Protein AF-0000000087214310 (afdb_homodimer)

Foldseek 3Di:
DPPVVVVVVVVVCVVVVVVVVVVVVVVVVVVCVVVCVVPPPPPCVCPVCLPADAPVQVCQQQVNVDPVAAPDPFWGWGDGPVGDAIKIKGWQDPVDPLSVLLLVQQVVDLVQDDDPQAWHFSHWYFAADPVRHTITMTITHDAPVAFQLCQLDPDPPDDRDHAALLLLLQQLLSVLVVLCCQPPVDVQHKAQQEQARNQWTQHPVRHTHGHRSSQMDRPDPDDDDPPPCVNRDYDPLQFAPCVVVPHDDDSLRVLQNSLQRLLCSFQSDGQPDCVCDDPDGSLVSQVVCPDPNNVVRGHPPHDADPDPVVRVCCNVLPVNVSNVLSNQSNDNDSVSHDGSVVVSVVSVVSSVVCVVVPD/DPPVVVVVVVVVCVVVVVVVVVVVVVVVVVVCVVVCVVPPPPPCVCPVCLPADAPVQVCQQQVNVDPVAAPDPFWGWGDGPVGDAIKIKGWQDVVDPLSVLLLVQQVVDLVQDDDPQAWHFSHWYFAADPVRHTITMTITHDAPVAFQLCQLDPDPPDDRDHAALLLLLQQLLSVLVVLCCQPPVDVQHKAQQEQARNQWTQHPVRHTHGHRSSQMDRPDPDDDDPPPCVNRDYDPLQFAPCVVVPHDDDSLRVLQNSLQRLLCSFQSDGQPDCVCDDPDGSLVSQVVCPDPNNVVRGHPPHDADPDPVVRVCCNVLPVNVSNVLSNQSNDNDSVSHDGSVVVSVVSVVSSVVCVVVPD

Radius of gyration: 32.27 Å; Cα contacts (8 Å, |Δi|>4): 1153; chains: 2; bounding box: 52×154×95 Å

Organism: Triticum turgidum subsp. durum (NCBI:txid4567)

Sequence (718 aa):
MASAVERKNALLLVKIIPPIAIALLSFICFVVTLLKRRQAQAAPCYKETLKKISYGDILKATNWFSSVHTISSTVYIGRFEFDTDLVAIKVFHLSEQGSRNSFFSECEVLKHTRHRNLVQAITLCSTVDFEGDEFKAIVYEFMANGSLDMWIHPRVGSSRRLLSLGQRISIVADVASALDYMHNQLTPPLIHCDLKPSNVLLDYDMTSRIGDFGSAKFLSSSSGRPEGFIGIGGTIGYISPEYGMGCKVSTGGDVYGFGVLLLEMLTARRPTDALCGNALSLHKYVDLAFPERIAEVLDPHMPSEEDEAAASLRMQNYIIPLVSIGLMCTMDSPQDRPGMHDVCARIVAMEEAFVETFLMASAVERKNALLLVKIIPPIAIALLSFICFVVTLLKRRQAQAAPCYKETLKKISYGDILKATNWFSSVHTISSTVYIGRFEFDTDLVAIKVFHLSEQGSRNSFFSECEVLKHTRHRNLVQAITLCSTVDFEGDEFKAIVYEFMANGSLDMWIHPRVGSSRRLLSLGQRISIVADVASALDYMHNQLTPPLIHCDLKPSNVLLDYDMTSRIGDFGSAKFLSSSSGRPEGFIGIGGTIGYISPEYGMGCKVSTGGDVYGFGVLLLEMLTARRPTDALCGNALSLHKYVDLAFPERIAEVLDPHMPSEEDEAAASLRMQNYIIPLVSIGLMCTMDSPQDRPGMHDVCARIVAMEEAFVETFL

InterPro domains:
  IPR000719 Protein kinase domain [PF00069] (73-304)
  IPR000719 Protein kinase domain [PS50011] (44-355)
  IPR000719 Protein kinase domain [SM00220] (65-349)
  IPR008271 Serine/threonine-protein kinase, active site [PS00108] (190-202)
  IPR011009 Protein kinase-like domain superfamily [SSF56112] (49-346)
  IPR051564 Leucine-rich repeat receptor-like kinase [PTHR48055] (19-348)

Solvent-accessible surface area (backbone atoms only — not comparable to full-atom values): 37916 Å² total; per-residue (Å²): 130,71,71,68,60,57,57,55,55,54,53,50,49,60,65,51,43,55,60,49,53,50,49,50,50,50,45,48,50,46,47,47,51,50,46,53,65,65,60,59,60,77,62,78,68,62,66,73,71,53,61,86,55,50,57,66,53,52,33,60,20,29,60,65,70,35,79,85,41,44,83,49,82,41,29,29,43,27,41,46,93,92,45,87,59,61,29,30,35,38,50,47,59,66,67,42,86,51,29,57,57,20,52,51,32,30,51,52,49,58,72,74,54,86,53,91,25,38,62,58,69,61,35,63,32,82,50,47,42,98,87,65,46,82,38,41,35,42,32,26,66,51,46,76,59,38,30,44,35,54,49,56,57,51,58,89,86,51,85,75,58,72,59,42,65,69,55,49,43,48,32,51,31,29,50,31,47,38,49,23,41,30,54,69,68,38,87,56,28,43,36,49,55,57,56,40,42,73,32,28,30,17,31,87,84,58,51,31,20,47,46,79,38,43,44,31,45,66,49,68,86,75,81,73,73,46,71,52,52,79,69,58,56,64,46,72,24,35,33,27,36,55,47,18,30,16,17,56,88,51,65,52,42,43,36,19,8,48,12,46,39,49,46,23,67,50,27,53,45,61,29,35,34,37,77,39,37,93,57,26,24,44,58,54,44,49,54,73,28,53,75,87,47,38,79,79,54,40,32,86,69,44,71,74,60,87,49,63,69,60,36,50,48,45,40,65,71,44,50,50,52,50,50,49,51,18,52,39,22,46,41,77,50,60,87,67,29,68,56,48,60,60,50,26,53,54,40,44,51,48,41,54,51,46,45,72,72,76,101,129,72,71,69,62,59,58,58,56,54,54,50,50,61,65,51,42,54,59,50,52,51,50,49,50,50,45,49,49,47,48,46,51,50,46,51,64,65,61,59,62,76,63,77,70,61,65,72,70,51,62,85,54,50,57,67,54,51,32,61,20,26,60,64,70,34,78,86,40,45,82,49,80,40,28,30,42,27,42,44,92,92,46,88,57,62,27,28,37,38,49,46,58,64,71,41,89,51,29,58,58,20,53,53,30,29,50,53,49,57,72,73,55,87,51,91,24,38,62,58,70,61,33,64,31,81,50,48,43,98,86,66,44,83,36,42,35,40,31,26,68,51,44,75,60,37,31,44,35,54,47,57,56,52,57,89,87,50,83,75,58,72,59,43,65,68,55,50,43,47,31,51,31,30,50,30,47,38,49,22,42,30,56,70,69,38,86,55,26,44,34,51,55,57,53,41,41,74,33,28,30,18,29,86,84,57,51,31,20,46,48,79,39,42,45,30,44,68,50,68,86,76,83,74,74,45,71,54,51,78,68,58,58,64,45,71,24,35,34,29,34,54,45,18,29,16,18,57,89,49,65,52,40,44,36,18,9,48,11,46,40,49,46,25,66,50,28,53,46,59,29,36,33,37,76,40,37,92,57,27,26,43,56,54,43,50,53,72,28,53,74,87,45,38,78,78,55,38,32,86,72,45,71,73,61,86,49,64,69,60,36,49,48,45,40,66,70,42,48,51,52,50,50,49,52,18,51,38,22,45,41,79,50,58,87,66,30,68,56,49,61,61,52,26,52,52,39,45,53,49,40,55,51,45,43,71,72,77,100

pLDDT: mean 83.81, std 18.57, range [29.61, 98.94]

Nearest PDB structures (foldseek):
  8s79-assembly1_A  TM=8.049E-01  e=1.627E-20  Lotus japonicus
  6j5w-assembly1_B  TM=8.247E-01  e=1.098E-15  Arabidopsis thaliana
  3g2f-assembly1_A  TM=7.306E-01  e=3.476E-15  Homo sapiens
  3g2f-assembly2_B  TM=7.167E-01  e=4.636E-15  Homo sapiens
  6unp-assembly2_B  TM=7.255E-01  e=4.646E-14  Homo sapiens

Secondary structure (DSSP, 8-state):
--HHHHHHHHHHHHHHHHHHHHHHHHHHHHHHHHHHHH----------------HHHHHHHTTTT-GGGBSSSSEEEEE-TT--SEEEEEEE-TTSTTHHHHHHHHHHHHHH---TTB--EEEEEEEE-TTS-EEEEEEEE--TT-BHHHHHSPPTTS--PPPPHHHHHHHHHHHHHHHHIIIIISSS-EE-S---GGGEEE-TT--EEE---TT-EE-----S-----TT----TTTS-HHHHTTPPP-HHHHHHHHHHHHHHHHH---TT-GGG-TT--HHHHHHHHTTTTGGGTS-TTS---SSHHHHHHHIIIIIHHHHHHHHHHT-SSGGGSPPHHHHHHHHHHHHHHHHHHH-/--HHHHHHHHHHHHHHHHHHHHHHHHHHHHHHHHHHHH----------------HHHHHHHTTTT-GGGBSSSSEEEEE-TT--SEEEEEEE-TTSTTHHHHHHHHHHHHHH---TTB--EEEEEEEE-TTS-EEEEEEEE--TT-BHHHHHSPPTTS--PPPPHHHHHHHHHHHHHHHHIIIIISSS-EE-S---GGGEEE-TT--EEE---TT-EE-----S-----TT----TTTS-HHHHTTPPP-HHHHHHHHHHHHHHHHH---TT-GGG-TT--HHHHHHHHTTTTGGGTS-TTS---SSHHHHHHHIIIIIHHHHHHHHHHT-SSGGGSPPHHHHHHHHHHHHHHHHHHH-

Structure (mmCIF, N/CA/C/O backbone):
data_AF-0000000087214310-model_v1
#
loop_
_entity.id
_entity.type
_entity.pdbx_description
1 polymer 'non-specific serine/threonine protein kinase'
#
loop_
_atom_site.group_PDB
_atom_site.id
_atom_site.type_symbol
_atom_site.label_atom_id
_atom_site.label_alt_id
_atom_site.label_comp_id
_atom_site.label_asym_id
_atom_site.label_entity_id
_atom_site.label_seq_id
_atom_site.pdbx_PDB_ins_code
_atom_site.Cartn_x
_atom_site.Cartn_y
_atom_site.Cartn_z
_atom_site.occupancy
_atom_site.B_iso_or_equiv
_atom_site.auth_seq_id
_atom_site.auth_comp_id
_atom_site.auth_asym_id
_atom_site.auth_atom_id
_atom_site.pdbx_PDB_model_num
ATOM 1 N N . MET A 1 1 ? 6.27 -87.562 -21.469 1 32.06 1 MET A N 1
ATOM 2 C CA . MET A 1 1 ? 5.531 -86.625 -20.578 1 32.06 1 MET A CA 1
ATOM 3 C C . MET A 1 1 ? 6.223 -85.312 -20.484 1 32.06 1 MET A C 1
ATOM 5 O O . MET A 1 1 ? 5.695 -84.375 -19.875 1 32.06 1 MET A O 1
ATOM 9 N N . ALA A 1 2 ? 7.488 -85.25 -20.906 1 46.66 2 ALA A N 1
ATOM 10 C CA . ALA A 1 2 ? 8.406 -84.125 -20.75 1 46.66 2 ALA A CA 1
ATOM 11 C C . ALA A 1 2 ? 8.086 -83 -21.75 1 46.66 2 ALA A C 1
ATOM 13 O O . ALA A 1 2 ? 8.273 -81.812 -21.469 1 46.66 2 ALA A O 1
ATOM 14 N N . SER A 1 3 ? 7.539 -83.438 -22.922 1 50 3 SER A N 1
ATOM 15 C CA . SER A 1 3 ? 7.508 -82.5 -24.047 1 50 3 SER A CA 1
ATOM 16 C C . SER A 1 3 ? 6.422 -81.438 -23.859 1 50 3 SER A C 1
ATOM 18 O O . SER A 1 3 ? 6.516 -80.312 -24.406 1 50 3 SER A O 1
ATOM 20 N N . ALA A 1 4 ? 5.371 -81.812 -23.188 1 51.84 4 ALA A N 1
ATOM 21 C CA . ALA A 1 4 ? 4.195 -80.938 -23.141 1 51.84 4 ALA A CA 1
ATOM 22 C C . ALA A 1 4 ? 4.422 -79.75 -22.203 1 51.84 4 ALA A C 1
ATOM 24 O O . ALA A 1 4 ? 3.742 -78.75 -22.312 1 51.84 4 ALA A O 1
ATOM 25 N N . VAL A 1 5 ? 5.363 -79.938 -21.219 1 50 5 VAL A N 1
ATOM 26 C CA . VAL A 1 5 ? 5.555 -78.875 -20.188 1 50 5 VAL A CA 1
ATOM 27 C C . VAL A 1 5 ? 6.305 -77.688 -20.766 1 50 5 VAL A C 1
ATOM 29 O O . VAL A 1 5 ? 6.07 -76.562 -20.359 1 50 5 VAL A O 1
ATOM 32 N N . GLU A 1 6 ? 7.133 -77.938 -21.812 1 49.06 6 GLU A N 1
ATOM 33 C CA . GLU A 1 6 ? 7.992 -76.875 -22.297 1 49.06 6 GLU A CA 1
ATOM 34 C C . GLU A 1 6 ? 7.188 -75.812 -23.078 1 49.06 6 GLU A C 1
ATOM 36 O O . GLU A 1 6 ? 7.492 -74.625 -23.031 1 49.06 6 GLU A O 1
ATOM 41 N N . ARG A 1 7 ? 6.082 -76.312 -23.75 1 52.34 7 ARG A N 1
ATOM 42 C CA . ARG A 1 7 ? 5.355 -75.375 -24.625 1 52.34 7 ARG A CA 1
ATOM 43 C C . ARG A 1 7 ? 4.539 -74.375 -23.797 1 52.34 7 ARG A C 1
ATOM 45 O O . ARG A 1 7 ? 4.223 -73.25 -24.266 1 52.34 7 ARG A O 1
ATOM 52 N N . LYS A 1 8 ? 4.043 -74.812 -22.609 1 54.75 8 LYS A N 1
ATOM 53 C CA . LYS A 1 8 ? 3.189 -73.938 -21.812 1 54.75 8 LYS A CA 1
ATOM 54 C C . LYS A 1 8 ? 3.994 -72.812 -21.219 1 54.75 8 LYS A C 1
ATOM 56 O O . LYS A 1 8 ? 3.486 -71.688 -21.094 1 54.75 8 LYS A O 1
ATOM 61 N N . ASN A 1 9 ? 5.301 -73.125 -20.938 1 54.09 9 ASN A N 1
ATOM 62 C CA . ASN A 1 9 ? 6.105 -72.062 -20.375 1 54.09 9 ASN A CA 1
ATOM 63 C C . ASN A 1 9 ? 6.457 -71 -21.422 1 54.09 9 ASN A C 1
ATOM 65 O O . ASN A 1 9 ? 6.562 -69.812 -21.109 1 54.09 9 ASN A O 1
ATOM 69 N N . ALA A 1 10 ? 6.52 -71.5 -22.766 1 56.72 10 ALA A N 1
ATOM 70 C CA . ALA A 1 10 ? 6.879 -70.562 -23.812 1 56.72 10 ALA A CA 1
ATOM 71 C C . ALA A 1 10 ? 5.738 -69.625 -24.094 1 56.72 10 ALA A C 1
ATOM 73 O O . ALA A 1 10 ? 5.969 -68.438 -24.375 1 56.72 10 ALA A O 1
ATOM 74 N N . LEU A 1 11 ? 4.465 -70.125 -23.938 1 54.88 11 LEU A N 1
ATOM 75 C CA . LEU A 1 11 ? 3.312 -69.312 -24.219 1 54.88 11 LEU A CA 1
ATOM 76 C C . LEU A 1 11 ? 3.125 -68.25 -23.125 1 54.88 11 LEU A C 1
ATOM 78 O O . LEU A 1 11 ? 2.703 -67.125 -23.391 1 54.88 11 LEU A O 1
ATOM 82 N N . LEU A 1 12 ? 3.539 -68.688 -21.891 1 55.06 12 LEU A N 1
ATOM 83 C CA . LEU A 1 12 ? 3.387 -67.75 -20.797 1 55.06 12 LEU A CA 1
ATOM 84 C C . LEU A 1 12 ? 4.383 -66.562 -20.938 1 55.06 12 LEU A C 1
ATOM 86 O O . LEU A 1 12 ? 4.055 -65.438 -20.641 1 55.06 12 LEU A O 1
ATOM 90 N N . LEU A 1 13 ? 5.555 -66.938 -21.562 1 52.78 13 LEU A N 1
ATOM 91 C CA . LEU A 1 13 ? 6.551 -65.875 -21.734 1 52.78 13 LEU A CA 1
ATOM 92 C C . LEU A 1 13 ? 6.086 -64.875 -22.766 1 52.78 13 LEU A C 1
ATOM 94 O O . LEU A 1 13 ? 6.312 -63.688 -22.609 1 52.78 13 LEU A O 1
ATOM 98 N N . VAL A 1 14 ? 5.297 -65.312 -23.781 1 56.38 14 VAL A N 1
ATOM 99 C CA . VAL A 1 14 ? 4.875 -64.438 -24.844 1 56.38 14 VAL A CA 1
ATOM 100 C C . VAL A 1 14 ? 3.799 -63.469 -24.312 1 56.38 14 VAL A C 1
ATOM 102 O O . VAL A 1 14 ? 3.719 -62.312 -24.734 1 56.38 14 VAL A O 1
ATOM 105 N N . LYS A 1 15 ? 2.938 -63.906 -23.359 1 58.78 15 LYS A N 1
ATOM 106 C CA . LYS A 1 15 ? 1.852 -63.062 -22.875 1 58.78 15 LYS A CA 1
ATOM 107 C C . LYS A 1 15 ? 2.359 -62.062 -21.828 1 58.78 15 LYS A C 1
ATOM 109 O O . LYS A 1 15 ? 1.751 -61.031 -21.625 1 58.78 15 LYS A O 1
ATOM 114 N N . ILE A 1 16 ? 3.434 -62.562 -21.109 1 56.12 16 ILE A N 1
ATOM 115 C CA . ILE A 1 16 ? 3.855 -61.688 -20.031 1 56.12 16 ILE A CA 1
ATOM 116 C C . ILE A 1 16 ? 4.848 -60.656 -20.562 1 56.12 16 ILE A C 1
ATOM 118 O O . ILE A 1 16 ? 5.043 -59.594 -19.969 1 56.12 16 ILE A O 1
ATOM 122 N N . ILE A 1 17 ? 5.438 -60.969 -21.812 1 56.44 17 ILE A N 1
ATOM 123 C CA . ILE A 1 17 ? 6.492 -60.062 -22.297 1 56.44 17 ILE A CA 1
ATOM 124 C C . ILE A 1 17 ? 5.879 -58.75 -22.766 1 56.44 17 ILE A C 1
ATOM 126 O O . ILE A 1 17 ? 6.402 -57.688 -22.469 1 56.44 17 ILE A O 1
ATOM 130 N N . PRO A 1 18 ? 4.641 -58.844 -23.391 1 60.31 18 PRO A N 1
ATOM 131 C CA . PRO A 1 18 ? 4.199 -57.531 -23.906 1 60.31 18 PRO A CA 1
ATOM 132 C C . PRO A 1 18 ? 3.805 -56.562 -22.797 1 60.31 18 PRO A C 1
ATOM 134 O O . PRO A 1 18 ? 4.18 -55.406 -22.844 1 60.31 18 PRO A O 1
ATOM 137 N N . PRO A 1 19 ? 3.146 -57.062 -21.734 1 61 19 PRO A N 1
ATOM 138 C CA . PRO A 1 19 ? 2.791 -56.062 -20.734 1 61 19 PRO A CA 1
ATOM 139 C C . PRO A 1 19 ? 4.004 -55.562 -19.953 1 61 19 PRO A C 1
ATOM 141 O O . PRO A 1 19 ? 4.047 -54.375 -19.594 1 61 19 PRO A O 1
ATOM 144 N N . ILE A 1 20 ? 5.043 -56.375 -19.828 1 59.75 20 ILE A N 1
ATOM 145 C CA . ILE A 1 20 ? 6.238 -55.938 -19.125 1 59.75 20 ILE A CA 1
ATOM 146 C C . ILE A 1 20 ? 7.023 -54.969 -20.016 1 59.75 20 ILE A C 1
ATOM 148 O O . ILE A 1 20 ? 7.527 -53.938 -19.547 1 59.75 20 ILE A O 1
ATOM 152 N N . ALA A 1 21 ? 7.07 -55.281 -21.359 1 60.5 21 ALA A N 1
ATOM 153 C CA . ALA A 1 21 ? 7.754 -54.375 -22.281 1 60.5 21 ALA A CA 1
ATOM 154 C C . ALA A 1 21 ? 7.035 -53.031 -22.375 1 60.5 21 ALA A C 1
ATOM 156 O O . ALA A 1 21 ? 7.672 -51.969 -22.391 1 60.5 21 ALA A O 1
ATOM 157 N N . ILE A 1 22 ? 5.691 -53.031 -22.281 1 58.81 22 ILE A N 1
ATOM 158 C CA . ILE A 1 22 ? 4.922 -51.781 -22.312 1 58.81 22 ILE A CA 1
ATOM 159 C C . ILE A 1 22 ? 5.105 -51.031 -21 1 58.81 22 ILE A C 1
ATOM 161 O O . ILE A 1 22 ? 5.277 -49.812 -21 1 58.81 22 ILE A O 1
ATOM 165 N N . ALA A 1 23 ? 5.227 -51.719 -19.891 1 61.09 23 ALA A N 1
ATOM 166 C CA . ALA A 1 23 ? 5.453 -51.062 -18.594 1 61.09 23 ALA A CA 1
ATOM 167 C C . ALA A 1 23 ? 6.859 -50.469 -18.516 1 61.09 23 ALA A C 1
ATOM 169 O O . ALA A 1 23 ? 7.047 -49.344 -18.031 1 61.09 23 ALA A O 1
ATOM 170 N N . LEU A 1 24 ? 7.809 -51.219 -19.109 1 62 24 LEU A N 1
ATOM 171 C CA . LEU A 1 24 ? 9.172 -50.719 -19.125 1 62 24 LEU A CA 1
ATOM 172 C C . LEU A 1 24 ? 9.305 -49.531 -20.062 1 62 24 LEU A C 1
ATOM 174 O O . LEU A 1 24 ? 9.969 -48.562 -19.75 1 62 24 LEU A O 1
ATOM 178 N N . LEU A 1 25 ? 8.586 -49.562 -21.219 1 60.31 25 LEU A N 1
ATOM 179 C CA . LEU A 1 25 ? 8.609 -48.438 -22.141 1 60.31 25 LEU A CA 1
ATOM 180 C C . LEU A 1 25 ? 7.891 -47.219 -21.547 1 60.31 25 LEU A C 1
ATOM 182 O O . LEU A 1 25 ? 8.359 -46.094 -21.688 1 60.31 25 LEU A O 1
ATOM 186 N N . SER A 1 26 ? 6.828 -47.469 -20.828 1 58.72 26 SER A N 1
ATOM 187 C CA . SER A 1 26 ? 6.125 -46.375 -20.172 1 58.72 26 SER A CA 1
ATOM 188 C C . SER A 1 26 ? 6.945 -45.812 -19.016 1 58.72 26 SER A C 1
ATOM 190 O O . SER A 1 26 ? 6.965 -44.594 -18.797 1 58.72 26 SER A O 1
ATOM 192 N N . PHE A 1 27 ? 7.676 -46.656 -18.375 1 62.53 27 PHE A N 1
ATOM 193 C CA . PHE A 1 27 ? 8.57 -46.219 -17.312 1 62.53 27 PHE A CA 1
ATOM 194 C C . PHE A 1 27 ? 9.742 -45.438 -17.891 1 62.53 27 PHE A C 1
ATOM 196 O O . PHE A 1 27 ? 10.117 -44.375 -17.359 1 62.53 27 PHE A O 1
ATOM 203 N N . ILE A 1 28 ? 10.297 -45.938 -18.984 1 59.34 28 ILE A N 1
ATOM 204 C CA . ILE A 1 28 ? 11.375 -45.188 -19.641 1 59.34 28 ILE A CA 1
ATOM 205 C C . ILE A 1 28 ? 10.844 -43.875 -20.172 1 59.34 28 ILE A C 1
ATOM 207 O O . ILE A 1 28 ? 11.477 -42.812 -20 1 59.34 28 ILE A O 1
ATOM 211 N N . CYS A 1 29 ? 9.609 -43.844 -20.719 1 54.59 29 CYS A N 1
ATOM 212 C CA . CYS A 1 29 ? 9.023 -42.594 -21.172 1 54.59 29 CYS A CA 1
ATOM 213 C C . CYS A 1 29 ? 8.742 -41.656 -20 1 54.59 29 CYS A C 1
ATOM 215 O O . CYS A 1 29 ? 8.977 -40.469 -20.094 1 54.59 29 CYS A O 1
ATOM 217 N N . PHE A 1 30 ? 8.305 -42.188 -18.906 1 52.94 30 PHE A N 1
ATOM 218 C CA . PHE A 1 30 ? 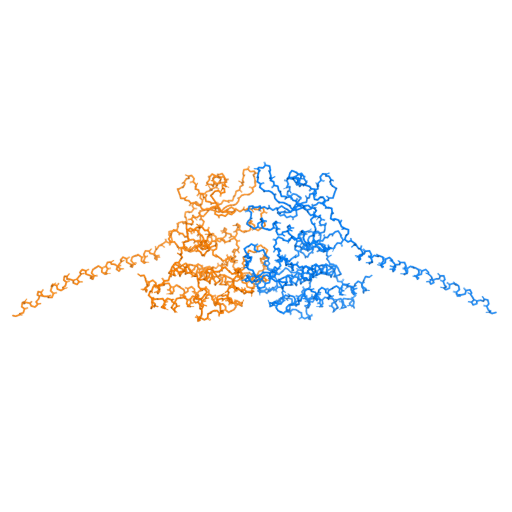8.07 -41.438 -17.703 1 52.94 30 PHE A CA 1
ATOM 219 C C . PHE A 1 30 ? 9.391 -40.906 -17.125 1 52.94 30 PHE A C 1
ATOM 221 O O . PHE A 1 30 ? 9.5 -39.75 -16.75 1 52.94 30 PHE A O 1
ATOM 228 N N . VAL A 1 31 ? 10.383 -41.781 -17.016 1 54.81 31 VAL A N 1
ATOM 229 C CA . VAL A 1 31 ? 11.688 -41.344 -16.531 1 54.81 31 VAL A CA 1
ATOM 230 C C . VAL A 1 31 ? 12.289 -40.375 -17.531 1 54.81 31 VAL A C 1
ATOM 232 O O . VAL A 1 31 ? 12.852 -39.344 -17.141 1 54.81 31 VAL A O 1
ATOM 235 N N . VAL A 1 32 ? 12.172 -40.625 -18.812 1 51.22 32 VAL A N 1
ATOM 236 C CA . VAL A 1 32 ? 12.664 -39.688 -19.812 1 51.22 32 VAL A CA 1
ATOM 237 C C . VAL A 1 32 ? 11.891 -38.375 -19.688 1 51.22 32 VAL A C 1
ATOM 239 O O . VAL A 1 32 ? 12.477 -37.281 -19.75 1 51.22 32 VAL A O 1
ATOM 242 N N . THR A 1 33 ? 10.547 -38.438 -19.484 1 47.81 33 THR A N 1
ATOM 243 C CA . THR A 1 33 ? 9.789 -37.188 -19.266 1 47.81 33 THR A CA 1
ATOM 244 C C . THR A 1 33 ? 10.188 -36.531 -17.938 1 47.81 33 THR A C 1
ATOM 246 O O . THR A 1 33 ? 10.25 -35.312 -17.844 1 47.81 33 THR A O 1
ATOM 249 N N . LEU A 1 34 ? 10.375 -37.312 -16.906 1 46.22 34 LEU A N 1
ATOM 250 C CA . LEU A 1 34 ? 10.875 -36.75 -15.648 1 46.22 34 LEU A CA 1
ATOM 251 C C . LEU A 1 34 ? 12.297 -36.25 -15.812 1 46.22 34 LEU A C 1
ATOM 253 O O . LEU A 1 34 ? 12.641 -35.188 -15.273 1 46.22 34 LEU A O 1
ATOM 257 N N . LEU A 1 35 ? 13.211 -37 -16.375 1 45.44 35 LEU A N 1
ATOM 258 C CA . LEU A 1 35 ? 14.562 -36.531 -16.641 1 45.44 35 LEU A CA 1
ATOM 259 C C . LEU A 1 35 ? 14.547 -35.375 -17.641 1 45.44 35 LEU A C 1
ATOM 261 O O . LEU A 1 35 ? 15.352 -34.438 -17.531 1 45.44 35 LEU A O 1
ATOM 265 N N . LYS A 1 36 ? 13.742 -35.406 -18.641 1 41.78 36 LYS A N 1
ATOM 266 C CA . LYS A 1 36 ? 13.602 -34.219 -19.516 1 41.78 36 LYS A CA 1
ATOM 267 C C . LYS A 1 36 ? 13.039 -33.031 -18.75 1 41.78 36 LYS A C 1
ATOM 269 O O . LYS A 1 36 ? 13.383 -31.891 -19.047 1 41.78 36 LYS A O 1
ATOM 274 N N . ARG A 1 37 ? 12.18 -33.219 -17.797 1 40.34 37 ARG A N 1
ATOM 275 C CA . ARG A 1 37 ? 11.781 -32.125 -16.906 1 40.34 37 ARG A CA 1
ATOM 276 C C . ARG A 1 37 ? 12.938 -31.656 -16.031 1 40.34 37 ARG A C 1
ATOM 278 O O . ARG A 1 37 ? 13.039 -30.484 -15.688 1 40.34 37 ARG A O 1
ATOM 285 N N . ARG A 1 38 ? 13.789 -32.562 -15.484 1 39.22 38 ARG A N 1
ATOM 286 C CA . ARG A 1 38 ? 14.953 -32.156 -14.695 1 39.22 38 ARG A CA 1
ATOM 287 C C . ARG A 1 38 ? 16.016 -31.5 -15.586 1 39.22 38 ARG A C 1
ATOM 289 O O . ARG A 1 38 ? 16.734 -30.609 -15.141 1 39.22 38 ARG A O 1
ATOM 296 N N . GLN A 1 39 ? 16.484 -32.125 -16.656 1 35.78 39 GLN A N 1
ATOM 297 C CA . GLN A 1 39 ? 17.531 -31.594 -17.5 1 35.78 39 GLN A CA 1
ATOM 298 C C . GLN A 1 39 ? 17.047 -30.406 -18.312 1 35.78 39 GLN A C 1
ATOM 300 O O . GLN A 1 39 ? 17.5 -30.172 -19.438 1 35.78 39 GLN A O 1
ATOM 305 N N . ALA A 1 40 ? 15.852 -29.984 -18.203 1 32.94 40 ALA A N 1
ATOM 306 C CA . ALA A 1 40 ? 15.727 -28.703 -18.906 1 32.94 40 ALA A CA 1
ATOM 307 C C . ALA A 1 40 ? 16.859 -27.75 -18.516 1 32.94 40 ALA A C 1
ATOM 309 O O . ALA A 1 40 ? 16.906 -27.281 -17.375 1 32.94 40 ALA A O 1
ATOM 310 N N . GLN A 1 41 ? 18.031 -28.109 -18.875 1 29.61 41 GLN A N 1
ATOM 311 C CA . GLN A 1 41 ? 19.203 -27.234 -18.891 1 29.61 41 GLN A CA 1
ATOM 312 C C . GLN A 1 41 ? 18.797 -25.781 -19.141 1 29.61 41 GLN A C 1
ATOM 314 O O . GLN A 1 41 ? 17.906 -25.5 -19.953 1 29.61 41 GLN A O 1
ATOM 319 N N . ALA A 1 42 ? 19.266 -24.969 -18.234 1 35.22 42 ALA A N 1
ATOM 320 C CA . ALA A 1 42 ? 19.312 -23.531 -18.469 1 35.22 42 ALA A CA 1
ATOM 321 C C . ALA A 1 42 ? 19.812 -23.219 -19.875 1 35.22 42 ALA A C 1
ATOM 323 O O . ALA A 1 42 ? 21 -23.375 -20.172 1 35.22 42 ALA A O 1
ATOM 324 N N . ALA A 1 43 ? 19.172 -23.719 -20.875 1 31.94 43 ALA A N 1
ATOM 325 C CA . ALA A 1 43 ? 19.766 -23.125 -22.078 1 31.94 43 ALA A CA 1
ATOM 326 C C . ALA A 1 43 ? 20.203 -21.688 -21.812 1 31.94 43 ALA A C 1
ATOM 328 O O . ALA A 1 43 ? 19.5 -20.938 -21.141 1 31.94 43 ALA A O 1
ATOM 329 N N . PRO A 1 44 ? 21.516 -21.484 -21.719 1 34.19 44 PRO A N 1
ATOM 330 C CA . PRO A 1 44 ? 21.953 -20.094 -21.656 1 34.19 44 PRO A CA 1
ATOM 331 C C . PRO A 1 44 ? 21.172 -19.188 -22.609 1 34.19 44 PRO A C 1
ATOM 333 O O . PRO A 1 44 ? 21.469 -19.125 -23.797 1 34.19 44 PRO A O 1
ATOM 336 N N . CYS A 1 45 ? 19.922 -19.406 -22.656 1 32.34 45 CYS A N 1
ATOM 337 C CA . CYS A 1 45 ? 19.219 -18.516 -23.562 1 32.34 45 CYS A CA 1
ATOM 338 C C . CYS A 1 45 ? 19.578 -17.062 -23.297 1 32.34 45 CYS A C 1
ATOM 340 O O . CYS A 1 45 ? 18.734 -16.281 -22.859 1 32.34 45 CYS A O 1
ATOM 342 N N . TYR A 1 46 ? 20.625 -16.922 -22.516 1 34.22 46 TYR A N 1
ATOM 343 C CA . TYR A 1 46 ? 21 -15.5 -22.562 1 34.22 46 TYR A CA 1
ATOM 344 C C . TYR A 1 46 ? 21.125 -15.023 -24 1 34.22 46 TYR A C 1
ATOM 346 O O . TYR A 1 46 ? 22.078 -15.383 -24.703 1 34.22 46 TYR A O 1
ATOM 354 N N . LYS A 1 47 ? 20.203 -15.109 -24.797 1 36.28 47 LYS A N 1
ATOM 355 C CA . LYS A 1 47 ? 20.438 -14.289 -25.984 1 36.28 47 LYS A CA 1
ATOM 356 C C . LYS A 1 47 ? 21.203 -13.016 -25.625 1 36.28 47 LYS A C 1
ATOM 358 O O . LYS A 1 47 ? 20.688 -12.164 -24.906 1 36.28 47 LYS A O 1
ATOM 363 N N . GLU A 1 48 ? 22.359 -13.023 -25.359 1 41.38 48 GLU A N 1
ATOM 364 C CA . GLU A 1 48 ? 23.359 -11.984 -25.109 1 41.38 48 GLU A CA 1
ATOM 365 C C . GLU A 1 48 ? 22.984 -10.68 -25.797 1 41.38 48 GLU A C 1
ATOM 367 O O . GLU A 1 48 ? 23.359 -9.594 -25.359 1 41.38 48 GLU A O 1
ATOM 372 N N . THR A 1 49 ? 22.641 -10.805 -27.094 1 42.62 49 THR A N 1
ATOM 373 C CA . THR A 1 49 ? 22.625 -9.531 -27.797 1 42.62 49 THR A CA 1
ATOM 374 C C . THR A 1 49 ? 21.344 -8.758 -27.484 1 42.62 49 THR A C 1
ATOM 376 O O . THR A 1 49 ? 20.266 -9.125 -27.969 1 42.62 49 THR A O 1
ATOM 379 N N . LEU A 1 50 ? 21.203 -8.406 -26.281 1 53.72 50 LEU A N 1
ATOM 380 C CA . LEU A 1 50 ? 20.125 -7.449 -26.078 1 53.72 50 LEU A CA 1
ATOM 381 C C . LEU A 1 50 ? 19.953 -6.562 -27.312 1 53.72 50 LEU A C 1
ATOM 383 O O . LEU A 1 50 ? 20.828 -5.773 -27.641 1 53.72 50 LEU A O 1
ATOM 387 N N . LYS A 1 51 ? 19.281 -7.121 -28.344 1 63.22 51 LYS A N 1
ATOM 388 C CA . LYS A 1 51 ? 18.969 -6.297 -29.5 1 63.22 51 LYS A CA 1
ATOM 389 C C . LYS A 1 51 ? 18.5 -4.902 -29.078 1 63.22 51 LYS A C 1
ATOM 391 O O . LYS A 1 51 ? 17.703 -4.766 -28.156 1 63.22 51 LYS A O 1
ATOM 396 N N . LYS A 1 52 ? 19.219 -3.984 -29.453 1 78.56 52 LYS A N 1
ATOM 397 C CA . LYS A 1 52 ? 18.844 -2.596 -29.219 1 78.56 52 LYS A CA 1
ATOM 398 C C . LYS A 1 52 ? 17.484 -2.281 -29.844 1 78.56 52 LYS A C 1
ATOM 400 O O . LYS A 1 52 ? 17.297 -2.479 -31.047 1 78.56 52 LYS A O 1
ATOM 405 N N . ILE A 1 53 ? 16.516 -2.213 -29.047 1 88.19 53 ILE A N 1
ATOM 406 C CA . ILE A 1 53 ? 15.172 -1.889 -29.516 1 88.19 53 ILE A CA 1
ATOM 407 C C . ILE A 1 53 ? 14.898 -0.401 -29.297 1 88.19 53 ILE A C 1
ATOM 409 O O . ILE A 1 53 ? 15.234 0.157 -28.25 1 88.19 53 ILE A O 1
ATOM 413 N N . SER A 1 54 ? 14.398 0.243 -30.359 1 89.25 54 SER A N 1
ATOM 414 C CA . SER A 1 54 ? 14.086 1.666 -30.297 1 89.25 54 SER A CA 1
ATOM 415 C C . SER A 1 54 ? 12.641 1.895 -29.859 1 89.25 54 SER A C 1
ATOM 417 O O . SER A 1 54 ? 11.852 0.954 -29.812 1 89.25 54 SER A O 1
ATOM 419 N N . TYR A 1 55 ? 12.406 3.129 -29.5 1 93.12 55 TYR A N 1
ATOM 420 C CA . TYR A 1 55 ? 11.023 3.527 -29.234 1 93.12 55 TYR A CA 1
ATOM 421 C C . TYR A 1 55 ? 10.125 3.215 -30.422 1 93.12 55 TYR A C 1
ATOM 423 O O . TYR A 1 55 ? 9.008 2.729 -30.25 1 93.12 55 TYR A O 1
ATOM 431 N N . GLY A 1 56 ? 10.602 3.529 -31.578 1 92.06 56 GLY A N 1
ATOM 432 C CA . GLY A 1 56 ? 9.852 3.232 -32.781 1 92.06 56 GLY A CA 1
ATOM 433 C C . GLY A 1 56 ? 9.523 1.761 -32.938 1 92.06 56 GLY A C 1
ATOM 434 O O . GLY A 1 56 ? 8.422 1.408 -33.375 1 92.06 56 GLY A O 1
ATOM 435 N N . ASP A 1 57 ? 10.445 0.902 -32.719 1 92.44 57 ASP A N 1
ATOM 436 C CA . ASP A 1 57 ? 10.211 -0.539 -32.75 1 92.44 57 ASP A CA 1
ATOM 437 C C . ASP A 1 57 ? 9.086 -0.939 -31.797 1 92.44 57 ASP A C 1
ATOM 439 O O . ASP A 1 57 ? 8.242 -1.771 -32.156 1 92.44 57 ASP A O 1
ATOM 443 N N . ILE A 1 58 ? 9.07 -0.376 -30.578 1 93.75 58 ILE A N 1
ATOM 444 C CA . ILE A 1 58 ? 8.062 -0.687 -29.578 1 93.75 58 ILE A CA 1
ATOM 445 C C . ILE A 1 58 ? 6.691 -0.206 -30.047 1 93.75 58 ILE A C 1
ATOM 447 O O . ILE A 1 58 ? 5.691 -0.91 -29.906 1 93.75 58 ILE A O 1
ATOM 451 N N . LEU A 1 59 ? 6.68 0.985 -30.656 1 92.5 59 LEU A N 1
ATOM 452 C CA . LEU A 1 59 ? 5.434 1.529 -31.188 1 92.5 59 LEU A CA 1
ATOM 453 C C . LEU A 1 59 ? 4.828 0.59 -32.219 1 92.5 59 LEU A C 1
ATOM 455 O O . LEU A 1 59 ? 3.629 0.308 -32.188 1 92.5 59 LEU A O 1
ATOM 459 N N . LYS A 1 60 ? 5.633 0.156 -33.062 1 91.69 60 LYS A N 1
ATOM 460 C CA . LYS A 1 60 ? 5.172 -0.743 -34.125 1 91.69 60 LYS A CA 1
ATOM 461 C C . LYS A 1 60 ? 4.734 -2.086 -33.531 1 91.69 60 LYS A C 1
ATOM 463 O O . LYS A 1 60 ? 3.695 -2.625 -33.938 1 91.69 60 LYS A O 1
ATOM 468 N N . ALA A 1 61 ? 5.555 -2.559 -32.656 1 92.44 61 ALA A N 1
ATOM 469 C CA . ALA A 1 61 ? 5.277 -3.869 -32.094 1 92.44 61 ALA A CA 1
ATOM 470 C C . ALA A 1 61 ? 3.941 -3.873 -31.344 1 92.44 61 ALA A C 1
ATOM 472 O O . ALA A 1 61 ? 3.248 -4.891 -31.312 1 92.44 61 ALA A O 1
ATOM 473 N N . THR A 1 62 ? 3.557 -2.75 -30.734 1 92 62 THR A N 1
ATOM 474 C CA . THR A 1 62 ? 2.355 -2.658 -29.906 1 92 62 THR A CA 1
ATOM 475 C C . THR A 1 62 ? 1.209 -2.025 -30.688 1 92 62 THR A C 1
ATOM 477 O O . THR A 1 62 ? 0.174 -1.681 -30.125 1 92 62 THR A O 1
ATOM 480 N N . ASN A 1 63 ? 1.405 -1.791 -31.984 1 89.06 63 ASN A N 1
ATOM 481 C CA . ASN A 1 63 ? 0.431 -1.051 -32.781 1 89.06 63 ASN A CA 1
ATOM 482 C C . ASN A 1 63 ? 0.078 0.285 -32.125 1 89.06 63 ASN A C 1
ATOM 484 O O . ASN A 1 63 ? -1.099 0.589 -31.922 1 89.06 63 ASN A O 1
ATOM 488 N N . TRP A 1 64 ? 1.165 0.988 -31.766 1 85.44 64 TRP A N 1
ATOM 489 C CA . TRP A 1 64 ? 1.069 2.332 -31.203 1 85.44 64 TRP A CA 1
ATOM 490 C C . TRP A 1 64 ? 0.286 2.322 -29.906 1 85.44 64 TRP A C 1
ATOM 492 O O . TRP A 1 64 ? -0.641 3.115 -29.719 1 85.44 64 TRP A O 1
ATOM 502 N N . PHE A 1 65 ? 0.627 1.357 -29.078 1 84.94 65 PHE A N 1
ATOM 503 C CA . PHE A 1 65 ? 0.048 1.203 -27.75 1 84.94 65 PHE A CA 1
ATOM 504 C C . PHE A 1 65 ? -1.469 1.08 -27.828 1 84.94 65 PHE A C 1
ATOM 506 O O . PHE A 1 65 ? -2.191 1.718 -27.062 1 84.94 65 PHE A O 1
ATOM 513 N N . SER A 1 66 ? -1.871 0.253 -28.703 1 78.88 66 SER A N 1
ATOM 514 C CA . SER A 1 66 ? -3.297 -0.002 -28.875 1 78.88 66 SER A CA 1
ATOM 515 C C . SER A 1 66 ? -3.902 -0.642 -27.625 1 78.88 66 SER A C 1
ATOM 517 O O . SER A 1 66 ? -3.279 -1.503 -27 1 78.88 66 SER A O 1
ATOM 519 N N . SER A 1 67 ? -5.086 -0.277 -27.234 1 74.94 67 SER A N 1
ATOM 520 C CA . SER A 1 67 ? -5.777 -0.792 -26.047 1 74.94 67 SER A CA 1
ATOM 521 C C . SER A 1 67 ? -6.281 -2.211 -26.281 1 74.94 67 SER A C 1
ATOM 523 O O . SER A 1 67 ? -6.57 -2.938 -25.328 1 74.94 67 SER A O 1
ATOM 525 N N . VAL A 1 68 ? -6.32 -2.584 -27.484 1 69.75 68 VAL A N 1
ATOM 526 C CA . VAL A 1 68 ? -6.832 -3.904 -27.844 1 69.75 68 VAL A CA 1
ATOM 527 C C . VAL A 1 68 ? -5.82 -4.977 -27.438 1 69.75 68 VAL A C 1
ATOM 529 O O . VAL A 1 68 ? -6.203 -6.082 -27.047 1 69.75 68 VAL A O 1
ATOM 532 N N . HIS A 1 69 ? -4.609 -4.613 -27.469 1 79 69 HIS A N 1
ATOM 533 C CA . HIS A 1 69 ? -3.555 -5.582 -27.188 1 79 69 HIS A CA 1
ATOM 534 C C . HIS A 1 69 ? -2.834 -5.262 -25.891 1 79 69 HIS A C 1
ATOM 536 O O . HIS A 1 69 ? -1.611 -5.102 -25.875 1 79 69 HIS A O 1
ATOM 542 N N . THR A 1 70 ? -3.623 -5.168 -24.859 1 82.88 70 THR A N 1
ATOM 543 C CA . THR A 1 70 ? -3.02 -4.82 -23.578 1 82.88 70 THR A CA 1
ATOM 544 C C . THR A 1 70 ? -3.377 -5.852 -22.516 1 82.88 70 THR A C 1
ATOM 546 O O . THR A 1 70 ? -4.484 -6.398 -22.516 1 82.88 70 THR A O 1
ATOM 549 N N . ILE A 1 71 ? -2.41 -6.176 -21.734 1 80.81 71 ILE A N 1
ATOM 550 C CA . ILE A 1 71 ? -2.623 -7.02 -20.562 1 80.81 71 ILE A CA 1
ATOM 551 C C . ILE A 1 71 ? -3.049 -6.16 -19.375 1 80.81 71 ILE A C 1
ATOM 553 O O . ILE A 1 71 ? -3.926 -6.547 -18.594 1 80.81 71 ILE A O 1
ATOM 557 N N . SER A 1 72 ? -2.449 -5.027 -19.234 1 77.81 72 SER A N 1
ATOM 558 C CA . SER A 1 72 ? -2.736 -4.039 -18.203 1 77.81 72 SER A CA 1
ATOM 559 C C . SER A 1 72 ? -2.438 -2.625 -18.688 1 77.81 72 SER A C 1
ATOM 561 O O . SER A 1 72 ? -2.107 -2.424 -19.859 1 77.81 72 SER A O 1
ATOM 563 N N . SER A 1 73 ? -2.561 -1.679 -17.734 1 72.31 73 SER A N 1
ATOM 564 C CA . SER A 1 73 ? -2.352 -0.282 -18.109 1 72.31 73 SER A CA 1
ATOM 565 C C . SER A 1 73 ? -0.897 -0.022 -18.484 1 72.31 73 SER A C 1
ATOM 567 O O . SER A 1 73 ? -0.589 0.975 -19.141 1 72.31 73 SER A O 1
ATOM 569 N N . THR A 1 74 ? -0.063 -0.954 -18.141 1 84.44 74 THR A N 1
ATOM 570 C CA . THR A 1 74 ? 1.347 -0.672 -18.391 1 84.44 74 THR A CA 1
ATOM 571 C C . THR A 1 74 ? 1.989 -1.789 -19.203 1 84.44 74 THR A C 1
ATOM 573 O O . THR A 1 74 ? 3.154 -1.689 -19.594 1 84.44 74 THR A O 1
ATOM 576 N N . VAL A 1 75 ? 1.262 -2.846 -19.469 1 91.25 75 VAL A N 1
ATOM 577 C CA . VAL A 1 75 ? 1.855 -3.98 -20.172 1 91.25 75 VAL A CA 1
ATOM 578 C C . VAL A 1 75 ? 1.104 -4.234 -21.484 1 91.25 75 VAL A C 1
ATOM 580 O O . VAL A 1 75 ? -0.112 -4.438 -21.469 1 91.25 75 VAL A O 1
ATOM 583 N N . TYR A 1 76 ? 1.816 -4.301 -22.594 1 91.94 76 TYR A N 1
ATOM 584 C CA . TYR A 1 76 ? 1.274 -4.488 -23.922 1 91.94 76 TYR A CA 1
ATOM 585 C C . TYR A 1 76 ? 1.745 -5.812 -24.531 1 91.94 76 TYR A C 1
ATOM 587 O O . TYR A 1 76 ? 2.871 -6.246 -24.266 1 91.94 76 TYR A O 1
ATOM 595 N N . ILE A 1 77 ? 0.822 -6.41 -25.266 1 92.94 77 ILE A N 1
ATOM 596 C CA . ILE A 1 77 ? 1.214 -7.551 -26.094 1 92.94 77 ILE A CA 1
ATOM 597 C C . ILE A 1 77 ? 1.711 -7.059 -27.438 1 92.94 77 ILE A C 1
ATOM 599 O O . ILE A 1 77 ? 1.092 -6.191 -28.062 1 92.94 77 ILE A O 1
ATOM 603 N N . GLY A 1 78 ? 2.848 -7.547 -27.797 1 93 78 GLY A N 1
ATOM 604 C CA . GLY A 1 78 ? 3.4 -7.098 -29.062 1 93 78 GLY A CA 1
ATOM 605 C C . GLY A 1 78 ? 4.133 -8.195 -29.812 1 93 78 GLY A C 1
ATOM 606 O O . GLY A 1 78 ? 4.297 -9.305 -29.312 1 93 78 GLY A O 1
ATOM 607 N N . ARG A 1 79 ? 4.406 -7.844 -31.047 1 92.69 79 ARG A N 1
ATOM 608 C CA . ARG A 1 79 ? 5.238 -8.664 -31.906 1 92.69 79 ARG A CA 1
ATOM 609 C C . ARG A 1 79 ? 6.203 -7.805 -32.719 1 92.69 79 ARG A C 1
ATOM 611 O O . ARG A 1 79 ? 5.781 -6.895 -33.438 1 92.69 79 ARG A O 1
ATOM 618 N N . PHE A 1 80 ? 7.441 -8.117 -32.5 1 91.31 80 PHE A N 1
ATOM 619 C CA . PHE A 1 80 ? 8.422 -7.367 -33.25 1 91.31 80 PHE A CA 1
ATOM 620 C C . PHE A 1 80 ? 8.477 -7.863 -34.719 1 91.31 80 PHE A C 1
ATOM 622 O O . PHE A 1 80 ? 8.297 -9.055 -34.969 1 91.31 80 PHE A O 1
ATOM 629 N N . GLU A 1 81 ? 8.852 -7.012 -35.594 1 86.94 81 GLU A N 1
ATOM 630 C CA . GLU A 1 81 ? 8.891 -7.328 -37.031 1 86.94 81 GLU A CA 1
ATOM 631 C C . GLU A 1 81 ? 9.93 -8.406 -37.344 1 86.94 81 GLU A C 1
ATOM 633 O O . GLU A 1 81 ? 9.742 -9.219 -38.25 1 86.94 81 GLU A O 1
ATOM 638 N N . PHE A 1 82 ? 10.93 -8.406 -36.562 1 83.88 82 PHE A N 1
ATOM 639 C CA . PHE A 1 82 ? 12.047 -9.297 -36.844 1 83.88 82 PHE A CA 1
ATOM 640 C C . PHE A 1 82 ? 11.906 -10.602 -36.062 1 83.88 82 PHE A C 1
ATOM 642 O O . PHE A 1 82 ? 12.82 -11.43 -36.062 1 83.88 82 PHE A O 1
ATOM 649 N N . ASP A 1 83 ? 10.836 -10.742 -35.375 1 80.25 83 ASP A N 1
ATOM 650 C CA . ASP A 1 83 ? 10.609 -11.938 -34.562 1 80.25 83 ASP A CA 1
ATOM 651 C C . ASP A 1 83 ? 9.172 -12.43 -34.688 1 80.25 83 ASP A C 1
ATOM 653 O O . ASP A 1 83 ? 8.258 -11.633 -34.906 1 80.25 83 ASP A O 1
ATOM 657 N N . THR A 1 84 ? 8.938 -13.711 -34.594 1 83.56 84 THR A N 1
ATOM 658 C CA . THR A 1 84 ? 7.605 -14.281 -34.781 1 83.56 84 THR A CA 1
ATOM 659 C C . THR A 1 84 ? 6.922 -14.469 -33.406 1 83.56 84 THR A C 1
ATOM 661 O O . THR A 1 84 ? 5.699 -14.594 -33.344 1 83.56 84 THR A O 1
ATOM 664 N N . ASP A 1 85 ? 7.668 -14.492 -32.469 1 90.06 85 ASP A N 1
ATOM 665 C CA . ASP A 1 85 ? 7.098 -14.797 -31.141 1 90.06 85 ASP A CA 1
ATOM 666 C C . ASP A 1 85 ? 6.398 -13.57 -30.562 1 90.06 85 ASP A C 1
ATOM 668 O O . ASP A 1 85 ? 6.836 -12.438 -30.766 1 90.06 85 ASP A O 1
ATOM 672 N N . LEU A 1 86 ? 5.324 -13.82 -29.859 1 93.06 86 LEU A N 1
ATOM 673 C CA . LEU A 1 86 ? 4.68 -12.773 -29.078 1 93.06 86 LEU A CA 1
ATOM 674 C C . LEU A 1 86 ? 5.531 -12.391 -27.875 1 93.06 86 LEU A C 1
ATOM 676 O O . LEU A 1 86 ? 6.234 -13.234 -27.312 1 93.06 86 LEU A O 1
ATOM 680 N N . VAL A 1 87 ? 5.43 -11.086 -27.562 1 94.88 87 VAL A N 1
ATOM 681 C CA . VAL A 1 87 ? 6.156 -10.594 -26.406 1 94.88 87 VAL A CA 1
ATOM 682 C C . VAL A 1 87 ? 5.223 -9.758 -25.531 1 94.88 87 VAL A C 1
ATOM 684 O O . VAL A 1 87 ? 4.152 -9.336 -25.969 1 94.88 87 VAL A O 1
ATOM 687 N N . ALA A 1 88 ? 5.527 -9.664 -24.266 1 95.75 88 ALA A N 1
ATOM 688 C CA . ALA A 1 88 ? 4.898 -8.734 -23.328 1 95.75 88 ALA A CA 1
ATOM 689 C C . ALA A 1 88 ? 5.809 -7.535 -23.062 1 95.75 88 ALA A C 1
ATOM 691 O O . ALA A 1 88 ? 6.961 -7.707 -22.656 1 95.75 88 ALA A O 1
ATOM 692 N N . ILE A 1 89 ? 5.293 -6.332 -23.266 1 95.44 89 ILE A N 1
ATOM 693 C CA . ILE A 1 89 ? 6.094 -5.117 -23.141 1 95.44 89 ILE A CA 1
ATOM 694 C C . ILE A 1 89 ? 5.559 -4.27 -21.984 1 95.44 89 ILE A C 1
ATOM 696 O O . ILE A 1 89 ? 4.453 -3.729 -22.062 1 95.44 89 ILE A O 1
ATOM 700 N N . LYS A 1 90 ? 6.305 -4.152 -20.922 1 94.69 90 LYS A N 1
ATOM 701 C CA . LYS A 1 90 ? 5.953 -3.297 -19.781 1 94.69 90 LYS A CA 1
ATOM 702 C C . LYS A 1 90 ? 6.535 -1.897 -19.953 1 94.69 90 LYS A C 1
ATOM 704 O O . LYS A 1 90 ? 7.758 -1.731 -20.016 1 94.69 90 LYS A O 1
ATOM 709 N N . VAL A 1 91 ? 5.645 -0.938 -20.016 1 92.62 91 VAL A N 1
ATOM 710 C CA . VAL A 1 91 ? 6.059 0.453 -20.188 1 92.62 91 VAL A CA 1
ATOM 711 C C . VAL A 1 91 ? 5.992 1.17 -18.844 1 92.62 91 VAL A C 1
ATOM 713 O O . VAL A 1 91 ? 5.023 1.01 -18.094 1 92.62 91 VAL A O 1
ATOM 716 N N . PHE A 1 92 ? 7.066 1.924 -18.516 1 89.94 92 PHE A N 1
ATOM 717 C CA . PHE A 1 92 ? 7.129 2.676 -17.266 1 89.94 92 PHE A CA 1
ATOM 718 C C . PHE A 1 92 ? 6.801 4.145 -17.5 1 89.94 92 PHE A C 1
ATOM 720 O O . PHE A 1 92 ? 7.547 4.852 -18.188 1 89.94 92 PHE A O 1
ATOM 727 N N . HIS A 1 93 ? 5.684 4.512 -16.969 1 82.06 93 HIS A N 1
ATOM 728 C CA . HIS A 1 93 ? 5.301 5.914 -17.078 1 82.06 93 HIS A CA 1
ATOM 729 C C . HIS A 1 93 ? 6.062 6.773 -16.078 1 82.06 93 HIS A C 1
ATOM 731 O O . HIS A 1 93 ? 5.645 6.906 -14.93 1 82.06 93 HIS A O 1
ATOM 737 N N . LEU A 1 94 ? 7.008 7.488 -16.5 1 79.94 94 LEU A N 1
ATOM 738 C CA . LEU A 1 94 ? 8.008 8.125 -15.648 1 79.94 94 LEU A CA 1
ATOM 739 C C . LEU A 1 94 ? 7.418 9.344 -14.938 1 79.94 94 LEU A C 1
ATOM 741 O O . LEU A 1 94 ? 8.008 9.859 -13.984 1 79.94 94 LEU A O 1
ATOM 745 N N . SER A 1 95 ? 6.246 9.734 -15.383 1 66.94 95 SER A N 1
ATOM 746 C CA . SER A 1 95 ? 5.57 10.828 -14.688 1 66.94 95 SER A CA 1
ATOM 747 C C . SER A 1 95 ? 4.973 10.352 -13.367 1 66.94 95 SER A C 1
ATOM 749 O O . SER A 1 95 ? 4.672 11.156 -12.484 1 66.94 95 SER A O 1
ATOM 751 N N . GLU A 1 96 ? 4.801 9.086 -13.234 1 68.88 96 GLU A N 1
ATOM 752 C CA . GLU A 1 96 ? 4.266 8.508 -12 1 68.88 96 GLU A CA 1
ATOM 753 C C . GLU A 1 96 ? 5.348 8.375 -10.938 1 68.88 96 GLU A C 1
ATOM 755 O O . GLU A 1 96 ? 6.469 7.957 -11.234 1 68.88 96 GLU A O 1
ATOM 760 N N . GLN A 1 97 ? 4.926 8.734 -9.758 1 66.81 97 GLN A N 1
ATOM 761 C CA . GLN A 1 97 ? 5.879 8.664 -8.656 1 66.81 97 GLN A CA 1
ATOM 762 C C . GLN A 1 97 ? 6.379 7.234 -8.453 1 66.81 97 GLN A C 1
ATOM 764 O O . GLN A 1 97 ? 5.586 6.293 -8.422 1 66.81 97 GLN A O 1
ATOM 769 N N . GLY A 1 98 ? 7.703 7.086 -8.398 1 76.25 98 GLY A N 1
ATOM 770 C CA . GLY A 1 98 ? 8.312 5.797 -8.102 1 76.25 98 GLY A CA 1
ATOM 771 C C . GLY A 1 98 ? 8.547 4.949 -9.336 1 76.25 98 GLY A C 1
ATOM 772 O O . GLY A 1 98 ? 9.234 3.928 -9.273 1 76.25 98 GLY A O 1
ATOM 773 N N . SER A 1 99 ? 7.977 5.398 -10.469 1 83.31 99 SER A N 1
ATOM 774 C CA . SER A 1 99 ? 8.047 4.59 -11.68 1 83.31 99 SER A CA 1
ATOM 775 C C . SER A 1 99 ? 9.484 4.406 -12.148 1 83.31 99 SER A C 1
ATOM 777 O O . SER A 1 99 ? 9.883 3.309 -12.539 1 83.31 99 SER A O 1
ATOM 779 N N . ARG A 1 100 ? 10.273 5.465 -12.07 1 86.25 100 ARG A N 1
ATOM 780 C CA . ARG A 1 100 ? 11.672 5.387 -12.461 1 86.25 100 ARG A CA 1
ATOM 781 C C . ARG A 1 100 ? 12.438 4.398 -11.586 1 86.25 100 ARG A C 1
ATOM 783 O O . ARG A 1 100 ? 13.18 3.557 -12.094 1 86.25 100 ARG A O 1
ATOM 790 N N . ASN A 1 101 ? 12.195 4.484 -10.312 1 87.06 101 ASN A N 1
ATOM 791 C CA . ASN A 1 101 ? 12.836 3.564 -9.383 1 87.06 101 ASN A CA 1
ATOM 792 C C . ASN A 1 101 ? 12.414 2.121 -9.633 1 87.06 101 ASN A C 1
ATOM 794 O O . ASN A 1 101 ? 13.227 1.202 -9.539 1 87.06 101 ASN A O 1
ATOM 798 N N . SER A 1 102 ? 11.156 1.97 -9.93 1 90.94 102 SER A N 1
ATOM 799 C CA . SER A 1 102 ? 10.648 0.635 -10.227 1 90.94 102 SER A CA 1
ATOM 800 C C . SER A 1 102 ? 11.359 0.034 -11.438 1 90.94 102 SER A C 1
ATOM 802 O O . SER A 1 102 ? 11.711 -1.147 -11.438 1 90.94 102 SER A O 1
ATOM 804 N N . PHE A 1 103 ? 11.531 0.85 -12.492 1 93.75 103 PHE A N 1
ATOM 805 C CA . PHE A 1 103 ? 12.227 0.395 -13.688 1 93.75 103 PHE A CA 1
ATOM 806 C C . PHE A 1 103 ? 13.641 -0.074 -13.344 1 93.75 103 PHE A C 1
ATOM 808 O O . PHE A 1 103 ? 14.047 -1.168 -13.734 1 93.75 103 PHE A O 1
ATOM 815 N N . PHE A 1 104 ? 14.336 0.681 -12.586 1 92.88 104 PHE A N 1
ATOM 816 C CA . PHE A 1 104 ? 15.727 0.366 -12.273 1 92.88 104 PHE A CA 1
ATOM 817 C C . PHE A 1 104 ? 15.82 -0.847 -11.352 1 92.88 104 PHE A C 1
ATOM 819 O O . PHE A 1 104 ? 16.734 -1.667 -11.484 1 92.88 104 PHE A O 1
ATOM 826 N N . SER A 1 105 ? 14.906 -0.938 -10.414 1 91.69 105 SER A N 1
ATOM 827 C CA . SER A 1 105 ? 14.867 -2.119 -9.562 1 91.69 105 SER A CA 1
ATOM 828 C C . SER A 1 105 ? 14.664 -3.389 -10.383 1 91.69 105 SER A C 1
ATOM 830 O O . SER A 1 105 ? 15.359 -4.383 -10.18 1 91.69 105 SER A O 1
ATOM 832 N N . GLU A 1 106 ? 13.688 -3.305 -11.25 1 94.12 106 GLU A N 1
ATOM 833 C CA . GLU A 1 106 ? 13.414 -4.461 -12.094 1 94.12 106 GLU A CA 1
ATOM 834 C C . GLU A 1 106 ? 14.625 -4.828 -12.945 1 94.12 106 GLU A C 1
ATOM 836 O O . GLU A 1 106 ? 14.977 -6.004 -13.055 1 94.12 106 GLU A O 1
ATOM 841 N N . CYS A 1 107 ? 15.305 -3.84 -13.492 1 94.38 107 CYS A N 1
ATOM 842 C CA . CYS A 1 107 ? 16.5 -4.082 -14.281 1 94.38 107 CYS A CA 1
ATOM 843 C C . CYS A 1 107 ? 17.578 -4.758 -13.445 1 94.38 107 CYS A C 1
ATOM 845 O O . CYS A 1 107 ? 18.219 -5.711 -13.906 1 94.38 107 CYS A O 1
ATOM 847 N N . GLU A 1 108 ? 17.75 -4.273 -12.266 1 93.5 108 GLU A N 1
ATOM 848 C CA . GLU A 1 108 ? 18.766 -4.816 -11.383 1 93.5 108 GLU A CA 1
ATOM 849 C C . GLU A 1 108 ? 18.5 -6.281 -11.055 1 93.5 108 GLU A C 1
ATOM 851 O O . GLU A 1 108 ? 19.422 -7.105 -11.078 1 93.5 108 GLU A O 1
ATOM 856 N N . VAL A 1 109 ? 17.281 -6.582 -10.789 1 94.81 109 VAL A N 1
ATOM 857 C CA . VAL A 1 109 ? 16.891 -7.949 -10.453 1 94.81 109 VAL A CA 1
ATOM 858 C C . VAL A 1 109 ? 17.125 -8.859 -11.648 1 94.81 109 VAL A C 1
ATOM 860 O O . VAL A 1 109 ? 17.734 -9.93 -11.523 1 94.81 109 VAL A O 1
ATOM 863 N N . LEU A 1 110 ? 16.672 -8.398 -12.789 1 94.56 110 LEU A N 1
ATOM 864 C CA . LEU A 1 110 ? 16.766 -9.203 -13.992 1 94.56 110 LEU A CA 1
ATOM 865 C C . LEU A 1 110 ? 18.219 -9.438 -14.383 1 94.56 110 LEU A C 1
ATOM 867 O O . LEU A 1 110 ? 18.562 -10.492 -14.938 1 94.56 110 LEU A O 1
ATOM 871 N N . LYS A 1 111 ? 19.062 -8.523 -14.016 1 92.81 111 LYS A N 1
ATOM 872 C CA . LYS A 1 111 ? 20.5 -8.625 -14.297 1 92.81 111 LYS A CA 1
ATOM 873 C C . LYS A 1 111 ? 21.156 -9.672 -13.406 1 92.81 111 LYS A C 1
ATOM 875 O O . LYS A 1 111 ? 22.109 -10.336 -13.828 1 92.81 111 LYS A O 1
ATOM 880 N N . HIS A 1 112 ? 20.594 -9.906 -12.242 1 93.88 112 HIS A N 1
ATOM 881 C CA . HIS A 1 112 ? 21.344 -10.664 -11.25 1 93.88 112 HIS A CA 1
ATOM 882 C C . HIS A 1 112 ? 20.656 -11.984 -10.93 1 93.88 112 HIS A C 1
ATOM 884 O O . HIS A 1 112 ? 21.047 -12.688 -9.992 1 93.88 112 HIS A O 1
ATOM 890 N N . THR A 1 113 ? 19.672 -12.258 -11.633 1 95.62 113 THR A N 1
ATOM 891 C CA . THR A 1 113 ? 18.953 -13.484 -11.305 1 95.62 113 THR A CA 1
ATOM 892 C C . THR A 1 113 ? 18.719 -14.328 -12.547 1 95.62 113 THR A C 1
ATOM 894 O O . THR A 1 113 ? 18.516 -13.797 -13.641 1 95.62 113 THR A O 1
ATOM 897 N N . ARG A 1 114 ? 18.859 -15.633 -12.352 1 94.44 114 ARG A N 1
ATOM 898 C CA . ARG A 1 114 ? 18.516 -16.656 -13.328 1 94.44 114 ARG A CA 1
ATOM 899 C C . ARG A 1 114 ? 17.906 -17.875 -12.656 1 94.44 114 ARG A C 1
ATOM 901 O O . ARG A 1 114 ? 18.594 -18.594 -11.93 1 94.44 114 ARG A O 1
ATOM 908 N N . HIS A 1 115 ? 16.688 -18.094 -12.867 1 96.88 115 HIS A N 1
ATOM 909 C CA . HIS A 1 115 ? 15.953 -19.203 -12.297 1 96.88 115 HIS A CA 1
ATOM 910 C C . HIS A 1 115 ? 14.734 -19.562 -13.141 1 96.88 115 HIS A C 1
ATOM 912 O O . HIS A 1 115 ? 14.047 -18.672 -13.648 1 96.88 115 HIS A O 1
ATOM 918 N N . ARG A 1 116 ? 14.445 -20.766 -13.266 1 96.56 116 ARG A N 1
ATOM 919 C CA . ARG A 1 116 ? 13.391 -21.25 -14.148 1 96.56 116 ARG A CA 1
ATOM 920 C C . ARG A 1 116 ? 12.031 -20.703 -13.734 1 96.56 116 ARG A C 1
ATOM 922 O O . ARG A 1 116 ? 11.133 -20.547 -14.57 1 96.56 116 ARG A O 1
ATOM 929 N N . ASN A 1 117 ? 11.859 -20.406 -12.469 1 98.56 117 ASN A N 1
ATOM 930 C CA . ASN A 1 117 ? 10.562 -19.969 -11.969 1 98.56 117 ASN A CA 1
ATOM 931 C C . ASN A 1 117 ? 10.539 -18.453 -11.758 1 98.56 117 ASN A C 1
ATOM 933 O O . ASN A 1 117 ? 9.695 -17.938 -11.016 1 98.56 117 ASN A O 1
ATOM 937 N N . LEU A 1 118 ? 11.445 -17.703 -12.328 1 98.19 118 LEU A N 1
ATOM 938 C CA . LEU A 1 118 ? 11.43 -16.25 -12.438 1 98.19 118 LEU A CA 1
ATOM 939 C C . LEU A 1 118 ? 11.297 -15.805 -13.891 1 98.19 118 LEU A C 1
ATOM 941 O O . LEU A 1 118 ? 11.891 -16.422 -14.781 1 98.19 118 LEU A O 1
ATOM 945 N N . VAL A 1 119 ? 10.516 -14.773 -14.086 1 97.19 119 VAL A N 1
ATOM 946 C CA . VAL A 1 119 ? 10.422 -14.258 -15.445 1 97.19 119 VAL A CA 1
ATOM 947 C C . VAL A 1 119 ? 11.789 -13.758 -15.906 1 97.19 119 VAL A C 1
ATOM 949 O O . VAL A 1 119 ? 12.602 -13.32 -15.086 1 97.19 119 VAL A O 1
ATOM 952 N N . GLN A 1 120 ? 11.938 -13.836 -17.141 1 93.31 120 GLN A N 1
ATOM 953 C CA . GLN A 1 120 ? 13.172 -13.359 -17.75 1 93.31 120 GLN A CA 1
ATOM 954 C C . GLN A 1 120 ? 12.891 -12.297 -18.812 1 93.31 120 GLN A C 1
ATOM 956 O O . GLN A 1 120 ? 11.922 -12.406 -19.562 1 93.31 120 GLN A O 1
ATOM 961 N N . ALA A 1 121 ? 13.734 -11.312 -18.812 1 94.56 121 ALA A N 1
ATOM 962 C CA . ALA A 1 121 ? 13.594 -10.273 -19.828 1 94.56 121 ALA A CA 1
ATOM 963 C C . ALA A 1 121 ? 14.266 -10.688 -21.125 1 94.56 121 ALA A C 1
ATOM 965 O O . ALA A 1 121 ? 15.328 -11.312 -21.125 1 94.56 121 ALA A O 1
ATOM 966 N N . ILE A 1 122 ? 13.594 -10.383 -22.203 1 93.44 122 ILE A N 1
ATOM 967 C CA . ILE A 1 122 ? 14.211 -10.539 -23.516 1 93.44 122 ILE A CA 1
ATOM 968 C C . ILE A 1 122 ? 15.172 -9.383 -23.781 1 93.44 122 ILE A C 1
ATOM 970 O O . ILE A 1 122 ? 16.312 -9.602 -24.188 1 93.44 122 ILE A O 1
ATOM 974 N N . THR A 1 123 ? 14.703 -8.18 -23.531 1 92 123 THR A N 1
ATOM 975 C CA . THR A 1 123 ? 15.523 -6.984 -23.688 1 92 123 THR A CA 1
ATOM 976 C C . THR A 1 123 ? 14.922 -5.816 -22.922 1 92 123 THR A C 1
ATOM 978 O O . THR A 1 123 ? 13.852 -5.949 -22.312 1 92 123 THR A O 1
ATOM 981 N N . LEU A 1 124 ? 15.734 -4.758 -22.797 1 93.5 124 LEU A N 1
ATOM 982 C CA . LEU A 1 124 ? 15.297 -3.52 -22.156 1 93.5 124 LEU A CA 1
ATOM 983 C C . LEU A 1 124 ? 15.406 -2.342 -23.109 1 93.5 124 LEU A C 1
ATOM 985 O O . LEU A 1 124 ? 16.219 -2.361 -24.031 1 93.5 124 LEU A O 1
ATOM 989 N N . CYS A 1 125 ? 14.578 -1.41 -22.922 1 92.25 125 CYS A N 1
ATOM 990 C CA . CYS A 1 125 ? 14.594 -0.186 -23.719 1 92.25 125 CYS A CA 1
ATOM 991 C C . CYS A 1 125 ? 14.711 1.042 -22.812 1 92.25 125 CYS A C 1
ATOM 993 O O . CYS A 1 125 ? 13.836 1.287 -21.984 1 92.25 125 CYS A O 1
ATOM 995 N N . SER A 1 126 ? 15.742 1.741 -22.766 1 93.06 126 SER A N 1
ATOM 996 C CA . SER A 1 126 ? 15.969 3.031 -22.125 1 93.06 126 SER A CA 1
ATOM 997 C C . SER A 1 126 ? 16.391 4.086 -23.141 1 93.06 126 SER A C 1
ATOM 999 O O . SER A 1 126 ? 17.562 4.18 -23.5 1 93.06 126 SER A O 1
ATOM 1001 N N . THR A 1 127 ? 15.453 4.844 -23.625 1 92.25 127 THR A N 1
ATOM 1002 C CA . THR A 1 127 ? 15.672 5.785 -24.734 1 92.25 127 THR A CA 1
ATOM 1003 C C . THR A 1 127 ? 14.789 7.02 -24.562 1 92.25 127 THR A C 1
ATOM 1005 O O . THR A 1 127 ? 14.43 7.383 -23.438 1 92.25 127 THR A O 1
ATOM 1008 N N . VAL A 1 128 ? 14.617 7.727 -25.625 1 91.12 128 VAL A N 1
ATOM 1009 C CA . VAL A 1 128 ? 13.711 8.875 -25.641 1 91.12 128 VAL A CA 1
ATOM 1010 C C . VAL A 1 128 ? 12.633 8.656 -26.703 1 91.12 128 VAL A C 1
ATOM 1012 O O . VAL A 1 128 ? 12.852 7.953 -27.688 1 91.12 128 VAL A O 1
ATOM 1015 N N . ASP A 1 129 ? 11.516 9.219 -26.438 1 90 129 ASP A N 1
ATOM 1016 C CA . ASP A 1 129 ? 10.445 9.125 -27.438 1 90 129 ASP A CA 1
ATOM 1017 C C . ASP A 1 129 ? 10.609 10.18 -28.516 1 90 129 ASP A C 1
ATOM 1019 O O . ASP A 1 129 ? 11.656 10.828 -28.609 1 90 129 ASP A O 1
ATOM 1023 N N . PHE A 1 130 ? 9.68 10.25 -29.391 1 85.88 130 PHE A N 1
ATOM 1024 C CA . PHE A 1 130 ? 9.789 11.133 -30.547 1 85.88 130 PHE A CA 1
ATOM 1025 C C . PHE A 1 130 ? 9.742 12.594 -30.125 1 85.88 130 PHE A C 1
ATOM 1027 O O . PHE A 1 130 ? 10.164 13.477 -30.875 1 85.88 130 PHE A O 1
ATOM 1034 N N . GLU A 1 131 ? 9.234 12.883 -28.922 1 84.5 131 GLU A N 1
ATOM 1035 C CA . GLU A 1 131 ? 9.156 14.242 -28.391 1 84.5 131 GLU A CA 1
ATOM 1036 C C . GLU A 1 131 ? 10.383 14.586 -27.562 1 84.5 131 GLU A C 1
ATOM 1038 O O . GLU A 1 131 ? 10.508 15.703 -27.062 1 84.5 131 GLU A O 1
ATOM 1043 N N . GLY A 1 132 ? 11.25 13.648 -27.344 1 86.88 132 GLY A N 1
ATOM 1044 C CA . GLY A 1 132 ? 12.492 13.875 -26.625 1 86.88 132 GLY A CA 1
ATOM 1045 C C . GLY A 1 132 ? 12.391 13.516 -25.141 1 86.88 132 GLY A C 1
ATOM 1046 O O . GLY A 1 132 ? 13.352 13.695 -24.391 1 86.88 132 GLY A O 1
ATOM 1047 N N . ASP A 1 133 ? 11.266 13.023 -24.766 1 85.94 133 ASP A N 1
ATOM 1048 C CA . ASP A 1 133 ? 11.094 12.625 -23.375 1 85.94 133 ASP A CA 1
ATOM 1049 C C . ASP A 1 133 ? 11.664 11.234 -23.125 1 85.94 133 ASP A C 1
ATOM 1051 O O . ASP A 1 133 ? 11.625 10.375 -24.016 1 85.94 133 ASP A O 1
ATOM 1055 N N . GLU A 1 134 ? 12.141 11.07 -21.906 1 91 134 GLU A N 1
ATOM 1056 C CA . GLU A 1 134 ? 12.695 9.773 -21.547 1 91 134 GLU A CA 1
ATOM 1057 C C . GLU A 1 134 ? 11.641 8.672 -21.641 1 91 134 GLU A C 1
ATOM 1059 O O . GLU A 1 134 ? 10.492 8.883 -21.25 1 91 134 GLU A O 1
ATOM 1064 N N . PHE A 1 135 ? 12 7.543 -22.234 1 90.81 135 PHE A N 1
ATOM 1065 C CA . PHE A 1 135 ? 11.133 6.383 -22.391 1 90.81 135 PHE A CA 1
ATOM 1066 C C . PHE A 1 135 ? 11.812 5.121 -21.891 1 90.81 135 PHE A C 1
ATOM 1068 O O . PHE A 1 135 ? 12.953 4.828 -22.266 1 90.81 135 PHE A O 1
ATOM 1075 N N . LYS A 1 136 ? 11.102 4.367 -21 1 94.88 136 LYS A N 1
ATOM 1076 C CA . LYS A 1 136 ? 11.648 3.148 -20.406 1 94.88 136 LYS A CA 1
ATOM 1077 C C . LYS A 1 136 ? 10.664 1.99 -20.531 1 94.88 136 LYS A C 1
ATOM 1079 O O . LYS A 1 136 ? 9.477 2.146 -20.234 1 94.88 136 LYS A O 1
ATOM 1084 N N . ALA A 1 137 ? 11.148 0.881 -21.016 1 95.44 137 ALA A N 1
ATOM 1085 C CA . ALA A 1 137 ? 10.328 -0.316 -21.156 1 95.44 137 ALA A CA 1
ATOM 1086 C C . ALA A 1 137 ? 11.164 -1.581 -20.984 1 95.44 137 ALA A C 1
ATOM 1088 O O . ALA A 1 137 ? 12.383 -1.559 -21.188 1 95.44 137 ALA A O 1
ATOM 1089 N N . ILE A 1 138 ? 10.547 -2.607 -20.547 1 96.31 138 ILE A N 1
ATOM 1090 C CA . ILE A 1 138 ? 11.156 -3.932 -20.484 1 96.31 138 ILE A CA 1
ATOM 1091 C C . ILE A 1 138 ? 10.328 -4.914 -21.312 1 96.31 138 ILE A C 1
ATOM 1093 O O . ILE A 1 138 ? 9.102 -4.926 -21.234 1 96.31 138 ILE A O 1
ATOM 1097 N N . VAL A 1 139 ? 10.969 -5.68 -22.156 1 95.19 139 VAL A N 1
ATOM 1098 C CA . VAL A 1 139 ? 10.32 -6.668 -23 1 95.19 139 VAL A CA 1
ATOM 1099 C C . VAL A 1 139 ? 10.492 -8.062 -22.406 1 95.19 139 VAL A C 1
ATOM 1101 O O . VAL A 1 139 ? 11.609 -8.516 -22.188 1 95.19 139 VAL A O 1
ATOM 1104 N N . TYR A 1 140 ? 9.367 -8.734 -22.188 1 96 140 TYR A N 1
ATOM 1105 C CA . TYR A 1 140 ? 9.352 -10.07 -21.594 1 96 140 TYR A CA 1
ATOM 1106 C C . TYR A 1 140 ? 8.797 -11.094 -22.578 1 96 140 TYR A C 1
ATOM 1108 O O . TYR A 1 140 ? 8.117 -10.734 -23.547 1 96 140 TYR A O 1
ATOM 1116 N N . GLU A 1 141 ? 9.203 -12.336 -22.266 1 93.75 141 GLU A N 1
ATOM 1117 C CA . GLU A 1 141 ? 8.469 -13.414 -22.922 1 93.75 141 GLU A CA 1
ATOM 1118 C C . GLU A 1 141 ? 6.984 -13.359 -22.578 1 93.75 141 GLU A C 1
ATOM 1120 O O . GLU A 1 141 ? 6.617 -13.078 -21.438 1 93.75 141 GLU A O 1
ATOM 1125 N N . PHE A 1 142 ? 6.215 -13.617 -23.594 1 94.25 142 PHE A N 1
ATOM 1126 C CA . PHE A 1 142 ? 4.773 -13.641 -23.391 1 94.25 142 PHE A CA 1
ATOM 1127 C C . PHE A 1 142 ? 4.359 -14.898 -22.641 1 94.25 142 PHE A C 1
ATOM 1129 O O . PHE A 1 142 ? 4.73 -16.016 -23.016 1 94.25 142 PHE A O 1
ATOM 1136 N N . MET A 1 143 ? 3.664 -14.773 -21.531 1 95.44 143 MET A N 1
ATOM 1137 C CA . MET A 1 143 ? 3.123 -15.883 -20.75 1 95.44 143 MET A CA 1
ATOM 1138 C C . MET A 1 143 ? 1.704 -16.219 -21.188 1 95.44 143 MET A C 1
ATOM 1140 O O . MET A 1 143 ? 0.747 -15.562 -20.781 1 95.44 143 MET A O 1
ATOM 1144 N N . ALA A 1 144 ? 1.521 -17.25 -21.844 1 93.44 144 ALA A N 1
ATOM 1145 C CA . ALA A 1 144 ? 0.33 -17.547 -22.625 1 93.44 144 ALA A CA 1
ATOM 1146 C C . ALA A 1 144 ? -0.877 -17.812 -21.734 1 93.44 144 ALA A C 1
ATOM 1148 O O . ALA A 1 144 ? -2.016 -17.531 -22.109 1 93.44 144 ALA A O 1
ATOM 1149 N N . ASN A 1 145 ? -0.652 -18.312 -20.562 1 94.81 145 ASN A N 1
ATOM 1150 C CA . ASN A 1 145 ? -1.781 -18.656 -19.703 1 94.81 145 ASN A CA 1
ATOM 1151 C C . ASN A 1 145 ? -2.074 -17.562 -18.688 1 94.81 145 ASN A C 1
ATOM 1153 O O . ASN A 1 145 ? -2.861 -17.75 -17.766 1 94.81 145 ASN A O 1
ATOM 1157 N N . GLY A 1 146 ? -1.414 -16.422 -18.797 1 93.5 146 GLY A N 1
ATOM 1158 C CA . GLY A 1 146 ? -1.728 -15.25 -18 1 93.5 146 GLY A CA 1
ATOM 1159 C C . GLY A 1 146 ? -1.284 -15.375 -16.547 1 93.5 146 GLY A C 1
ATOM 1160 O O . GLY A 1 146 ? -0.327 -16.094 -16.25 1 93.5 146 GLY A O 1
ATOM 1161 N N . SER A 1 147 ? -1.897 -14.602 -15.727 1 94.94 147 SER A N 1
ATOM 1162 C CA . SER A 1 147 ? -1.536 -14.586 -14.312 1 94.94 147 SER A CA 1
ATOM 1163 C C . SER A 1 147 ? -2.33 -15.617 -13.523 1 94.94 147 SER A C 1
ATOM 1165 O O . SER A 1 147 ? -3.424 -16.016 -13.938 1 94.94 147 SER A O 1
ATOM 1167 N N . LEU A 1 148 ? -1.772 -16 -12.422 1 97.06 148 LEU A N 1
ATOM 1168 C CA . LEU A 1 148 ? -2.469 -16.906 -11.508 1 97.06 148 LEU A CA 1
ATOM 1169 C C . LEU A 1 148 ? -3.781 -16.297 -11.031 1 97.06 148 LEU A C 1
ATOM 1171 O O . LEU A 1 148 ? -4.766 -17 -10.82 1 97.06 148 LEU A O 1
ATOM 1175 N N . ASP A 1 149 ? -3.861 -15.016 -10.93 1 94.94 149 ASP A N 1
ATOM 1176 C CA . ASP A 1 149 ? -5.062 -14.305 -10.508 1 94.94 149 ASP A CA 1
ATOM 1177 C C . ASP A 1 149 ? -6.234 -14.594 -11.445 1 94.94 149 ASP A C 1
ATOM 1179 O O . ASP A 1 149 ? -7.359 -14.805 -10.992 1 94.94 149 ASP A O 1
ATOM 1183 N N . MET A 1 150 ? -5.996 -14.688 -12.695 1 91.31 150 MET A N 1
ATOM 1184 C CA . MET A 1 150 ? -7.031 -14.945 -13.695 1 91.31 150 MET A CA 1
ATOM 1185 C C . MET A 1 150 ? -7.609 -16.344 -13.539 1 91.31 150 MET A C 1
ATOM 1187 O O . MET A 1 150 ? -8.773 -16.578 -13.875 1 91.31 150 MET A O 1
ATOM 1191 N N . TRP A 1 151 ? -6.805 -17.219 -13.047 1 93.38 151 TRP A N 1
ATOM 1192 C CA . TRP A 1 151 ? -7.23 -18.609 -12.883 1 93.38 151 TRP A CA 1
ATOM 1193 C C . TRP A 1 151 ? -8.008 -18.781 -11.586 1 93.38 151 TRP A C 1
ATOM 1195 O O . TRP A 1 151 ? -8.984 -19.547 -11.539 1 93.38 151 TRP A O 1
ATOM 1205 N N . ILE A 1 152 ? -7.602 -18.094 -10.547 1 93.75 152 ILE A N 1
ATOM 1206 C CA . ILE A 1 152 ? -8.266 -18.219 -9.25 1 93.75 152 ILE A CA 1
ATOM 1207 C C . ILE A 1 152 ? -9.57 -17.438 -9.258 1 93.75 152 ILE A C 1
ATOM 1209 O O . ILE A 1 152 ? -10.57 -17.891 -8.688 1 93.75 152 ILE A O 1
ATOM 1213 N N . HIS A 1 153 ? -9.531 -16.266 -9.898 1 90.69 153 HIS A N 1
ATOM 1214 C CA . HIS A 1 153 ? -10.672 -15.359 -9.922 1 90.69 153 HIS A CA 1
ATOM 1215 C C . HIS A 1 153 ? -11.094 -15.039 -11.359 1 90.69 153 HIS A C 1
ATOM 1217 O O . HIS A 1 153 ? -10.938 -13.906 -11.82 1 90.69 153 HIS A O 1
ATOM 1223 N N . PRO A 1 154 ? -11.688 -15.992 -11.938 1 85 154 PRO A N 1
ATOM 1224 C CA . PRO A 1 154 ? -12.086 -15.727 -13.32 1 85 154 PRO A CA 1
ATOM 1225 C C . PRO A 1 154 ? -13.141 -14.633 -13.43 1 85 154 PRO A C 1
ATOM 1227 O O . PRO A 1 154 ? -13.961 -14.461 -12.523 1 85 154 PRO A O 1
ATOM 1230 N N . ARG A 1 155 ? -12.984 -13.898 -14.5 1 75 155 ARG A N 1
ATOM 1231 C CA . ARG A 1 155 ? -13.977 -12.867 -14.766 1 75 155 ARG A CA 1
ATOM 1232 C C . ARG A 1 155 ? -15.336 -13.484 -15.102 1 75 155 ARG A C 1
ATOM 1234 O O . ARG A 1 155 ? -15.398 -14.594 -15.641 1 75 155 ARG A O 1
ATOM 1241 N N . VAL A 1 156 ? -16.297 -12.711 -14.711 1 66.88 156 VAL A N 1
ATOM 1242 C CA . VAL A 1 156 ? -17.656 -13.156 -15.008 1 66.88 156 VAL A CA 1
ATOM 1243 C C . VAL A 1 156 ? -17.828 -13.359 -16.516 1 66.88 156 VAL A C 1
ATOM 1245 O O . VAL A 1 156 ? -17.453 -12.492 -17.297 1 66.88 156 VAL A O 1
ATOM 1248 N N . GLY A 1 157 ? -18.25 -14.438 -16.938 1 65.06 157 GLY A N 1
ATOM 1249 C CA . GLY A 1 157 ? -18.547 -14.703 -18.328 1 65.06 157 GLY A CA 1
ATOM 1250 C C . GLY A 1 157 ? -17.422 -15.445 -19.047 1 65.06 157 GLY A C 1
ATOM 1251 O O . GLY A 1 157 ? -17.594 -15.906 -20.172 1 65.06 157 GLY A O 1
ATOM 1252 N N . SER A 1 158 ? -16.344 -15.375 -18.469 1 64.38 158 SER A N 1
ATOM 1253 C CA . SER A 1 158 ? -15.242 -16.078 -19.109 1 64.38 158 SER A CA 1
ATOM 1254 C C . SER A 1 158 ? -15.273 -17.562 -18.781 1 64.38 158 SER A C 1
ATOM 1256 O O . SER A 1 158 ? -15.891 -17.984 -17.797 1 64.38 158 SER A O 1
ATOM 1258 N N . SER A 1 159 ? -15 -18.359 -19.844 1 61.75 159 SER A N 1
ATOM 1259 C CA . SER A 1 159 ? -14.883 -19.797 -19.562 1 61.75 159 SER A CA 1
ATOM 1260 C C . SER A 1 159 ? -13.922 -20.062 -18.422 1 61.75 159 SER A C 1
ATOM 1262 O O . SER A 1 159 ? -12.773 -19.609 -18.438 1 61.75 159 SER A O 1
ATOM 1264 N N . ARG A 1 160 ? -14.531 -20.469 -17.281 1 63.53 160 ARG A N 1
ATOM 1265 C CA . ARG A 1 160 ? -13.75 -20.73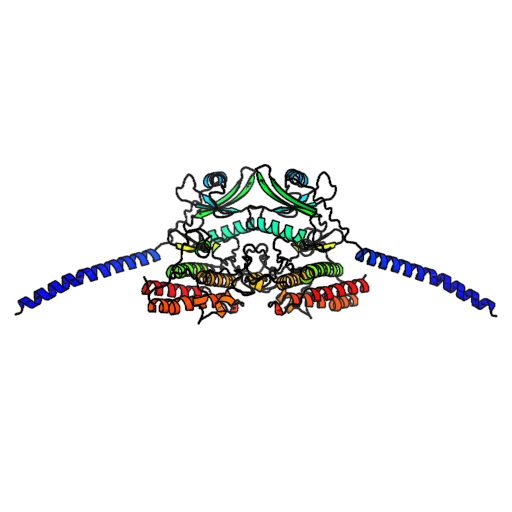4 -16.078 1 63.53 160 ARG A CA 1
ATOM 1266 C C . ARG A 1 160 ? -12.734 -21.844 -16.312 1 63.53 160 ARG A C 1
ATOM 1268 O O . ARG A 1 160 ? -13.086 -22.938 -16.75 1 63.53 160 ARG A O 1
ATOM 1275 N N . ARG A 1 161 ? -11.438 -21.391 -16.406 1 73.56 161 ARG A N 1
ATOM 1276 C CA . ARG A 1 161 ? -10.383 -22.406 -16.312 1 73.56 161 ARG A CA 1
ATOM 1277 C C . ARG A 1 161 ? -10.125 -22.797 -14.867 1 73.56 161 ARG A C 1
ATOM 1279 O O . ARG A 1 161 ? -9.984 -21.938 -14 1 73.56 161 ARG A O 1
ATOM 1286 N N . LEU A 1 162 ? -10.398 -24.109 -14.586 1 86.12 162 LEU A N 1
ATOM 1287 C CA . LEU A 1 162 ? -10.266 -24.578 -13.211 1 86.12 162 LEU A CA 1
ATOM 1288 C C . LEU A 1 162 ? -8.898 -25.203 -12.977 1 86.12 162 LEU A C 1
ATOM 1290 O O . LEU A 1 162 ? -8.344 -25.844 -13.875 1 86.12 162 LEU A O 1
ATOM 1294 N N . LEU A 1 163 ? -8.328 -24.922 -11.891 1 94.5 163 LEU A N 1
ATOM 1295 C CA . LEU A 1 163 ? -7.082 -25.547 -11.484 1 94.5 163 LEU A CA 1
ATOM 1296 C C . LEU A 1 163 ? -7.359 -26.812 -10.68 1 94.5 163 LEU A C 1
ATOM 1298 O O . LEU A 1 163 ? -8.094 -26.781 -9.688 1 94.5 163 LEU A O 1
ATOM 1302 N N . SER A 1 164 ? -6.824 -27.922 -11.125 1 94.19 164 SER A N 1
ATOM 1303 C CA . SER A 1 164 ? -6.867 -29.141 -10.328 1 94.19 164 SER A CA 1
ATOM 1304 C C . SER A 1 164 ? -5.977 -29.016 -9.094 1 94.19 164 SER A C 1
ATOM 1306 O O . SER A 1 164 ? -5.145 -28.109 -9.008 1 94.19 164 SER A O 1
ATOM 1308 N N . LEU A 1 165 ? -6.188 -29.922 -8.164 1 96.12 165 LEU A N 1
ATOM 1309 C CA . LEU A 1 165 ? -5.328 -29.922 -6.988 1 96.12 165 LEU A CA 1
ATOM 1310 C C . LEU A 1 165 ? -3.871 -30.141 -7.383 1 96.12 165 LEU A C 1
ATOM 1312 O O . LEU A 1 165 ? -2.973 -29.5 -6.84 1 96.12 165 LEU A O 1
ATOM 1316 N N . GLY A 1 166 ? -3.645 -31.062 -8.336 1 96.12 166 GLY A N 1
ATOM 1317 C CA . GLY A 1 166 ? -2.293 -31.297 -8.812 1 96.12 166 GLY A CA 1
ATOM 1318 C C . GLY A 1 166 ? -1.643 -30.062 -9.398 1 96.12 166 GLY A C 1
ATOM 1319 O O . GLY A 1 166 ? -0.477 -29.766 -9.117 1 96.12 166 GLY A O 1
ATOM 1320 N N . GLN A 1 167 ? -2.357 -29.344 -10.203 1 96.44 167 GLN A N 1
ATOM 1321 C CA . GLN A 1 167 ? -1.854 -28.094 -10.781 1 96.44 167 GLN A CA 1
ATOM 1322 C C . GLN A 1 167 ? -1.564 -27.062 -9.703 1 96.44 167 GLN A C 1
ATOM 1324 O O . GLN A 1 167 ? -0.563 -26.344 -9.773 1 96.44 167 GLN A O 1
ATOM 1329 N N . ARG A 1 168 ? -2.451 -26.984 -8.727 1 97.94 168 ARG A N 1
ATOM 1330 C CA . ARG A 1 168 ? -2.252 -26.062 -7.617 1 97.94 168 ARG A CA 1
ATOM 1331 C C . ARG A 1 168 ? -0.966 -26.375 -6.859 1 97.94 168 ARG A C 1
ATOM 1333 O O . ARG A 1 168 ? -0.181 -25.469 -6.551 1 97.94 168 ARG A O 1
ATOM 1340 N N . ILE A 1 169 ? -0.771 -27.641 -6.59 1 98.38 169 ILE A N 1
ATOM 1341 C CA . ILE A 1 169 ? 0.43 -28.078 -5.883 1 98.38 169 ILE A CA 1
ATOM 1342 C C . ILE A 1 169 ? 1.667 -27.734 -6.707 1 98.38 169 ILE A C 1
ATOM 1344 O O . ILE A 1 169 ? 2.645 -27.203 -6.18 1 98.38 169 ILE A O 1
ATOM 1348 N N . SER A 1 170 ? 1.632 -27.969 -7.957 1 98.44 170 SER A N 1
ATOM 1349 C CA . SER A 1 170 ? 2.766 -27.703 -8.836 1 98.44 170 SER A CA 1
ATOM 1350 C C . SER A 1 170 ? 3.086 -26.219 -8.906 1 98.44 170 SER A C 1
ATOM 1352 O O . SER A 1 170 ? 4.25 -25.828 -8.828 1 98.44 170 SER A O 1
ATOM 1354 N N . ILE A 1 171 ? 2.102 -25.438 -9.031 1 98.62 171 ILE A N 1
ATOM 1355 C CA . ILE A 1 171 ? 2.273 -23.984 -9.141 1 98.62 171 ILE A CA 1
ATOM 1356 C C . ILE A 1 171 ? 2.914 -23.453 -7.859 1 98.62 171 ILE A C 1
ATOM 1358 O O . ILE A 1 171 ? 3.875 -22.688 -7.914 1 98.62 171 ILE A O 1
ATOM 1362 N N . VAL A 1 172 ? 2.398 -23.859 -6.742 1 98.69 172 VAL A N 1
ATOM 1363 C CA . VAL A 1 172 ? 2.92 -23.328 -5.484 1 98.69 172 VAL A CA 1
ATOM 1364 C C . VAL A 1 172 ? 4.328 -23.859 -5.246 1 98.69 172 VAL A C 1
ATOM 1366 O O . VAL A 1 172 ? 5.18 -23.156 -4.688 1 98.69 172 VAL A O 1
ATOM 1369 N N . ALA A 1 173 ? 4.594 -25.078 -5.672 1 98.88 173 ALA A N 1
ATOM 1370 C CA . ALA A 1 173 ? 5.957 -25.594 -5.594 1 98.88 173 ALA A CA 1
ATOM 1371 C C . ALA A 1 173 ? 6.926 -24.734 -6.391 1 98.88 173 ALA A C 1
ATOM 1373 O O . ALA A 1 173 ? 8.023 -24.422 -5.926 1 98.88 173 ALA A O 1
ATOM 1374 N N . ASP A 1 174 ? 6.531 -24.344 -7.59 1 98.81 174 ASP A N 1
ATOM 1375 C CA . ASP A 1 174 ? 7.34 -23.469 -8.422 1 98.81 174 ASP A CA 1
ATOM 1376 C C . ASP A 1 174 ? 7.621 -22.141 -7.703 1 98.81 174 ASP A C 1
ATOM 1378 O O . ASP A 1 174 ? 8.766 -21.688 -7.672 1 98.81 174 ASP A O 1
ATOM 1382 N N . VAL A 1 175 ? 6.582 -21.547 -7.121 1 98.94 175 VAL A N 1
ATOM 1383 C CA . VAL A 1 175 ? 6.719 -20.266 -6.438 1 98.94 175 VAL A CA 1
ATOM 1384 C C . VAL A 1 175 ? 7.648 -20.422 -5.234 1 98.94 175 VAL A C 1
ATOM 1386 O O . VAL A 1 175 ? 8.531 -19.594 -5.008 1 98.94 175 VAL A O 1
ATOM 1389 N N . ALA A 1 176 ? 7.418 -21.5 -4.488 1 98.94 176 ALA A N 1
ATOM 1390 C CA . ALA A 1 176 ? 8.266 -21.766 -3.33 1 98.94 176 ALA A CA 1
ATOM 1391 C C . ALA A 1 176 ? 9.727 -21.922 -3.742 1 98.94 176 ALA A C 1
ATOM 1393 O O . ALA A 1 176 ? 10.625 -21.422 -3.064 1 98.94 176 ALA A O 1
ATOM 1394 N N . SER A 1 177 ? 9.945 -22.594 -4.805 1 98.88 177 SER A N 1
ATOM 1395 C CA . SER A 1 177 ? 11.297 -22.812 -5.309 1 98.88 177 SER A CA 1
ATOM 1396 C C . SER A 1 177 ? 11.961 -21.5 -5.676 1 98.88 177 SER A C 1
ATOM 1398 O O . SER A 1 177 ? 13.133 -21.266 -5.352 1 98.88 177 SER A O 1
ATOM 1400 N N . ALA A 1 178 ? 11.273 -20.656 -6.32 1 98.81 178 ALA A N 1
ATOM 1401 C CA . ALA A 1 178 ? 11.797 -19.344 -6.691 1 98.81 178 ALA A CA 1
ATOM 1402 C C . ALA A 1 178 ? 12.148 -18.531 -5.449 1 98.81 178 ALA A C 1
ATOM 1404 O O . ALA A 1 178 ? 13.211 -17.906 -5.395 1 98.81 178 ALA A O 1
ATOM 1405 N N . LEU A 1 179 ? 11.266 -18.562 -4.473 1 98.88 179 LEU A N 1
ATOM 1406 C CA . LEU A 1 179 ? 11.508 -17.797 -3.258 1 98.88 179 LEU A CA 1
ATOM 1407 C C . LEU A 1 179 ? 12.695 -18.344 -2.486 1 98.88 179 LEU A C 1
ATOM 1409 O O . LEU A 1 179 ? 13.484 -17.578 -1.92 1 98.88 179 LEU A O 1
ATOM 1413 N N . ASP 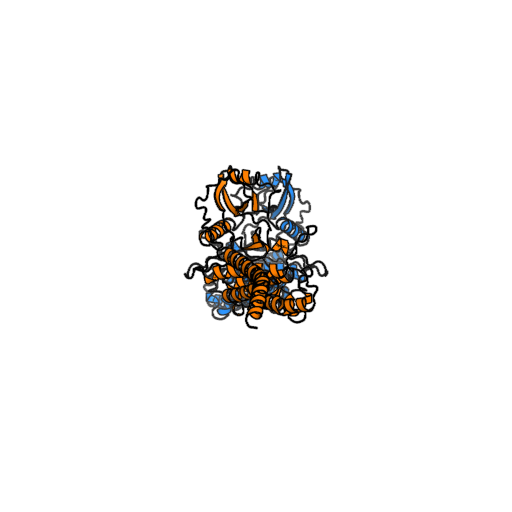A 1 180 ? 12.797 -19.641 -2.445 1 98.81 180 ASP A N 1
ATOM 1414 C CA . ASP A 1 180 ? 13.953 -20.234 -1.787 1 98.81 180 ASP A CA 1
ATOM 1415 C C . ASP A 1 180 ? 15.258 -19.812 -2.465 1 98.81 180 ASP A C 1
ATOM 1417 O O . ASP A 1 180 ? 16.219 -19.469 -1.791 1 98.81 180 ASP A O 1
ATOM 1421 N N . TYR A 1 181 ? 15.281 -19.812 -3.779 1 98.62 181 TYR A N 1
ATOM 1422 C CA . TYR A 1 181 ? 16.422 -19.328 -4.539 1 98.62 181 TYR A CA 1
ATOM 1423 C C . TYR A 1 181 ? 16.75 -17.891 -4.168 1 98.62 181 TYR A C 1
ATOM 1425 O O . TYR A 1 181 ? 17.891 -17.578 -3.811 1 98.62 181 TYR A O 1
ATOM 1433 N N . MET A 1 182 ? 15.805 -17 -4.156 1 98.5 182 MET A N 1
ATOM 1434 C CA . MET A 1 182 ? 15.992 -15.578 -3.91 1 98.5 182 MET A CA 1
ATOM 1435 C C . MET A 1 182 ? 16.484 -15.336 -2.486 1 98.5 182 MET A C 1
ATOM 1437 O O . MET A 1 182 ? 17.328 -14.477 -2.258 1 98.5 182 MET A O 1
ATOM 1441 N N . HIS A 1 183 ? 15.961 -16.094 -1.558 1 98.25 183 HIS A N 1
ATOM 1442 C CA . HIS A 1 183 ? 16.219 -15.852 -0.142 1 98.25 183 HIS A CA 1
ATOM 1443 C C . HIS A 1 183 ? 17.516 -16.5 0.305 1 98.25 183 HIS A C 1
ATOM 1445 O O . HIS A 1 183 ? 18.203 -15.992 1.197 1 98.25 183 HIS A O 1
ATOM 1451 N N . ASN A 1 184 ? 17.812 -17.656 -0.329 1 97.88 184 ASN A N 1
ATOM 1452 C CA . ASN A 1 184 ? 18.844 -18.469 0.301 1 97.88 184 ASN A CA 1
ATOM 1453 C C . ASN A 1 184 ? 19.984 -18.766 -0.657 1 97.88 184 ASN A C 1
ATOM 1455 O O . ASN A 1 184 ? 21.047 -19.234 -0.238 1 97.88 184 ASN A O 1
ATOM 1459 N N . GLN A 1 185 ? 19.844 -18.5 -1.87 1 97.25 185 GLN A N 1
ATOM 1460 C CA . GLN A 1 185 ? 20.906 -18.844 -2.809 1 97.25 185 GLN A CA 1
ATOM 1461 C C . GLN A 1 185 ? 21.547 -17.578 -3.375 1 97.25 185 GLN A C 1
ATOM 1463 O O . GLN A 1 185 ? 22.656 -17.641 -3.938 1 97.25 185 GLN A O 1
ATOM 1468 N N . LEU A 1 186 ? 20.875 -16.516 -3.303 1 96.06 186 LEU A N 1
ATOM 1469 C CA . LEU A 1 186 ? 21.453 -15.242 -3.721 1 96.06 186 LEU A CA 1
ATOM 1470 C C . LEU A 1 186 ? 22.141 -14.555 -2.551 1 96.06 186 LEU A C 1
ATOM 1472 O O . LEU A 1 186 ? 21.688 -14.641 -1.41 1 96.06 186 LEU A O 1
ATOM 1476 N N . THR A 1 187 ? 23.25 -13.82 -2.865 1 93.19 187 THR A N 1
ATOM 1477 C CA . THR A 1 187 ? 23.969 -13.008 -1.899 1 93.19 187 THR A CA 1
ATOM 1478 C C . THR A 1 187 ? 24.234 -11.609 -2.455 1 93.19 187 THR A C 1
ATOM 1480 O O . THR A 1 187 ? 25 -11.445 -3.406 1 93.19 187 THR A O 1
ATOM 1483 N N . PRO A 1 188 ? 23.641 -10.57 -1.847 1 93.56 188 PRO A N 1
ATOM 1484 C CA . PRO A 1 188 ? 22.672 -10.641 -0.745 1 93.56 188 PRO A CA 1
ATOM 1485 C C . PRO A 1 188 ? 21.328 -11.195 -1.179 1 93.56 188 PRO A C 1
ATOM 1487 O O . PRO A 1 188 ? 21.031 -11.234 -2.375 1 93.56 188 PRO A O 1
ATOM 1490 N N . PRO A 1 189 ? 20.531 -11.594 -0.182 1 96.12 189 PRO A N 1
ATOM 1491 C CA . PRO A 1 189 ? 19.188 -12.078 -0.521 1 96.12 189 PRO A CA 1
ATOM 1492 C C . PRO A 1 189 ? 18.344 -11.016 -1.218 1 96.12 189 PRO A C 1
ATOM 1494 O O . PRO A 1 189 ? 18.531 -9.82 -0.997 1 96.12 189 PRO A O 1
ATOM 1497 N N . LEU A 1 190 ? 17.469 -11.523 -2.043 1 96.75 190 LEU A N 1
ATOM 1498 C CA . LEU A 1 190 ? 16.516 -10.68 -2.754 1 96.75 190 LEU A CA 1
ATOM 1499 C C . LEU A 1 190 ? 15.117 -10.844 -2.184 1 96.75 190 LEU A C 1
ATOM 1501 O O . LEU A 1 190 ? 14.625 -11.961 -2.047 1 96.75 190 LEU A O 1
ATOM 1505 N N . ILE A 1 191 ? 14.5 -9.766 -1.816 1 95.94 191 ILE A N 1
ATOM 1506 C CA . ILE A 1 191 ? 13.125 -9.75 -1.323 1 95.94 191 ILE A CA 1
ATOM 1507 C C . ILE A 1 191 ? 12.195 -9.18 -2.391 1 95.94 191 ILE A C 1
ATOM 1509 O O . ILE A 1 191 ? 12.469 -8.117 -2.953 1 95.94 191 ILE A O 1
ATOM 1513 N N . HIS A 1 192 ? 11.125 -9.828 -2.721 1 96.5 192 HIS A N 1
ATOM 1514 C CA . HIS A 1 192 ? 10.227 -9.414 -3.793 1 96.5 192 HIS A CA 1
ATOM 1515 C C . HIS A 1 192 ? 9.398 -8.203 -3.383 1 96.5 192 HIS A C 1
ATOM 1517 O O . HIS A 1 192 ? 9.242 -7.262 -4.16 1 96.5 192 HIS A O 1
ATOM 1523 N N . CYS A 1 193 ? 8.703 -8.281 -2.184 1 94.56 193 CYS A N 1
ATOM 1524 C CA . CYS A 1 193 ? 7.992 -7.195 -1.512 1 94.56 193 CYS A CA 1
ATOM 1525 C C . CYS A 1 193 ? 6.594 -7.016 -2.094 1 94.56 193 CYS A C 1
ATOM 1527 O O . CYS A 1 193 ? 5.82 -6.18 -1.617 1 94.56 193 CYS A O 1
ATOM 1529 N N . ASP A 1 194 ? 6.184 -7.836 -3.057 1 94.31 194 ASP A N 1
ATOM 1530 C CA . ASP A 1 194 ? 4.84 -7.695 -3.613 1 94.31 194 ASP A CA 1
ATOM 1531 C C . ASP A 1 194 ? 4.359 -9.008 -4.227 1 94.31 194 ASP A C 1
ATOM 1533 O O . ASP A 1 194 ? 3.846 -9.023 -5.348 1 94.31 194 ASP A O 1
ATOM 1537 N N . LEU A 1 195 ? 4.547 -10.062 -3.537 1 97.25 195 LEU A N 1
ATOM 1538 C CA . LEU A 1 195 ? 4.09 -11.367 -4.016 1 97.25 195 LEU A CA 1
ATOM 1539 C C . LEU A 1 195 ? 2.576 -11.492 -3.896 1 97.25 195 LEU A C 1
ATOM 1541 O O . LEU A 1 195 ? 2.018 -11.297 -2.814 1 97.25 195 LEU A O 1
ATOM 1545 N N . LYS A 1 196 ? 1.905 -11.766 -4.977 1 96.44 196 LYS A N 1
ATOM 1546 C CA . LYS A 1 196 ? 0.464 -11.961 -5.098 1 96.44 196 LYS A CA 1
ATOM 1547 C C . LYS A 1 196 ? 0.112 -12.695 -6.387 1 96.44 196 LYS A C 1
ATOM 1549 O O . LYS A 1 196 ? 0.946 -12.805 -7.289 1 96.44 196 LYS A O 1
ATOM 1554 N N . PRO A 1 197 ? -1.055 -13.234 -6.5 1 97.06 197 PRO A N 1
ATOM 1555 C CA . PRO A 1 197 ? -1.411 -14.062 -7.656 1 97.06 197 PRO A CA 1
ATOM 1556 C C . PRO A 1 197 ? -1.264 -13.32 -8.984 1 97.06 197 PRO A C 1
ATOM 1558 O O . PRO A 1 197 ? -0.918 -13.93 -10 1 97.06 197 PRO A O 1
ATOM 1561 N N . SER A 1 198 ? -1.448 -11.977 -9.016 1 95.06 198 SER A N 1
ATOM 1562 C CA . SER A 1 198 ? -1.351 -11.227 -10.258 1 95.06 198 SER A CA 1
ATOM 1563 C C . SER A 1 198 ? 0.096 -11.117 -10.727 1 95.06 198 SER A C 1
ATOM 1565 O O . SER A 1 198 ? 0.355 -10.797 -11.891 1 95.06 198 SER A O 1
ATOM 1567 N N . ASN A 1 199 ? 1.043 -11.422 -9.828 1 96.5 199 ASN A N 1
ATOM 1568 C CA . ASN A 1 199 ? 2.459 -11.336 -10.172 1 96.5 199 ASN A CA 1
ATOM 1569 C C . ASN A 1 199 ? 3.072 -12.719 -10.367 1 96.5 199 ASN A C 1
ATOM 1571 O O . ASN A 1 199 ? 4.293 -12.859 -10.445 1 96.5 199 ASN A O 1
ATOM 1575 N N . VAL A 1 200 ? 2.277 -13.727 -10.32 1 98.44 200 VAL A N 1
ATOM 1576 C CA . VAL A 1 200 ? 2.656 -15.094 -10.695 1 98.44 200 VAL A CA 1
ATOM 1577 C C . VAL A 1 200 ? 2.072 -15.438 -12.062 1 98.44 200 VAL A C 1
ATOM 1579 O O . VAL A 1 200 ? 0.854 -15.562 -12.211 1 98.44 200 VAL A O 1
ATOM 1582 N N . LEU A 1 201 ? 2.938 -15.656 -13.008 1 98 201 LEU A N 1
ATOM 1583 C CA . LEU A 1 201 ? 2.533 -15.859 -14.398 1 98 201 LEU A CA 1
ATOM 1584 C C . LEU A 1 201 ? 2.719 -17.312 -14.805 1 98 201 LEU A C 1
ATOM 1586 O O . LEU A 1 201 ? 3.613 -18 -14.305 1 98 201 LEU A O 1
ATOM 1590 N N . LEU A 1 202 ? 1.854 -17.719 -15.672 1 97.56 202 LEU A N 1
ATOM 1591 C CA . LEU A 1 202 ? 1.871 -19.109 -16.125 1 97.56 202 LEU A CA 1
ATOM 1592 C C . LEU A 1 202 ? 2.201 -19.203 -17.609 1 97.56 202 LEU A C 1
ATOM 1594 O O . LEU A 1 202 ? 1.555 -18.562 -18.422 1 97.56 202 LEU A O 1
ATOM 1598 N N . ASP A 1 203 ? 3.213 -19.984 -17.891 1 96.19 203 ASP A N 1
ATOM 1599 C CA . ASP A 1 203 ? 3.576 -20.156 -19.297 1 96.19 203 ASP A CA 1
ATOM 1600 C C . ASP A 1 203 ? 2.699 -21.219 -19.953 1 96.19 203 ASP A C 1
ATOM 1602 O O . ASP A 1 203 ? 1.679 -21.625 -19.391 1 96.19 203 ASP A O 1
ATOM 1606 N N . TYR A 1 204 ? 3.053 -21.656 -21.141 1 94 204 TYR A N 1
ATOM 1607 C CA . TYR A 1 204 ? 2.256 -22.578 -21.938 1 94 204 TYR A CA 1
ATOM 1608 C C . TYR A 1 204 ? 2.078 -23.906 -21.219 1 94 204 TYR A C 1
ATOM 1610 O O . TYR A 1 204 ? 1.025 -24.547 -21.312 1 94 204 TYR A O 1
ATOM 1618 N N . ASP A 1 205 ? 3.039 -24.312 -20.484 1 95.25 205 ASP A N 1
ATOM 1619 C CA . ASP A 1 205 ? 3.029 -25.594 -19.797 1 95.25 205 ASP A CA 1
ATOM 1620 C C . ASP A 1 205 ? 2.506 -25.469 -18.375 1 95.25 205 ASP A C 1
ATOM 1622 O O . ASP A 1 205 ? 2.682 -26.375 -17.562 1 95.25 205 ASP A O 1
ATOM 1626 N N . MET A 1 206 ? 2.051 -24.328 -17.953 1 95.75 206 MET A N 1
ATOM 1627 C CA . MET A 1 206 ? 1.477 -24.047 -16.641 1 95.75 206 MET A CA 1
ATOM 1628 C C . MET A 1 206 ? 2.562 -23.984 -15.57 1 95.75 206 MET A C 1
ATOM 1630 O O . MET A 1 206 ? 2.277 -24.109 -14.375 1 95.75 206 MET A O 1
ATOM 1634 N N . THR A 1 207 ? 3.781 -23.828 -16.125 1 97.44 207 THR A N 1
ATOM 1635 C CA . THR A 1 207 ? 4.859 -23.547 -15.188 1 97.44 207 THR A CA 1
ATOM 1636 C C . THR A 1 207 ? 4.777 -22.094 -14.688 1 97.44 207 THR A C 1
ATOM 1638 O O . THR A 1 207 ? 4.652 -21.172 -15.484 1 97.44 207 THR A O 1
ATOM 1641 N N . SER A 1 208 ? 4.816 -21.953 -13.375 1 98.25 208 SER A N 1
ATOM 1642 C CA . SER A 1 208 ? 4.652 -20.594 -12.844 1 98.25 208 SER A CA 1
ATOM 1643 C C . SER A 1 208 ? 5.988 -19.875 -12.758 1 98.25 208 SER A C 1
ATOM 1645 O O . SER A 1 208 ? 7.016 -20.484 -12.445 1 98.25 208 SER A O 1
ATOM 1647 N N . ARG A 1 209 ? 6.02 -18.625 -13.07 1 98.44 209 ARG A N 1
ATOM 1648 C CA . ARG A 1 209 ? 7.156 -17.719 -12.961 1 98.44 209 ARG A CA 1
ATOM 1649 C C . ARG A 1 209 ? 6.77 -16.438 -12.227 1 98.44 209 ARG A C 1
ATOM 1651 O O . ARG A 1 209 ? 5.754 -15.812 -12.547 1 98.44 209 ARG A O 1
ATOM 1658 N N . ILE A 1 210 ? 7.547 -16.109 -11.227 1 98.62 210 ILE A N 1
ATOM 1659 C CA . ILE A 1 210 ? 7.305 -14.859 -10.492 1 98.62 210 ILE A CA 1
ATOM 1660 C C . ILE A 1 210 ? 7.77 -13.672 -11.328 1 98.62 210 ILE A C 1
ATOM 1662 O O . ILE A 1 210 ? 8.859 -13.695 -11.906 1 98.62 210 ILE A O 1
ATOM 1666 N N . GLY A 1 211 ? 6.918 -12.703 -11.469 1 97.06 211 GLY A N 1
ATOM 1667 C CA . GLY A 1 211 ? 7.258 -11.484 -12.172 1 97.06 211 GLY A CA 1
ATOM 1668 C C . GLY A 1 211 ? 7.02 -10.227 -11.352 1 97.06 211 GLY A C 1
ATOM 1669 O O . GLY A 1 211 ? 6.828 -10.305 -10.133 1 97.06 211 GLY A O 1
ATOM 1670 N N . ASP A 1 212 ? 7.234 -9.031 -11.992 1 94.12 212 ASP A N 1
ATOM 1671 C CA . ASP A 1 212 ? 7.066 -7.695 -11.438 1 94.12 212 ASP A CA 1
ATOM 1672 C C . ASP A 1 212 ? 8.008 -7.473 -10.25 1 94.12 212 ASP A C 1
ATOM 1674 O O . ASP A 1 212 ? 7.586 -7.512 -9.094 1 94.12 212 ASP A O 1
ATOM 1678 N N . PHE A 1 213 ? 9.188 -7.078 -10.539 1 95.56 213 PHE A N 1
ATOM 1679 C CA . PHE A 1 213 ? 10.219 -6.867 -9.523 1 95.56 213 PHE A CA 1
ATOM 1680 C C . PHE A 1 213 ? 10.406 -5.379 -9.242 1 95.56 213 PHE A C 1
ATOM 1682 O O . PHE A 1 213 ? 11.469 -4.957 -8.797 1 95.56 213 PHE A O 1
ATOM 1689 N N . GLY A 1 214 ? 9.406 -4.641 -9.555 1 92.5 214 GLY A N 1
ATOM 1690 C CA . GLY A 1 214 ? 9.484 -3.201 -9.375 1 92.5 214 GLY A CA 1
ATOM 1691 C C . GLY A 1 214 ? 9.68 -2.787 -7.93 1 92.5 214 GLY A C 1
ATOM 1692 O O . GLY A 1 214 ? 10.234 -1.724 -7.652 1 92.5 214 GLY A O 1
ATOM 1693 N N . SER A 1 215 ? 9.273 -3.58 -6.988 1 91.19 215 SER A N 1
ATOM 1694 C CA . SER A 1 215 ? 9.359 -3.271 -5.566 1 91.19 215 SER A CA 1
ATOM 1695 C C . SER A 1 215 ? 10.469 -4.082 -4.895 1 91.19 215 SER A C 1
ATOM 1697 O O . SER A 1 215 ? 10.695 -3.951 -3.689 1 91.19 215 SER A O 1
ATOM 1699 N N . ALA A 1 216 ? 11.133 -4.871 -5.637 1 94 216 ALA A N 1
ATOM 1700 C CA . ALA A 1 216 ? 12.102 -5.809 -5.074 1 94 216 ALA A CA 1
ATOM 1701 C C . ALA A 1 216 ? 13.336 -5.082 -4.555 1 94 216 ALA A C 1
ATOM 1703 O O . ALA A 1 216 ? 13.656 -3.982 -5.012 1 94 216 ALA A O 1
ATOM 1704 N N . LYS A 1 217 ? 13.969 -5.75 -3.568 1 89.88 217 LYS A N 1
ATOM 1705 C CA . LYS A 1 217 ? 15.156 -5.172 -2.955 1 89.88 217 LYS A CA 1
ATOM 1706 C C . LYS A 1 217 ? 16.156 -6.258 -2.555 1 89.88 217 LYS A C 1
ATOM 1708 O O . LYS A 1 217 ? 15.766 -7.301 -2.029 1 89.88 217 LYS A O 1
ATOM 1713 N N . PHE A 1 218 ? 17.438 -5.984 -2.877 1 92 218 PHE A N 1
ATOM 1714 C CA . PHE A 1 218 ? 18.484 -6.809 -2.299 1 92 218 PHE A CA 1
ATOM 1715 C C . PHE A 1 218 ? 18.766 -6.391 -0.86 1 92 218 PHE A C 1
ATOM 1717 O O . PHE A 1 218 ? 18.875 -5.199 -0.562 1 92 218 PHE A O 1
ATOM 1724 N N . LEU A 1 219 ? 18.766 -7.391 0.072 1 86.75 219 LEU A N 1
ATOM 1725 C CA . LEU A 1 219 ? 19.016 -7.105 1.48 1 86.75 219 LEU A CA 1
ATOM 1726 C C . LEU A 1 219 ? 20.484 -6.797 1.722 1 86.75 219 LEU A C 1
ATOM 1728 O O . LEU A 1 219 ? 21.359 -7.555 1.302 1 86.75 219 LEU A O 1
ATOM 1732 N N . SER A 1 220 ? 20.953 -5.633 1.585 1 71 220 SER A N 1
ATOM 1733 C CA . SER A 1 220 ? 22.359 -5.312 1.77 1 71 220 SER A CA 1
ATOM 1734 C C . SER A 1 220 ? 22.781 -5.457 3.23 1 71 220 SER A C 1
ATOM 1736 O O . SER A 1 220 ? 22 -5.141 4.137 1 71 220 SER A O 1
ATOM 1738 N N . SER A 1 221 ? 23.75 -6.484 3.535 1 53.88 221 SER A N 1
ATOM 1739 C CA . SER A 1 221 ? 24.422 -6.574 4.832 1 53.88 221 SER A CA 1
ATOM 1740 C C . SER A 1 221 ? 24.828 -5.195 5.336 1 53.88 221 SER A C 1
ATOM 1742 O O . SER A 1 221 ? 25.078 -5.012 6.531 1 53.88 221 SER A O 1
ATOM 1744 N N . SER A 1 222 ? 25.531 -4.422 4.453 1 45.41 222 SER A N 1
ATOM 1745 C CA . SER A 1 222 ? 26.203 -3.207 4.906 1 45.41 222 SER A CA 1
ATOM 1746 C C . SER A 1 222 ? 25.203 -2.199 5.465 1 45.41 222 SER A C 1
ATOM 1748 O O . SER A 1 222 ? 24.062 -2.111 4.992 1 45.41 222 SER A O 1
ATOM 1750 N N . SER A 1 223 ? 25.547 -1.684 6.719 1 39.12 223 SER A N 1
ATOM 1751 C CA . SER A 1 223 ? 24.922 -0.802 7.707 1 39.12 223 SER A CA 1
ATOM 1752 C C . SER A 1 223 ? 24.078 0.273 7.035 1 39.12 223 SER A C 1
ATOM 1754 O O . SER A 1 223 ? 23.141 0.789 7.633 1 39.12 223 SER A O 1
ATOM 1756 N N . GLY A 1 224 ? 24.75 1.285 6.316 1 36.97 224 GLY A N 1
ATOM 1757 C CA . GLY A 1 224 ? 24.594 2.689 6.66 1 36.97 224 GLY A CA 1
ATOM 1758 C C . GLY A 1 224 ? 23.266 3.275 6.188 1 36.97 224 GLY A C 1
ATOM 1759 O O . GLY A 1 224 ? 22.703 4.148 6.844 1 36.97 224 GLY A O 1
ATOM 1760 N N . ARG A 1 225 ? 23.156 3.492 4.828 1 39.25 225 ARG A N 1
ATOM 1761 C CA . ARG A 1 225 ? 22.094 4.461 4.559 1 39.25 225 ARG A CA 1
ATOM 1762 C C . ARG A 1 225 ? 20.734 3.779 4.496 1 39.25 225 ARG A C 1
ATOM 1764 O O . ARG A 1 225 ? 20.562 2.783 3.789 1 39.25 225 ARG A O 1
ATOM 1771 N N . PRO A 1 226 ? 20.031 3.859 5.602 1 42.09 226 PRO A N 1
ATOM 1772 C CA . PRO A 1 226 ? 18.625 3.42 5.531 1 42.09 226 PRO A CA 1
ATOM 1773 C C . PRO A 1 226 ? 18.031 3.607 4.145 1 42.09 226 PRO A C 1
ATOM 1775 O O . PRO A 1 226 ? 18.016 4.723 3.613 1 42.09 226 PRO A O 1
ATOM 1778 N N . GLU A 1 227 ? 18.391 2.816 3.15 1 42.69 227 GLU A N 1
ATOM 1779 C CA . GLU A 1 227 ? 17.609 3.008 1.937 1 42.69 227 GLU A CA 1
ATOM 1780 C C . GLU A 1 227 ? 16.156 3.367 2.266 1 42.69 227 GLU A C 1
ATOM 1782 O O . GLU A 1 227 ? 15.469 2.621 2.969 1 42.69 227 GLU A O 1
ATOM 1787 N N . GLY A 1 228 ? 15.953 4.527 2.564 1 43.59 228 GLY A N 1
ATOM 1788 C CA . GLY A 1 228 ? 14.641 5.078 2.844 1 43.59 228 GLY A CA 1
ATOM 1789 C C . GLY A 1 228 ? 13.531 4.422 2.037 1 43.59 228 GLY A C 1
ATOM 1790 O O . GLY A 1 228 ? 13.766 3.971 0.913 1 43.59 228 GLY A O 1
ATOM 1791 N N . PHE A 1 229 ? 12.781 3.545 2.652 1 45.53 229 PHE A N 1
ATOM 1792 C CA . PHE A 1 229 ? 11.547 2.936 2.174 1 45.53 229 PHE A CA 1
ATOM 1793 C C . PHE A 1 229 ? 10.758 3.918 1.32 1 45.53 229 PHE A C 1
ATOM 1795 O O . PHE A 1 229 ? 9.547 3.744 1.125 1 45.53 229 PHE A O 1
ATOM 1802 N N . ILE A 1 230 ? 11.414 5.059 0.891 1 46.91 230 ILE A N 1
ATOM 1803 C CA . ILE A 1 230 ? 10.648 5.957 0.032 1 46.91 230 ILE A CA 1
ATOM 1804 C C . ILE A 1 230 ? 10.328 5.262 -1.289 1 46.91 230 ILE A C 1
ATOM 1806 O O . ILE A 1 230 ? 11.227 4.762 -1.969 1 46.91 230 ILE A O 1
ATOM 1810 N N . GLY A 1 231 ? 9.062 4.82 -1.497 1 53.59 231 GLY A N 1
ATOM 1811 C CA . GLY A 1 231 ? 8.602 4.32 -2.783 1 53.59 231 GLY A CA 1
ATOM 1812 C C . GLY A 1 231 ? 8.336 2.826 -2.785 1 53.59 231 GLY A C 1
ATOM 1813 O O . GLY A 1 231 ? 8.383 2.184 -3.834 1 53.59 231 GLY A O 1
ATOM 1814 N N . ILE A 1 232 ? 8.531 2.332 -1.485 1 58.38 232 ILE A N 1
ATOM 1815 C CA . ILE A 1 232 ? 8.383 0.88 -1.503 1 58.38 232 ILE A CA 1
ATOM 1816 C C . ILE A 1 232 ? 6.918 0.513 -1.723 1 58.38 232 ILE A C 1
ATOM 1818 O O . ILE A 1 232 ? 6.023 1.135 -1.145 1 58.38 232 ILE A O 1
ATOM 1822 N N . GLY A 1 233 ? 6.715 -0.315 -2.678 1 72.44 233 GLY A N 1
ATOM 1823 C CA . GLY A 1 233 ? 5.441 -0.839 -3.145 1 72.44 233 GLY A CA 1
ATOM 1824 C C . GLY A 1 233 ? 4.883 -1.933 -2.252 1 72.44 233 GLY A C 1
ATOM 1825 O O . GLY A 1 233 ? 5.5 -2.305 -1.254 1 72.44 233 GLY A O 1
ATOM 1826 N N . GLY A 1 234 ? 3.723 -2.328 -2.252 1 85.69 234 GLY A N 1
ATOM 1827 C CA . GLY A 1 234 ? 2.938 -3.383 -1.629 1 85.69 234 GLY A CA 1
ATOM 1828 C C . GLY A 1 234 ? 1.461 -3.305 -1.966 1 85.69 234 GLY A C 1
ATOM 1829 O O . GLY A 1 234 ? 1 -2.312 -2.535 1 85.69 234 GLY A O 1
ATOM 1830 N N . THR A 1 235 ? 0.903 -4.387 -1.73 1 90.12 235 THR A N 1
ATOM 1831 C CA . THR A 1 235 ? -0.531 -4.461 -1.987 1 90.12 235 THR A CA 1
ATOM 1832 C C . THR A 1 235 ? -1.287 -4.863 -0.725 1 90.12 235 THR A C 1
ATOM 1834 O O . THR A 1 235 ? -0.977 -5.883 -0.107 1 90.12 235 THR A O 1
ATOM 1837 N N . ILE A 1 236 ? -2.234 -4.066 -0.319 1 90 236 ILE A N 1
ATOM 1838 C CA . ILE A 1 236 ? -3.068 -4.363 0.841 1 90 236 ILE A CA 1
ATOM 1839 C C . ILE A 1 236 ? -3.65 -5.77 0.715 1 90 236 ILE A C 1
ATOM 1841 O O . ILE A 1 236 ? -4.094 -6.168 -0.362 1 90 236 ILE A O 1
ATOM 1845 N N . GLY A 1 237 ? -3.658 -6.492 1.782 1 91.5 237 GLY A N 1
ATOM 1846 C CA . GLY A 1 237 ? -4.102 -7.875 1.807 1 91.5 237 GLY A CA 1
ATOM 1847 C C . GLY A 1 237 ? -2.963 -8.867 1.703 1 91.5 237 GLY A C 1
ATOM 1848 O O . GLY A 1 237 ? -3.066 -9.992 2.195 1 91.5 237 GLY A O 1
ATOM 1849 N N . TYR A 1 238 ? -1.878 -8.383 1.103 1 94.44 238 TYR A N 1
ATOM 1850 C CA . TYR A 1 238 ? -0.78 -9.312 0.856 1 94.44 238 TYR A CA 1
ATOM 1851 C C . TYR A 1 238 ? 0.468 -8.898 1.626 1 94.44 238 TYR A C 1
ATOM 1853 O O . TYR A 1 238 ? 1.439 -9.656 1.701 1 94.44 238 TYR A O 1
ATOM 1861 N N . ILE A 1 239 ? 0.454 -7.703 2.133 1 92 239 ILE A N 1
ATOM 1862 C CA . ILE A 1 239 ? 1.619 -7.223 2.867 1 92 239 ILE A CA 1
ATOM 1863 C C . ILE A 1 239 ? 1.57 -7.738 4.305 1 92 239 ILE A C 1
ATOM 1865 O O . ILE A 1 239 ? 0.496 -7.816 4.906 1 92 239 ILE A O 1
ATOM 1869 N N . SER A 1 240 ? 2.719 -8.008 4.859 1 94.12 240 SER A N 1
ATOM 1870 C CA . SER A 1 240 ? 2.811 -8.445 6.25 1 94.12 240 SER A CA 1
ATOM 1871 C C . SER A 1 240 ? 2.561 -7.285 7.211 1 94.12 240 SER A C 1
ATOM 1873 O O . SER A 1 240 ? 2.762 -6.121 6.852 1 94.12 240 SER A O 1
ATOM 1875 N N . PRO A 1 241 ? 2.078 -7.637 8.422 1 92.5 241 PRO A N 1
ATOM 1876 C CA . PRO A 1 241 ? 1.797 -6.582 9.398 1 92.5 241 PRO A CA 1
ATOM 1877 C C . PRO A 1 241 ? 3 -5.672 9.648 1 92.5 241 PRO A C 1
ATOM 1879 O O . PRO A 1 241 ? 2.871 -4.445 9.609 1 92.5 241 PRO A O 1
ATOM 1882 N N . GLU A 1 242 ? 4.184 -6.191 9.891 1 91.12 242 GLU A N 1
ATOM 1883 C CA . GLU A 1 242 ? 5.367 -5.391 10.195 1 91.12 242 GLU A CA 1
ATOM 1884 C C . GLU A 1 242 ? 5.766 -4.523 9 1 91.12 242 GLU A C 1
ATOM 1886 O O . GLU A 1 242 ? 6.234 -3.398 9.18 1 91.12 242 GLU A O 1
ATOM 1891 N N . TYR A 1 243 ? 5.645 -5.031 7.82 1 89.69 243 TYR A N 1
ATOM 1892 C CA . TYR A 1 243 ? 5.965 -4.258 6.625 1 89.69 243 TYR A CA 1
ATOM 1893 C C . TYR A 1 243 ? 5.008 -3.078 6.469 1 89.69 243 TYR A C 1
ATOM 1895 O O . TYR A 1 243 ? 5.434 -1.964 6.156 1 89.69 243 TYR A O 1
ATOM 1903 N N . GLY A 1 244 ? 3.709 -3.34 6.684 1 89.62 244 GLY A N 1
ATOM 1904 C CA . GLY A 1 244 ? 2.727 -2.27 6.637 1 89.62 244 GLY A CA 1
ATOM 1905 C C . GLY A 1 244 ? 3.029 -1.137 7.602 1 89.62 244 GLY A C 1
ATOM 1906 O O . GLY A 1 244 ? 2.824 0.034 7.273 1 89.62 244 GLY A O 1
ATOM 1907 N N . MET A 1 245 ? 3.572 -1.517 8.68 1 89.19 245 MET A N 1
ATOM 1908 C CA . MET A 1 245 ? 3.869 -0.553 9.734 1 89.19 245 MET A CA 1
ATOM 1909 C C . MET A 1 245 ? 5.168 0.189 9.438 1 89.19 245 MET A C 1
ATOM 1911 O O . MET A 1 245 ? 5.555 1.092 10.188 1 89.19 245 MET A O 1
ATOM 1915 N N . GLY A 1 246 ? 5.84 -0.242 8.398 1 86.38 246 GLY A N 1
ATOM 1916 C CA . GLY A 1 246 ? 7.039 0.46 7.977 1 86.38 246 GLY A CA 1
ATOM 1917 C C . GLY A 1 246 ? 8.32 -0.17 8.5 1 86.38 246 GLY A C 1
ATOM 1918 O O . GLY A 1 246 ? 9.398 0.415 8.383 1 86.38 246 GLY A O 1
ATOM 1919 N N . CYS A 1 247 ? 8.203 -1.375 9.062 1 85.19 247 CYS A N 1
ATOM 1920 C CA . CYS A 1 247 ? 9.398 -2.061 9.539 1 85.19 247 CYS A CA 1
ATOM 1921 C C . CYS A 1 247 ? 10.312 -2.441 8.383 1 85.19 247 CYS A C 1
ATOM 1923 O O . CYS A 1 247 ? 9.883 -2.426 7.223 1 85.19 247 CYS A O 1
ATOM 1925 N N . LYS A 1 248 ? 11.477 -2.775 8.742 1 83.44 248 LYS A N 1
ATOM 1926 C CA . LYS A 1 248 ? 12.469 -3.119 7.727 1 83.44 248 LYS A CA 1
ATOM 1927 C C . LYS A 1 248 ? 12.039 -4.344 6.926 1 83.44 248 LYS A C 1
ATOM 1929 O O . LYS A 1 248 ? 11.5 -5.301 7.484 1 83.44 248 LYS A O 1
ATOM 1934 N N . VAL A 1 249 ? 12.359 -4.25 5.676 1 88.12 249 VAL A N 1
ATOM 1935 C CA . VAL A 1 249 ? 12.062 -5.344 4.754 1 88.12 249 VAL A CA 1
ATOM 1936 C C . VAL A 1 249 ? 12.859 -6.582 5.145 1 88.12 249 VAL A C 1
ATOM 1938 O O . VAL A 1 249 ? 14.039 -6.484 5.492 1 88.12 249 VAL A O 1
ATOM 1941 N N . SER A 1 250 ? 12.273 -7.738 5.148 1 90.56 250 SER A N 1
ATOM 1942 C CA . SER A 1 250 ? 12.906 -9.016 5.441 1 90.56 250 SER A CA 1
ATOM 1943 C C . SER A 1 250 ? 12.305 -10.141 4.609 1 90.56 250 SER A C 1
ATOM 1945 O O . SER A 1 250 ? 11.281 -9.945 3.947 1 90.56 250 SER A O 1
ATOM 1947 N N . THR A 1 251 ? 12.922 -11.258 4.668 1 96 251 THR A N 1
ATOM 1948 C CA . THR A 1 251 ? 12.406 -12.422 3.949 1 96 251 THR A CA 1
ATOM 1949 C C . THR A 1 251 ? 11.039 -12.82 4.484 1 96 251 THR A C 1
ATOM 1951 O O . THR A 1 251 ? 10.211 -13.359 3.744 1 96 251 THR A O 1
ATOM 1954 N N . GLY A 1 252 ? 10.82 -12.508 5.762 1 96.38 252 GLY A N 1
ATOM 1955 C CA . GLY A 1 252 ? 9.555 -12.867 6.391 1 96.38 252 GLY A CA 1
ATOM 1956 C C . GLY A 1 252 ? 8.352 -12.258 5.695 1 96.38 252 GLY A C 1
ATOM 1957 O O . GLY A 1 252 ? 7.262 -12.836 5.711 1 96.38 252 GLY A O 1
ATOM 1958 N N . GLY A 1 253 ? 8.547 -11.078 5.121 1 95.56 253 GLY A N 1
ATOM 1959 C CA . GLY A 1 253 ? 7.469 -10.461 4.367 1 95.56 253 GLY A CA 1
ATOM 1960 C C . GLY A 1 253 ? 7.051 -11.266 3.15 1 95.56 253 GLY A C 1
ATOM 1961 O O . GLY A 1 253 ? 5.855 -11.422 2.883 1 95.56 253 GLY A O 1
ATOM 1962 N N . ASP A 1 254 ? 8.023 -11.805 2.416 1 97.81 254 ASP A N 1
ATOM 1963 C CA . ASP A 1 254 ? 7.742 -12.664 1.268 1 97.81 254 ASP A CA 1
ATOM 1964 C C . ASP A 1 254 ? 7.062 -13.961 1.703 1 97.81 254 ASP A C 1
ATOM 1966 O O . ASP A 1 254 ? 6.184 -14.469 1.006 1 97.81 254 ASP A O 1
ATOM 1970 N N . VAL A 1 255 ? 7.543 -14.445 2.861 1 98.75 255 VAL A N 1
ATOM 1971 C CA . VAL A 1 255 ? 6.945 -15.664 3.389 1 98.75 255 VAL A CA 1
ATOM 1972 C C . VAL A 1 255 ? 5.461 -15.438 3.664 1 98.75 255 VAL A C 1
ATOM 1974 O O . VAL A 1 255 ? 4.621 -16.281 3.328 1 98.75 255 VAL A O 1
ATOM 1977 N N . TYR A 1 256 ? 5.18 -14.312 4.254 1 98.38 256 TYR A N 1
ATOM 1978 C CA . TYR A 1 256 ? 3.789 -13.953 4.508 1 98.38 256 TYR A CA 1
ATOM 1979 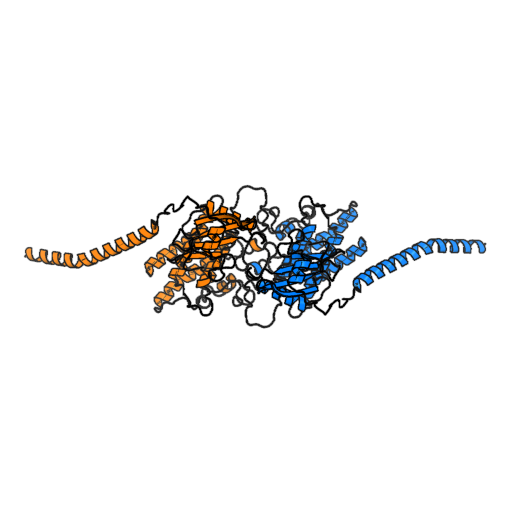C C . TYR A 1 256 ? 2.99 -13.906 3.211 1 98.38 256 TYR A C 1
ATOM 1981 O O . TYR A 1 256 ? 1.931 -14.523 3.104 1 98.38 256 TYR A O 1
ATOM 1989 N N . GLY A 1 257 ? 3.453 -13.18 2.242 1 98.25 257 GLY A N 1
ATOM 1990 C CA . GLY A 1 257 ? 2.789 -13.094 0.952 1 98.25 257 GLY A CA 1
ATOM 1991 C C . GLY A 1 257 ? 2.557 -14.445 0.308 1 98.25 257 GLY A C 1
ATOM 1992 O O . GLY A 1 257 ? 1.503 -14.688 -0.285 1 98.25 257 GLY A O 1
ATOM 1993 N N . PHE A 1 258 ? 3.553 -15.336 0.41 1 98.88 258 PHE A N 1
ATOM 1994 C CA . PHE A 1 258 ? 3.43 -16.703 -0.1 1 98.88 258 PHE A CA 1
ATOM 1995 C C . PHE A 1 258 ? 2.281 -17.422 0.583 1 98.88 258 PHE A C 1
ATOM 1997 O O . PHE A 1 258 ? 1.498 -18.109 -0.076 1 98.88 258 PHE A O 1
ATOM 2004 N N . GLY A 1 259 ? 2.279 -17.297 1.901 1 98.88 259 GLY A N 1
ATOM 2005 C CA . GLY A 1 259 ? 1.194 -17.922 2.643 1 98.88 259 GLY A CA 1
ATOM 2006 C C . GLY A 1 259 ? -0.179 -17.453 2.199 1 98.88 259 GLY A C 1
ATOM 2007 O O . GLY A 1 259 ? -1.093 -18.266 2.029 1 98.88 259 GLY A O 1
ATOM 2008 N N . VAL A 1 260 ? -0.326 -16.156 2.018 1 98.25 260 VAL A N 1
ATOM 2009 C CA . VAL A 1 260 ? -1.595 -15.594 1.569 1 98.25 260 VAL A CA 1
ATOM 2010 C C . VAL A 1 260 ? -1.943 -16.141 0.186 1 98.25 260 VAL A C 1
ATOM 2012 O O . VAL A 1 260 ? -3.08 -16.547 -0.058 1 98.25 260 VAL A O 1
ATOM 2015 N N . LEU A 1 261 ? -0.967 -16.156 -0.681 1 98.62 261 LEU A N 1
ATOM 2016 C CA . LEU A 1 261 ? -1.148 -16.688 -2.027 1 98.62 261 LEU A CA 1
ATOM 20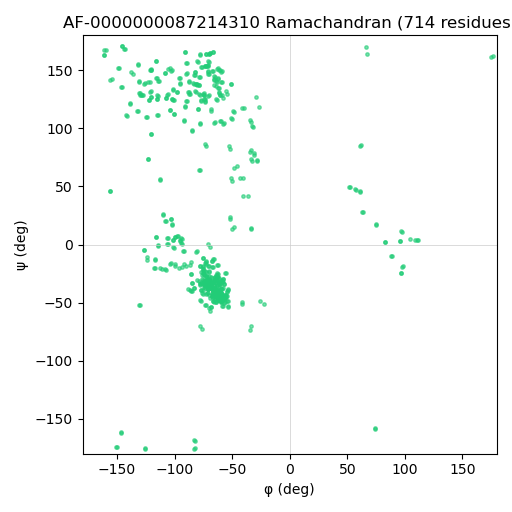17 C C . LEU A 1 261 ? -1.62 -18.125 -1.978 1 98.62 261 LEU A C 1
ATOM 2019 O O . LEU A 1 261 ? -2.555 -18.516 -2.689 1 98.62 261 LEU A O 1
ATOM 2023 N N . LEU A 1 262 ? -0.983 -18.891 -1.145 1 98.81 262 LEU A N 1
ATOM 2024 C CA . LEU A 1 262 ? -1.32 -20.312 -1.008 1 98.81 262 LEU A CA 1
ATOM 2025 C C . LEU A 1 262 ? -2.752 -20.484 -0.514 1 98.81 262 LEU A C 1
ATOM 2027 O O . LEU A 1 262 ? -3.525 -21.25 -1.092 1 98.81 262 LEU A O 1
ATOM 2031 N N . LEU A 1 263 ? -3.127 -19.766 0.502 1 98.38 263 LEU A N 1
ATOM 2032 C CA . LEU A 1 263 ? -4.48 -19.859 1.039 1 98.38 263 LEU A CA 1
ATOM 2033 C C . LEU A 1 263 ? -5.504 -19.375 0.011 1 98.38 263 LEU A C 1
ATOM 2035 O O . LEU A 1 263 ? -6.57 -19.984 -0.137 1 98.38 263 LEU A O 1
ATOM 2039 N N . GLU A 1 264 ? -5.18 -18.312 -0.651 1 97.19 264 GLU A N 1
ATOM 2040 C CA . GLU A 1 264 ? -6.059 -17.797 -1.698 1 97.19 264 GLU A CA 1
ATOM 2041 C C . GLU A 1 264 ? -6.258 -18.828 -2.809 1 97.19 264 GLU A C 1
ATOM 2043 O O . GLU A 1 264 ? -7.371 -19.016 -3.301 1 97.19 264 GLU A O 1
ATOM 2048 N N . MET A 1 265 ? -5.211 -19.484 -3.168 1 97.44 265 MET A N 1
ATOM 2049 C CA . MET A 1 265 ? -5.27 -20.5 -4.211 1 97.44 265 MET A CA 1
ATOM 2050 C C . MET A 1 265 ? -6.176 -21.656 -3.795 1 97.44 265 MET A C 1
ATOM 2052 O O . MET A 1 265 ? -6.879 -22.234 -4.629 1 97.44 265 MET A O 1
ATOM 2056 N N . LEU A 1 266 ? -6.203 -21.984 -2.566 1 97.88 266 LEU A N 1
ATOM 2057 C CA . LEU A 1 266 ? -6.961 -23.125 -2.082 1 97.88 266 LEU A CA 1
ATOM 2058 C C . LEU A 1 266 ? -8.414 -22.75 -1.806 1 97.88 266 LEU A C 1
ATOM 2060 O O . LEU A 1 266 ? -9.312 -23.578 -1.907 1 97.88 266 LEU A O 1
ATOM 2064 N N . THR A 1 267 ? -8.688 -21.453 -1.513 1 96.31 267 THR A N 1
ATOM 2065 C CA . THR A 1 267 ? -10.023 -21.047 -1.078 1 96.31 267 THR A CA 1
ATOM 2066 C C . THR A 1 267 ? -10.734 -20.266 -2.176 1 96.31 267 THR A C 1
ATOM 2068 O O . THR A 1 267 ? -11.945 -20.078 -2.117 1 96.31 267 THR A O 1
ATOM 2071 N N . ALA A 1 268 ? -9.945 -19.703 -3.09 1 94.31 268 ALA A N 1
ATOM 2072 C CA . ALA A 1 268 ? -10.453 -18.812 -4.129 1 94.31 268 ALA A CA 1
ATOM 2073 C C . ALA A 1 268 ? -11.07 -17.547 -3.521 1 94.31 268 ALA A C 1
ATOM 2075 O O . ALA A 1 268 ? -12.031 -17 -4.066 1 94.31 268 ALA A O 1
ATOM 2076 N N . ARG A 1 269 ? -10.523 -17.234 -2.359 1 92.44 269 ARG A N 1
ATOM 2077 C CA . ARG A 1 269 ? -10.938 -16 -1.69 1 92.44 269 ARG A CA 1
ATOM 2078 C C . ARG A 1 269 ? -9.789 -15.008 -1.603 1 92.44 269 ARG A C 1
ATOM 2080 O O . ARG A 1 269 ? -8.688 -15.359 -1.177 1 92.44 269 ARG A O 1
ATOM 2087 N N . ARG A 1 270 ? -10.102 -13.805 -2.072 1 91.88 270 ARG A N 1
ATOM 2088 C CA . ARG A 1 270 ? -9.094 -12.758 -1.92 1 91.88 270 ARG A CA 1
ATOM 2089 C C . ARG A 1 270 ? -8.953 -12.344 -0.459 1 91.88 270 ARG A C 1
ATOM 2091 O O . ARG A 1 270 ? -9.922 -12.375 0.299 1 91.88 270 ARG A O 1
ATOM 2098 N N . PRO A 1 271 ? -7.77 -11.938 -0.028 1 91.69 271 PRO A N 1
ATOM 2099 C CA . PRO A 1 271 ? -7.609 -11.492 1.358 1 91.69 271 PRO A CA 1
ATOM 2100 C C . PRO A 1 271 ? -8.445 -10.258 1.683 1 91.69 271 PRO A C 1
ATOM 2102 O O . PRO A 1 271 ? -8.711 -9.977 2.855 1 91.69 271 PRO A O 1
ATOM 2105 N N . THR A 1 272 ? -8.883 -9.57 0.679 1 86.19 272 THR A N 1
ATOM 2106 C CA . THR A 1 272 ? -9.633 -8.336 0.901 1 86.19 272 THR A CA 1
ATOM 2107 C C . THR A 1 272 ? -11.133 -8.578 0.715 1 86.19 272 THR A C 1
ATOM 2109 O O . THR A 1 272 ? -11.922 -7.637 0.724 1 86.19 272 THR A O 1
ATOM 2112 N N . ASP A 1 273 ? -11.477 -9.844 0.475 1 81.19 273 ASP A N 1
ATOM 2113 C CA . ASP A 1 273 ? -12.883 -10.18 0.28 1 81.19 273 ASP A CA 1
ATOM 2114 C C . ASP A 1 273 ? -13.68 -9.961 1.563 1 81.19 273 ASP A C 1
ATOM 2116 O O . ASP A 1 273 ? -13.219 -10.297 2.654 1 81.19 273 ASP A O 1
ATOM 2120 N N . ALA A 1 274 ? -14.867 -9.484 1.338 1 64.75 274 ALA A N 1
ATOM 2121 C CA . ALA A 1 274 ? -15.758 -9.188 2.457 1 64.75 274 ALA A CA 1
ATOM 2122 C C . ALA A 1 274 ? -16.188 -10.469 3.172 1 64.75 274 ALA A C 1
ATOM 2124 O O . ALA A 1 274 ? -16.5 -10.445 4.363 1 64.75 274 ALA A O 1
ATOM 2125 N N . LEU A 1 275 ? -16.281 -11.43 2.383 1 57.28 275 LEU A N 1
ATOM 2126 C CA . LEU A 1 275 ? -16.781 -12.688 2.924 1 57.28 275 LEU A CA 1
ATOM 2127 C C . LEU A 1 275 ? -15.859 -13.219 4.016 1 57.28 275 LEU A C 1
ATOM 2129 O O . LEU A 1 275 ? -16.266 -14.047 4.836 1 57.28 275 LEU A O 1
ATOM 2133 N N . CYS A 1 276 ? -14.477 -12.914 3.857 1 52.34 276 CYS A N 1
ATOM 2134 C CA . CYS A 1 276 ? -13.664 -13.383 4.977 1 52.34 276 CYS A CA 1
ATOM 2135 C C . CYS A 1 276 ? -14.242 -12.906 6.305 1 52.34 276 CYS A C 1
ATOM 2137 O O . CYS A 1 276 ? -13.836 -13.375 7.367 1 52.34 276 CYS A O 1
ATOM 2139 N N . GLY A 1 277 ? -15.586 -12.578 6.27 1 47.69 277 GLY A N 1
ATOM 2140 C CA . GLY A 1 277 ? -16.328 -12.117 7.434 1 47.69 277 GLY A CA 1
ATOM 2141 C C . GLY A 1 277 ? -15.883 -10.758 7.934 1 47.69 277 GLY A C 1
ATOM 2142 O O . GLY A 1 277 ? -14.859 -10.234 7.48 1 47.69 277 GLY A O 1
ATOM 2143 N N . ASN A 1 278 ? -16.719 -10.32 8.664 1 51.09 278 ASN A N 1
ATOM 2144 C CA . ASN A 1 278 ? -16.625 -9 9.273 1 51.09 278 ASN A CA 1
ATOM 2145 C C . ASN A 1 278 ? -15.297 -8.812 10 1 51.09 278 ASN A C 1
ATOM 2147 O O . ASN A 1 278 ? -15.078 -9.398 11.062 1 51.09 278 ASN A O 1
ATOM 2151 N N . ALA A 1 279 ? -14.195 -8.406 9.336 1 61.84 279 ALA A N 1
ATOM 2152 C CA . ALA A 1 279 ? -13.062 -7.859 10.078 1 61.84 279 ALA A CA 1
ATOM 2153 C C . ALA A 1 279 ? -11.883 -8.828 10.07 1 61.84 279 ALA A C 1
ATOM 2155 O O . ALA A 1 279 ? -10.836 -8.555 10.672 1 61.84 279 ALA A O 1
ATOM 2156 N N . LEU A 1 280 ? -12.164 -10.102 9.203 1 73.88 280 LEU A N 1
ATOM 2157 C CA . LEU A 1 280 ? -11.07 -11.039 9.43 1 73.88 280 LEU A CA 1
ATOM 2158 C C . LEU A 1 280 ? -10.094 -11.031 8.25 1 73.88 280 LEU A C 1
ATOM 2160 O O . LEU A 1 280 ? -10.492 -10.773 7.113 1 73.88 280 LEU A O 1
ATOM 2164 N N . SER A 1 281 ? -8.922 -11.273 8.523 1 87 281 SER A N 1
ATOM 2165 C CA . SER A 1 281 ? -7.934 -11.602 7.496 1 87 281 SER A CA 1
ATOM 2166 C C . SER A 1 281 ? -8.188 -12.977 6.902 1 87 281 SER A C 1
ATOM 2168 O O . SER A 1 281 ? -8.922 -13.781 7.477 1 87 281 SER A O 1
ATOM 2170 N N . LEU A 1 282 ? -7.715 -13.203 5.75 1 93.25 282 LEU A N 1
ATOM 2171 C CA . LEU A 1 282 ? -7.82 -14.531 5.152 1 93.25 282 LEU A CA 1
ATOM 2172 C C . LEU A 1 282 ? -7.262 -15.594 6.09 1 93.25 282 LEU A C 1
ATOM 2174 O O . LEU A 1 282 ? -7.816 -16.688 6.195 1 93.25 282 LEU A O 1
ATOM 2178 N N . HIS A 1 283 ? -6.156 -15.273 6.785 1 95 283 HIS A N 1
ATOM 2179 C CA . HIS A 1 283 ? -5.586 -16.172 7.789 1 95 283 HIS A CA 1
ATOM 2180 C C . HIS A 1 283 ? -6.633 -16.578 8.82 1 95 283 HIS A C 1
ATOM 2182 O O . HIS A 1 283 ? -6.828 -17.766 9.078 1 95 283 HIS A O 1
ATOM 2188 N N . LYS A 1 284 ? -7.246 -15.625 9.391 1 92.88 284 LYS A N 1
ATOM 2189 C CA . LYS A 1 284 ? -8.203 -15.906 10.461 1 92.88 284 LYS A CA 1
ATOM 2190 C C . LYS A 1 284 ? -9.406 -16.672 9.93 1 92.88 284 LYS A C 1
ATOM 2192 O O . LYS A 1 284 ? -9.906 -17.578 10.594 1 92.88 284 LYS A O 1
ATOM 2197 N N . TYR A 1 285 ? -9.875 -16.281 8.766 1 93.25 285 TYR A N 1
ATOM 2198 C CA . TYR A 1 285 ? -11.008 -16.953 8.133 1 93.25 285 TYR A CA 1
ATOM 2199 C C . TYR A 1 285 ? -10.727 -18.438 7.965 1 93.25 285 TYR A C 1
ATOM 2201 O O . TYR A 1 285 ? -11.57 -19.281 8.312 1 93.25 285 TYR A O 1
ATOM 2209 N N . VAL A 1 286 ? -9.594 -18.75 7.5 1 96.62 286 VAL A N 1
ATOM 2210 C CA . VAL A 1 286 ? -9.227 -20.141 7.238 1 96.62 286 VAL A CA 1
ATOM 2211 C C . VAL A 1 286 ? -8.922 -20.844 8.555 1 96.62 286 VAL A C 1
ATOM 2213 O O . VAL A 1 286 ? -9.312 -22 8.758 1 96.62 286 VAL A O 1
ATOM 2216 N N . ASP A 1 287 ? -8.227 -20.203 9.43 1 96.44 287 ASP A N 1
ATOM 2217 C CA . ASP A 1 287 ? -7.824 -20.766 10.711 1 96.44 287 ASP A CA 1
ATOM 2218 C C . ASP A 1 287 ? -9.039 -21.203 11.523 1 96.44 287 ASP A C 1
ATOM 2220 O O . ASP A 1 287 ? -9.008 -22.234 12.195 1 96.44 287 ASP A O 1
ATOM 2224 N N . LEU A 1 288 ? -10.086 -20.438 11.445 1 94.38 288 LEU A N 1
ATOM 2225 C CA . LEU A 1 288 ? -11.305 -20.75 12.18 1 94.38 288 LEU A CA 1
ATOM 2226 C C . LEU A 1 288 ? -11.914 -22.062 11.695 1 94.38 288 LEU A C 1
ATOM 2228 O O . LEU A 1 288 ? -12.562 -22.781 12.469 1 94.38 288 LEU A O 1
ATOM 2232 N N . ALA A 1 289 ? -11.727 -22.359 10.5 1 96.06 289 ALA A N 1
ATOM 2233 C CA . ALA A 1 289 ? -12.281 -23.578 9.922 1 96.06 289 ALA A CA 1
ATOM 2234 C C . ALA A 1 289 ? -11.312 -24.75 10.055 1 96.06 289 ALA A C 1
ATOM 2236 O O . ALA A 1 289 ? -11.711 -25.906 9.938 1 96.06 289 ALA A O 1
ATOM 2237 N N . PHE A 1 290 ? -10.109 -24.578 10.273 1 97.31 290 PHE A N 1
ATOM 2238 C CA . PHE A 1 290 ? -9.039 -25.562 10.219 1 97.31 290 PHE A CA 1
ATOM 2239 C C . PHE A 1 290 ? -8.984 -26.375 11.516 1 97.31 290 PHE A C 1
ATOM 2241 O O . PHE A 1 290 ? -9.102 -25.797 12.602 1 97.31 290 PHE A O 1
ATOM 2248 N N . PRO A 1 291 ? -8.922 -27.656 11.562 1 96.25 291 PRO A N 1
ATOM 2249 C CA . PRO A 1 291 ? -8.797 -28.5 10.375 1 96.25 291 PRO A CA 1
ATOM 2250 C C . PRO A 1 291 ? -10.117 -29.188 9.992 1 96.25 291 PRO A C 1
ATOM 2252 O O . PRO A 1 291 ? -10.297 -29.578 8.836 1 96.25 291 PRO A O 1
ATOM 2255 N N . GLU A 1 292 ? -11.008 -29.219 10.859 1 95.88 292 GLU A N 1
ATOM 2256 C CA . GLU A 1 292 ? -12.164 -30.094 10.742 1 95.88 292 GLU A CA 1
ATOM 2257 C C . GLU A 1 292 ? -13.141 -29.594 9.68 1 95.88 292 GLU A C 1
ATOM 2259 O O . GLU A 1 292 ? -13.766 -30.391 8.977 1 95.88 292 GLU A O 1
ATOM 2264 N N . ARG A 1 293 ? -13.258 -28.297 9.555 1 97 293 ARG A N 1
ATOM 2265 C CA . ARG A 1 293 ? -14.273 -27.734 8.672 1 97 293 ARG A CA 1
ATOM 2266 C C . ARG A 1 293 ? -13.633 -27.094 7.438 1 97 293 ARG A C 1
ATOM 2268 O O . ARG A 1 293 ? -14.211 -26.188 6.824 1 97 293 ARG A O 1
ATOM 2275 N N . ILE A 1 294 ? -12.484 -27.578 7.105 1 96.44 294 ILE A N 1
ATOM 2276 C CA . ILE A 1 294 ? -11.734 -26.938 6.031 1 96.44 294 ILE A CA 1
ATOM 2277 C C . ILE A 1 294 ? -12.484 -27.094 4.715 1 96.44 294 ILE A C 1
ATOM 2279 O O . ILE A 1 294 ? -12.398 -26.234 3.838 1 96.44 294 ILE A O 1
ATOM 2283 N N . ALA A 1 295 ? -13.203 -28.141 4.508 1 95.19 295 ALA A N 1
ATOM 2284 C CA . ALA A 1 295 ? -13.969 -28.391 3.287 1 95.19 295 ALA A CA 1
ATOM 2285 C C . ALA A 1 295 ? -14.93 -27.234 3.002 1 95.19 295 ALA A C 1
ATOM 2287 O O . ALA A 1 295 ? -15.234 -26.938 1.843 1 95.19 295 ALA A O 1
ATOM 2288 N N . GLU A 1 296 ? -15.336 -26.469 4.035 1 95.38 296 GLU A N 1
ATOM 2289 C CA . GLU A 1 296 ? -16.328 -25.406 3.922 1 95.38 296 GLU A CA 1
ATOM 2290 C C . GLU A 1 296 ? -15.719 -24.156 3.309 1 95.38 296 GLU A C 1
ATOM 2292 O O . GLU A 1 296 ? -16.438 -23.281 2.82 1 95.38 296 GLU A O 1
ATOM 2297 N N . VAL A 1 297 ? -14.391 -24.109 3.35 1 95.06 297 VAL A N 1
ATOM 2298 C CA . VAL A 1 297 ? -13.797 -22.844 2.922 1 95.06 297 VAL A CA 1
ATOM 2299 C C . VAL A 1 297 ? -12.984 -23.062 1.647 1 95.06 297 VAL A C 1
ATOM 2301 O O . VAL A 1 297 ? -12.43 -22.109 1.088 1 95.06 297 VAL A O 1
ATOM 2304 N N . LEU A 1 298 ? -12.922 -24.297 1.157 1 96.62 298 LEU A N 1
ATOM 2305 C CA . LEU A 1 298 ? -12.172 -24.594 -0.058 1 96.62 298 LEU A CA 1
ATOM 2306 C C . LEU A 1 298 ? -12.891 -24.047 -1.287 1 96.62 298 LEU A C 1
ATOM 2308 O O . LEU A 1 298 ? -14.102 -23.812 -1.252 1 96.62 298 LEU A O 1
ATOM 2312 N N . ASP A 1 299 ? -12.094 -23.766 -2.312 1 95.19 299 ASP A N 1
ATOM 2313 C CA . ASP A 1 299 ? -12.648 -23.391 -3.609 1 95.19 299 ASP A CA 1
ATOM 2314 C C . ASP A 1 299 ? -13.734 -24.359 -4.055 1 95.19 299 ASP A C 1
ATOM 2316 O O . ASP A 1 299 ? -13.453 -25.531 -4.328 1 95.19 299 ASP A O 1
ATOM 2320 N N . PRO A 1 300 ? -14.906 -23.938 -4.164 1 91.75 300 PRO A N 1
ATOM 2321 C CA . PRO A 1 300 ? -15.992 -24.844 -4.543 1 91.75 300 PRO A CA 1
ATOM 2322 C C . PRO A 1 300 ? -15.859 -25.375 -5.969 1 91.75 300 PRO A C 1
ATOM 2324 O O . PRO A 1 300 ? -16.5 -26.359 -6.332 1 91.75 300 PRO A O 1
ATOM 2327 N N . HIS A 1 301 ? -15 -24.781 -6.707 1 90 301 HIS A N 1
ATOM 2328 C CA . HIS A 1 301 ? -14.891 -25.172 -8.109 1 90 301 HIS A CA 1
ATOM 2329 C C . HIS A 1 301 ? -13.688 -26.078 -8.336 1 90 301 HIS A C 1
ATOM 2331 O O . HIS A 1 301 ? -13.438 -26.531 -9.453 1 90 301 HIS A O 1
ATOM 2337 N N . MET A 1 302 ? -12.977 -26.297 -7.281 1 91.31 302 MET A N 1
ATOM 2338 C CA . MET A 1 302 ? -11.891 -27.25 -7.426 1 91.31 302 MET A CA 1
ATOM 2339 C C . MET A 1 302 ? -12.43 -28.641 -7.7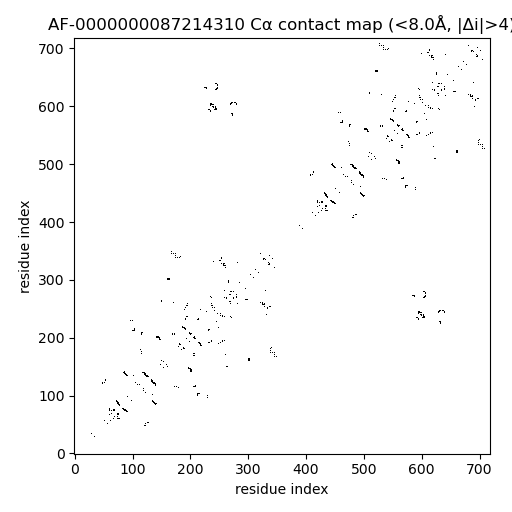54 1 91.31 302 MET A C 1
ATOM 2341 O O . MET A 1 302 ? -13.297 -29.156 -7.047 1 91.31 302 MET A O 1
ATOM 2345 N N . PRO A 1 303 ? -11.945 -29.203 -8.828 1 88 303 PRO A N 1
ATOM 2346 C CA . PRO A 1 303 ? -12.445 -30.531 -9.188 1 88 303 PRO A CA 1
ATOM 2347 C C . PRO A 1 303 ? -12.281 -31.547 -8.055 1 88 303 PRO A C 1
ATOM 2349 O O . PRO A 1 303 ? -11.234 -31.578 -7.395 1 88 303 PRO A O 1
ATOM 2352 N N . SER A 1 304 ? -13.352 -32.25 -7.797 1 82.81 304 SER A N 1
ATOM 2353 C CA . SER A 1 304 ? -13.352 -33.219 -6.727 1 82.81 304 SER A CA 1
ATOM 2354 C C . SER A 1 304 ? -13.305 -34.656 -7.289 1 82.81 304 SER A C 1
ATOM 2356 O O . SER A 1 304 ? -13.703 -34.875 -8.43 1 82.81 304 SER A O 1
ATOM 2358 N N . GLU A 1 305 ? -12.734 -35.438 -6.488 1 81.81 305 GLU A N 1
ATOM 2359 C CA . GLU A 1 305 ? -12.711 -36.844 -6.828 1 81.81 305 GLU A CA 1
ATOM 2360 C C . GLU A 1 305 ? -14.047 -37.531 -6.504 1 81.81 305 GLU A C 1
ATOM 2362 O O . GLU A 1 305 ? -14.648 -37.25 -5.461 1 81.81 305 GLU A O 1
ATOM 2367 N N . GLU A 1 306 ? -14.469 -38.344 -7.402 1 82.94 306 GLU A N 1
ATOM 2368 C CA . GLU A 1 306 ? -15.734 -39.031 -7.219 1 82.94 306 GLU A CA 1
ATOM 2369 C C . GLU A 1 306 ? -15.602 -40.156 -6.18 1 82.94 306 GLU A C 1
ATOM 2371 O O . GLU A 1 306 ? -16.516 -40.406 -5.398 1 82.94 306 GLU A O 1
ATOM 2376 N N . ASP A 1 307 ? -14.422 -40.719 -6.148 1 88.69 307 ASP A N 1
ATOM 2377 C CA . ASP A 1 307 ? -14.156 -41.781 -5.188 1 88.69 307 ASP A CA 1
ATOM 2378 C C . ASP A 1 307 ? -13.922 -41.188 -3.789 1 88.69 307 ASP A C 1
ATOM 2380 O O . ASP A 1 307 ? -13 -40.406 -3.578 1 88.69 307 ASP A O 1
ATOM 2384 N N . GLU A 1 308 ? -14.695 -41.656 -2.867 1 89.94 308 GLU A N 1
ATOM 2385 C CA . GLU A 1 308 ? -14.648 -41.125 -1.504 1 89.94 308 GLU A CA 1
ATOM 2386 C C . GLU A 1 308 ? -13.289 -41.375 -0.859 1 89.94 308 GLU A C 1
ATOM 2388 O O . GLU A 1 308 ? -12.773 -40.531 -0.125 1 89.94 308 GLU A O 1
ATOM 2393 N N . ALA A 1 309 ? -12.82 -42.562 -1.102 1 90.5 309 ALA A N 1
ATOM 2394 C CA . ALA A 1 309 ? -11.523 -42.906 -0.531 1 90.5 309 ALA A CA 1
ATOM 2395 C C . ALA A 1 309 ? -10.422 -42 -1.086 1 90.5 309 ALA A C 1
ATOM 2397 O O . ALA A 1 309 ? -9.562 -41.531 -0.34 1 90.5 309 ALA A O 1
ATOM 2398 N N . ALA A 1 310 ? -10.477 -41.719 -2.355 1 89.81 310 ALA A N 1
ATOM 2399 C CA . ALA A 1 310 ? -9.508 -40.844 -3.006 1 89.81 310 ALA A CA 1
ATOM 2400 C C . ALA A 1 310 ? -9.664 -39.406 -2.529 1 89.81 310 ALA A C 1
ATOM 2402 O O . ALA A 1 310 ? -8.672 -38.719 -2.33 1 89.81 310 ALA A O 1
ATOM 2403 N N . ALA A 1 311 ? -10.867 -39.094 -2.316 1 92.06 311 ALA A N 1
ATOM 2404 C CA . ALA A 1 311 ? -11.156 -37.719 -1.828 1 92.06 311 ALA A CA 1
ATOM 2405 C C . ALA A 1 311 ? -10.617 -37.531 -0.413 1 92.06 311 ALA A C 1
ATOM 2407 O O . ALA A 1 311 ? -10.047 -36.5 -0.098 1 92.06 311 ALA A O 1
ATOM 2408 N N . SER A 1 312 ? -10.836 -38.531 0.346 1 92.75 312 SER A N 1
ATOM 2409 C CA . SER A 1 312 ? -10.359 -38.469 1.724 1 92.75 312 SER A CA 1
ATOM 2410 C C . SER A 1 312 ? -8.836 -38.438 1.777 1 92.75 312 SER A C 1
ATOM 2412 O O . SER A 1 312 ? -8.258 -37.719 2.596 1 92.75 312 SER A O 1
ATOM 2414 N N . LEU A 1 313 ? -8.227 -39.219 0.945 1 93 313 LEU A N 1
ATOM 2415 C CA . LEU A 1 313 ? -6.766 -39.219 0.871 1 93 313 LEU A CA 1
ATOM 2416 C C . LEU A 1 313 ? -6.223 -37.875 0.448 1 93 313 LEU A C 1
ATOM 2418 O O . LEU A 1 313 ? -5.246 -37.375 1.018 1 93 313 LEU A O 1
ATOM 2422 N N . ARG A 1 314 ? -6.801 -37.25 -0.502 1 94.75 314 ARG A N 1
ATOM 2423 C CA . ARG A 1 314 ? -6.395 -35.938 -0.972 1 94.75 314 ARG A CA 1
ATOM 2424 C C . ARG A 1 314 ? -6.539 -34.906 0.131 1 94.75 314 ARG A C 1
ATOM 2426 O O . ARG A 1 314 ? -5.672 -34.031 0.303 1 94.75 314 ARG A O 1
ATOM 2433 N N . MET A 1 315 ? -7.613 -35.031 0.821 1 95.5 315 MET A N 1
ATOM 2434 C CA . MET A 1 315 ? -7.887 -34.094 1.908 1 95.5 315 MET A CA 1
ATOM 2435 C C . MET A 1 315 ? -6.836 -34.219 3.008 1 95.5 315 MET A C 1
ATOM 2437 O O . MET A 1 315 ? -6.215 -33.219 3.389 1 95.5 315 MET A O 1
ATOM 2441 N N . GLN A 1 316 ? -6.598 -35.375 3.404 1 96 316 GLN A N 1
ATOM 2442 C CA . GLN A 1 316 ? -5.758 -35.625 4.574 1 96 316 GLN A CA 1
ATOM 2443 C C . GLN A 1 316 ? -4.281 -35.469 4.23 1 96 316 GLN A C 1
ATOM 2445 O O . GLN A 1 316 ? -3.504 -34.969 5.035 1 96 316 GLN A O 1
ATOM 2450 N N . ASN A 1 317 ? -3.902 -35.812 3.041 1 96.44 317 ASN A N 1
ATOM 2451 C CA . ASN A 1 317 ? -2.479 -35.906 2.732 1 96.44 317 ASN A CA 1
ATOM 2452 C C . ASN A 1 317 ? -1.977 -34.656 2.01 1 96.44 317 ASN A C 1
ATOM 2454 O O . ASN A 1 317 ? -0.77 -34.438 1.947 1 96.44 317 ASN A O 1
ATOM 2458 N N . TYR A 1 318 ? -2.889 -33.938 1.487 1 97.38 318 TYR A N 1
ATOM 2459 C CA . TYR A 1 318 ? -2.406 -32.812 0.662 1 97.38 318 TYR A CA 1
ATOM 2460 C C . TYR A 1 318 ? -3.082 -31.516 1.051 1 97.38 318 TYR A C 1
ATOM 2462 O O . TYR A 1 318 ? -2.41 -30.547 1.404 1 97.38 318 TYR A O 1
ATOM 2470 N N . ILE A 1 319 ? -4.371 -31.453 1.118 1 98 319 ILE A N 1
ATOM 2471 C CA . ILE A 1 319 ? -5.086 -30.203 1.354 1 98 319 ILE A CA 1
ATOM 2472 C C . ILE A 1 319 ? -4.809 -29.719 2.773 1 98 319 ILE A C 1
ATOM 2474 O O . ILE A 1 319 ? -4.383 -28.578 2.971 1 98 319 ILE A O 1
ATOM 2478 N N . ILE A 1 320 ? -5.039 -30.562 3.762 1 98.5 320 ILE A N 1
ATOM 2479 C CA . ILE A 1 320 ? -4.863 -30.172 5.156 1 98.5 320 ILE A CA 1
ATOM 2480 C C . ILE A 1 320 ? -3.416 -29.75 5.395 1 98.5 320 ILE A C 1
ATOM 2482 O O . ILE A 1 320 ? -3.16 -28.688 5.961 1 98.5 320 ILE A O 1
ATOM 2486 N N . PRO A 1 321 ? -2.426 -30.5 4.918 1 98.69 321 PRO A N 1
ATOM 2487 C CA . PRO A 1 321 ? -1.039 -30.062 5.094 1 98.69 321 PRO A CA 1
ATOM 2488 C C . PRO A 1 321 ? -0.74 -28.75 4.379 1 98.69 321 PRO A C 1
ATOM 2490 O O . PRO A 1 321 ? -0.007 -27.906 4.91 1 98.69 321 PRO A O 1
ATOM 2493 N N . LEU A 1 322 ? -1.241 -28.531 3.225 1 98.81 322 LEU A N 1
ATOM 2494 C CA . LEU A 1 322 ? -1.03 -27.281 2.498 1 98.81 322 LEU A CA 1
ATOM 2495 C C . LEU A 1 322 ? -1.623 -26.109 3.26 1 98.81 322 LEU A C 1
ATOM 2497 O O . LEU A 1 322 ? -0.994 -25.047 3.367 1 98.81 322 LEU A O 1
ATOM 2501 N N . VAL A 1 323 ? -2.854 -26.328 3.764 1 98.81 323 VAL A N 1
ATOM 2502 C CA . VAL A 1 323 ? -3.494 -25.281 4.555 1 98.81 323 VAL A CA 1
ATOM 2503 C C . VAL A 1 323 ? -2.645 -24.969 5.785 1 98.81 323 VAL A C 1
ATOM 2505 O O . VAL A 1 323 ? -2.455 -23.812 6.141 1 98.81 323 VAL A O 1
ATOM 2508 N N . SER A 1 324 ? -2.156 -25.984 6.355 1 98.88 324 SER A N 1
ATOM 2509 C CA . SER A 1 324 ? -1.3 -25.828 7.523 1 98.88 324 SER A CA 1
ATOM 2510 C C . SER A 1 324 ? -0.074 -24.969 7.191 1 98.88 324 SER A C 1
ATOM 2512 O O . SER A 1 324 ? 0.299 -24.094 7.957 1 98.88 324 SER A O 1
ATOM 2514 N N . ILE A 1 325 ? 0.563 -25.266 6.102 1 98.88 325 ILE A N 1
ATOM 2515 C CA . ILE A 1 325 ? 1.719 -24.484 5.66 1 98.88 325 ILE A CA 1
ATOM 2516 C C . ILE A 1 325 ? 1.312 -23.031 5.449 1 98.88 325 ILE A C 1
ATOM 2518 O O . ILE A 1 325 ? 2.01 -22.109 5.887 1 98.88 325 ILE A O 1
ATOM 2522 N N . GLY A 1 326 ? 0.2 -22.797 4.773 1 98.88 326 GLY A N 1
ATOM 2523 C CA . GLY A 1 326 ? -0.298 -21.438 4.57 1 98.88 326 GLY A CA 1
ATOM 2524 C C . GLY A 1 326 ? -0.514 -20.688 5.863 1 98.88 326 GLY A C 1
ATOM 2525 O O . GLY A 1 326 ? -0.129 -19.516 5.98 1 98.88 326 GLY A O 1
ATOM 2526 N N . LEU A 1 327 ? -1.088 -21.375 6.824 1 98.69 327 LEU A N 1
ATOM 2527 C CA . LEU A 1 327 ? -1.371 -20.75 8.117 1 98.69 327 LEU A CA 1
ATOM 2528 C C . LEU A 1 327 ? -0.079 -20.438 8.867 1 98.69 327 LEU A C 1
ATOM 2530 O O . LEU A 1 327 ? 0.032 -19.406 9.516 1 98.69 327 LEU A O 1
ATOM 2534 N N . MET A 1 328 ? 0.895 -21.297 8.773 1 98.88 328 MET A N 1
ATOM 2535 C CA . MET A 1 328 ? 2.18 -21.062 9.422 1 98.88 328 MET A CA 1
ATOM 2536 C C . MET A 1 328 ? 2.887 -19.859 8.797 1 98.88 328 MET A C 1
ATOM 2538 O O . MET A 1 328 ? 3.51 -19.062 9.508 1 98.88 328 MET A O 1
ATOM 2542 N N . CYS A 1 329 ? 2.781 -19.688 7.535 1 98.88 329 CYS A N 1
ATOM 2543 C CA . CYS A 1 329 ? 3.48 -18.625 6.809 1 98.88 329 CYS A CA 1
ATOM 2544 C C . CYS A 1 329 ? 2.828 -17.281 7.051 1 98.88 329 CYS A C 1
ATOM 2546 O O . CYS A 1 329 ? 3.455 -16.234 6.848 1 98.88 329 CYS A O 1
ATOM 2548 N N . THR A 1 330 ? 1.556 -17.25 7.477 1 98.25 330 THR A N 1
ATOM 2549 C CA . THR A 1 330 ? 0.825 -15.992 7.566 1 98.25 330 THR A CA 1
ATOM 2550 C C . THR A 1 330 ? 0.627 -15.586 9.023 1 98.25 330 THR A C 1
ATOM 2552 O O . THR A 1 330 ? -0.301 -14.844 9.344 1 98.25 330 THR A O 1
ATOM 2555 N N . MET A 1 331 ? 1.45 -16.141 9.859 1 97.62 331 MET A N 1
ATOM 2556 C CA . MET A 1 331 ? 1.422 -15.719 11.258 1 97.62 331 MET A CA 1
ATOM 2557 C C . MET A 1 331 ? 1.712 -14.227 11.383 1 97.62 331 MET A C 1
ATOM 2559 O O . MET A 1 331 ? 2.506 -13.68 10.609 1 97.62 331 MET A O 1
ATOM 2563 N N . ASP A 1 332 ? 1.138 -13.594 12.375 1 93.25 332 ASP A N 1
ATOM 2564 C CA . ASP A 1 332 ? 1.281 -12.156 12.57 1 93.25 332 ASP A CA 1
ATOM 2565 C C . ASP A 1 332 ? 2.738 -11.773 12.82 1 93.25 332 ASP A C 1
ATOM 2567 O O . ASP A 1 332 ? 3.254 -10.836 12.211 1 93.25 332 ASP A O 1
ATOM 2571 N N . SER A 1 333 ? 3.357 -12.516 13.664 1 92.81 333 SER A N 1
ATOM 2572 C CA . SER A 1 333 ? 4.75 -12.234 14 1 92.81 333 SER A CA 1
ATOM 2573 C C . SER A 1 333 ? 5.703 -12.922 13.023 1 92.81 333 SER A C 1
ATOM 2575 O O . SER A 1 333 ? 5.605 -14.125 12.805 1 92.81 333 SER A O 1
ATOM 2577 N N . PRO A 1 334 ? 6.625 -12.219 12.516 1 93.75 334 PRO A N 1
ATOM 2578 C CA . PRO A 1 334 ? 7.559 -12.828 11.562 1 93.75 334 PRO A CA 1
ATOM 2579 C C . PRO A 1 334 ? 8.391 -13.938 12.188 1 93.75 334 PRO A C 1
ATOM 2581 O O . PRO A 1 334 ? 8.805 -14.875 11.492 1 93.75 334 PRO A O 1
ATOM 2584 N N . GLN A 1 335 ? 8.617 -13.906 13.484 1 95.06 335 GLN A N 1
ATOM 2585 C CA . GLN A 1 335 ? 9.43 -14.906 14.156 1 95.06 335 GLN A CA 1
ATOM 2586 C C . GLN A 1 335 ? 8.711 -16.25 14.195 1 95.06 335 GLN A C 1
ATOM 2588 O O . GLN A 1 335 ? 9.352 -17.297 14.383 1 95.06 335 GLN A O 1
ATOM 2593 N N . ASP A 1 336 ? 7.453 -16.25 14 1 97.56 336 ASP A N 1
ATOM 2594 C CA . ASP A 1 336 ? 6.66 -17.469 14.07 1 97.56 336 ASP A CA 1
ATOM 2595 C C . ASP A 1 336 ? 6.484 -18.094 12.68 1 97.56 336 ASP A C 1
ATOM 2597 O O . ASP A 1 336 ? 5.855 -19.141 12.539 1 97.56 336 ASP A O 1
ATOM 2601 N N . ARG A 1 337 ? 7.062 -17.484 11.688 1 98.5 337 ARG A N 1
ATOM 2602 C CA . ARG A 1 337 ? 6.945 -17.984 10.32 1 98.5 337 ARG A CA 1
ATOM 2603 C C . ARG A 1 337 ? 8.148 -18.844 9.953 1 98.5 337 ARG A C 1
ATOM 2605 O O . ARG A 1 337 ? 9.273 -18.562 10.359 1 98.5 337 ARG A O 1
ATOM 2612 N N . PRO A 1 338 ? 7.922 -19.875 9.195 1 98.75 338 PRO A N 1
ATOM 2613 C CA . PRO A 1 338 ? 9.055 -20.688 8.727 1 98.75 338 PRO A CA 1
ATOM 2614 C C . PRO A 1 338 ? 9.867 -19.969 7.641 1 98.75 338 PRO A C 1
ATOM 2616 O O . PRO A 1 338 ? 9.414 -18.969 7.078 1 98.75 338 PRO A O 1
ATOM 2619 N N . GLY A 1 339 ? 11.078 -20.469 7.41 1 98.5 339 GLY A N 1
ATOM 2620 C CA . GLY A 1 339 ? 11.844 -20.031 6.254 1 98.5 339 GLY A CA 1
ATOM 2621 C C . GLY A 1 339 ? 11.422 -20.703 4.965 1 98.5 339 GLY A C 1
ATOM 2622 O O . GLY A 1 339 ? 10.883 -21.812 4.988 1 98.5 339 GLY A O 1
ATOM 2623 N N . MET A 1 340 ? 11.727 -20.047 3.883 1 98.69 340 MET A N 1
ATOM 2624 C CA . MET A 1 340 ? 11.266 -20.578 2.604 1 98.69 340 MET A CA 1
ATOM 2625 C C . MET A 1 340 ? 12.008 -21.859 2.248 1 98.69 340 MET A C 1
ATOM 2627 O O . MET A 1 340 ? 11.5 -22.688 1.472 1 98.69 340 MET A O 1
ATOM 2631 N N . HIS A 1 341 ? 13.156 -22.031 2.803 1 98.69 341 HIS A N 1
ATOM 2632 C CA . HIS A 1 341 ? 13.867 -23.281 2.555 1 98.69 341 HIS A CA 1
ATOM 2633 C C . HIS A 1 341 ? 13.055 -24.484 3.029 1 98.69 341 HIS A C 1
ATOM 2635 O O . HIS A 1 341 ? 12.875 -25.438 2.285 1 98.69 341 HIS A O 1
ATOM 2641 N N . ASP A 1 342 ? 12.602 -24.391 4.207 1 98.75 342 ASP A N 1
ATOM 2642 C CA . ASP A 1 342 ? 11.805 -25.469 4.789 1 98.75 342 ASP A CA 1
ATOM 2643 C C . ASP A 1 342 ? 10.461 -25.609 4.074 1 98.75 342 ASP A C 1
ATOM 2645 O O . ASP A 1 342 ? 10.008 -26.719 3.803 1 98.75 342 ASP A O 1
ATOM 2649 N N . VAL A 1 343 ? 9.836 -24.531 3.807 1 98.88 343 VAL A N 1
ATOM 2650 C CA . VAL A 1 343 ? 8.539 -24.531 3.129 1 98.88 343 VAL A CA 1
ATOM 2651 C C . VAL A 1 343 ? 8.672 -25.188 1.758 1 98.88 343 VAL A C 1
ATOM 2653 O O . VAL A 1 343 ? 7.871 -26.062 1.399 1 98.88 343 VAL A O 1
ATOM 2656 N N . CYS A 1 344 ? 9.68 -24.766 1.033 1 98.81 344 CYS A N 1
ATOM 2657 C CA . CYS A 1 344 ? 9.93 -25.297 -0.301 1 98.81 344 CYS A CA 1
ATOM 2658 C C . CYS A 1 344 ? 10.141 -26.812 -0.25 1 98.81 344 CYS A C 1
ATOM 2660 O O . CYS A 1 344 ? 9.562 -27.547 -1.046 1 98.81 344 CYS A O 1
ATOM 2662 N N . ALA A 1 345 ? 10.938 -27.234 0.691 1 98.75 345 ALA A N 1
ATOM 2663 C CA . ALA A 1 345 ? 11.227 -28.656 0.823 1 98.75 345 ALA A CA 1
ATOM 2664 C C . ALA A 1 345 ? 9.945 -29.453 1.058 1 98.75 345 ALA A C 1
ATOM 2666 O O . ALA A 1 345 ? 9.734 -30.5 0.445 1 98.75 345 ALA A O 1
ATOM 2667 N N . ARG A 1 346 ? 9.094 -29 1.885 1 98.69 346 ARG A N 1
ATOM 2668 C CA . ARG A 1 346 ? 7.852 -29.688 2.215 1 98.69 346 ARG A CA 1
ATOM 2669 C C . ARG A 1 346 ? 6.918 -29.734 1.009 1 98.69 346 ARG A C 1
ATOM 2671 O O . ARG A 1 346 ? 6.32 -30.781 0.725 1 98.69 346 ARG A O 1
ATOM 2678 N N . ILE A 1 347 ? 6.793 -28.672 0.306 1 98.75 347 ILE A N 1
ATOM 2679 C CA . ILE A 1 347 ? 5.844 -28.594 -0.799 1 98.75 347 ILE A CA 1
ATOM 2680 C C . ILE A 1 347 ? 6.355 -29.422 -1.978 1 98.75 347 ILE A C 1
ATOM 2682 O O . ILE A 1 347 ? 5.582 -30.109 -2.646 1 98.75 347 ILE A O 1
ATOM 2686 N N . VAL A 1 348 ? 7.66 -29.312 -2.25 1 98.31 348 VAL A N 1
ATOM 2687 C CA . VAL A 1 348 ? 8.242 -30.094 -3.332 1 98.31 348 VAL A CA 1
ATOM 2688 C C . VAL A 1 348 ? 8.078 -31.594 -3.045 1 98.31 348 VAL A C 1
ATOM 2690 O O . VAL A 1 348 ? 7.773 -32.375 -3.949 1 98.31 348 VAL A O 1
ATOM 2693 N N . ALA A 1 349 ? 8.266 -31.969 -1.794 1 98.25 349 ALA A N 1
ATOM 2694 C CA . ALA A 1 349 ? 8.047 -33.375 -1.409 1 98.25 349 ALA A CA 1
ATOM 2695 C C . ALA A 1 349 ? 6.594 -33.781 -1.647 1 98.25 349 ALA A C 1
ATOM 2697 O O . ALA A 1 349 ? 6.32 -34.875 -2.09 1 98.25 349 ALA A O 1
ATOM 2698 N N . MET A 1 350 ? 5.676 -32.938 -1.324 1 98 350 MET A N 1
ATOM 2699 C CA . MET A 1 350 ? 4.258 -33.188 -1.547 1 98 350 MET A CA 1
ATOM 2700 C C . MET A 1 350 ? 3.957 -33.344 -3.035 1 98 350 MET A C 1
ATOM 2702 O O . MET A 1 350 ? 3.154 -34.188 -3.43 1 98 350 MET A O 1
ATOM 2706 N N . GLU A 1 351 ? 4.547 -32.469 -3.828 1 98 351 GLU A N 1
ATOM 2707 C CA . GLU A 1 351 ? 4.355 -32.562 -5.273 1 98 351 GLU A CA 1
ATOM 2708 C C . GLU A 1 351 ? 4.805 -33.906 -5.82 1 98 351 GLU A C 1
ATOM 2710 O O . GLU A 1 351 ? 4.09 -34.531 -6.598 1 98 351 GLU A O 1
ATOM 2715 N N . GLU A 1 352 ? 5.969 -34.344 -5.398 1 97.38 352 GLU A N 1
ATOM 2716 C CA . GLU A 1 352 ? 6.504 -35.625 -5.848 1 97.38 352 GLU A CA 1
ATOM 2717 C C . GLU A 1 352 ? 5.594 -36.781 -5.426 1 97.38 352 GLU A C 1
ATOM 2719 O O . GLU A 1 352 ? 5.312 -37.688 -6.219 1 97.38 352 GLU A O 1
ATOM 2724 N N . ALA A 1 353 ? 5.145 -36.75 -4.207 1 96.5 353 ALA A N 1
ATOM 2725 C CA . ALA A 1 353 ? 4.258 -37.781 -3.695 1 96.5 353 ALA A CA 1
ATOM 2726 C C . ALA A 1 353 ? 2.932 -37.812 -4.453 1 96.5 353 ALA A C 1
ATOM 2728 O O . ALA A 1 353 ? 2.361 -38.875 -4.699 1 96.5 353 ALA A O 1
ATOM 2729 N N . PHE A 1 354 ? 2.441 -36.656 -4.746 1 95.88 354 PHE A N 1
ATOM 2730 C CA . PHE A 1 354 ? 1.176 -36.531 -5.461 1 95.88 354 PHE A CA 1
ATOM 2731 C C . PHE A 1 354 ? 1.279 -37.156 -6.848 1 95.88 354 PHE A C 1
ATOM 2733 O O . PHE A 1 354 ? 0.375 -37.875 -7.281 1 95.88 354 PHE A O 1
ATOM 2740 N N . VAL A 1 355 ? 2.371 -36.844 -7.574 1 92.62 355 VAL A N 1
ATOM 2741 C CA . VAL A 1 355 ? 2.605 -37.375 -8.914 1 92.62 355 VAL A CA 1
ATOM 2742 C C . VAL A 1 355 ? 2.713 -38.906 -8.852 1 92.62 355 VAL A C 1
ATOM 2744 O O . VAL A 1 355 ? 2.154 -39.625 -9.695 1 92.62 355 VAL A O 1
ATOM 2747 N N . GLU A 1 356 ? 3.322 -39.438 -7.82 1 90.25 356 GLU A N 1
ATOM 2748 C CA . GLU A 1 356 ? 3.498 -40.875 -7.664 1 90.25 356 GLU A CA 1
ATOM 2749 C C . GLU A 1 356 ? 2.168 -41.562 -7.363 1 90.25 356 GLU A C 1
ATOM 2751 O O . GLU A 1 356 ? 1.935 -42.688 -7.805 1 90.25 356 GLU A O 1
ATOM 2756 N N . THR A 1 357 ? 1.323 -40.844 -6.688 1 85.69 357 THR A N 1
ATOM 2757 C CA . THR A 1 357 ? 0.082 -41.469 -6.219 1 85.69 357 THR A CA 1
ATOM 2758 C C . THR A 1 357 ? -1.011 -41.344 -7.277 1 85.69 357 THR A C 1
ATOM 2760 O O . THR A 1 357 ? -1.8 -42.281 -7.473 1 85.69 357 THR A O 1
ATOM 2763 N N . PHE A 1 358 ? -1.06 -40.219 -7.961 1 81.12 358 PHE A N 1
ATOM 2764 C CA . PHE A 1 358 ? -2.236 -39.969 -8.781 1 81.12 358 PHE A CA 1
ATOM 2765 C C . PHE A 1 358 ? -1.86 -39.875 -10.25 1 81.12 358 PHE A C 1
ATOM 2767 O O . PHE A 1 358 ? -2.732 -39.844 -11.125 1 81.12 358 PHE A O 1
ATOM 2774 N N . LEU A 1 359 ? -0.661 -39.625 -10.531 1 71 359 LEU A N 1
ATOM 2775 C CA . LEU A 1 359 ? -0.255 -39.531 -11.93 1 71 359 LEU A CA 1
ATOM 2776 C C . LEU A 1 359 ? 0.693 -40.688 -12.281 1 71 359 LEU A C 1
ATOM 2778 O O . LEU A 1 359 ? 0.581 -41.281 -13.359 1 71 359 LEU A O 1
ATOM 2782 N N . MET B 1 1 ? -11.5 68.438 58.562 1 31.22 1 MET B N 1
ATOM 2783 C CA . MET B 1 1 ? -10.508 67.438 58.281 1 31.22 1 MET B CA 1
ATOM 2784 C C . MET B 1 1 ? -11.016 66.438 57.219 1 31.22 1 MET B C 1
ATOM 2786 O O . MET B 1 1 ? -10.312 65.5 56.844 1 31.22 1 MET B O 1
ATOM 2790 N N . ALA B 1 2 ? -12.312 66.562 56.906 1 47.78 2 ALA B N 1
ATOM 2791 C CA . ALA B 1 2 ? -13.07 65.625 56.031 1 47.78 2 ALA B CA 1
ATOM 2792 C C . ALA B 1 2 ? -12.742 65.875 54.562 1 47.78 2 ALA B C 1
ATOM 2794 O O . ALA B 1 2 ? -12.797 64.938 53.75 1 47.78 2 ALA B O 1
ATOM 2795 N N . SER B 1 3 ? -12.289 67.125 54.281 1 49.88 3 SER B N 1
ATOM 2796 C CA . SER B 1 3 ? -12.289 67.562 52.875 1 49.88 3 SER B CA 1
ATOM 2797 C C . SER B 1 3 ? -11.086 66.938 52.125 1 49.88 3 SER B C 1
ATOM 2799 O O . SER B 1 3 ? -11.141 66.75 50.906 1 49.88 3 SER B O 1
ATOM 2801 N N . ALA B 1 4 ? -10.039 66.812 52.844 1 51.25 4 ALA B N 1
ATOM 2802 C CA . ALA B 1 4 ? -8.781 66.5 52.156 1 51.25 4 ALA B CA 1
ATOM 2803 C C . ALA B 1 4 ? -8.742 65 51.719 1 51.25 4 ALA B C 1
ATOM 2805 O O . ALA B 1 4 ? -7.98 64.625 50.844 1 51.25 4 ALA B O 1
ATOM 2806 N N . VAL B 1 5 ? -9.562 64.125 52.406 1 48.62 5 VAL B N 1
ATOM 2807 C CA . VAL B 1 5 ? -9.492 62.688 52.156 1 48.62 5 VAL B CA 1
ATOM 2808 C C . VAL B 1 5 ? -10.141 62.375 50.812 1 48.62 5 VAL B C 1
ATOM 2810 O O . VAL B 1 5 ? -9.734 61.438 50.125 1 48.62 5 VAL B O 1
ATOM 2813 N N . GLU B 1 6 ? -11.047 63.281 50.344 1 49.31 6 GLU B N 1
ATOM 2814 C CA . GLU B 1 6 ? -11.812 62.938 49.125 1 49.31 6 GLU B CA 1
ATOM 2815 C C . GLU B 1 6 ? -10.961 63.094 47.875 1 49.31 6 GLU B C 1
ATOM 2817 O O . GLU B 1 6 ? -11.117 62.312 46.906 1 49.31 6 GLU B O 1
ATOM 2822 N N . ARG B 1 7 ? -9.93 63.969 47.906 1 52.75 7 ARG B N 1
ATOM 2823 C CA . ARG B 1 7 ? -9.18 64.25 46.688 1 52.75 7 ARG B CA 1
ATOM 2824 C C . ARG B 1 7 ? -8.203 63.125 46.344 1 52.75 7 ARG B C 1
ATOM 2826 O O . ARG B 1 7 ? -7.828 62.938 45.188 1 52.75 7 ARG B O 1
ATOM 2833 N N . LYS B 1 8 ? -7.672 62.5 47.406 1 55.06 8 LYS B N 1
ATOM 2834 C CA . LYS B 1 8 ? -6.656 61.469 47.156 1 55.06 8 LYS B CA 1
ATOM 2835 C C . LYS B 1 8 ? -7.266 60.25 46.5 1 55.06 8 LYS B C 1
ATOM 2837 O O . LYS B 1 8 ? -6.625 59.594 45.688 1 55.06 8 LYS B O 1
ATOM 2842 N N . ASN B 1 9 ? -8.547 60.031 46.875 1 54.16 9 ASN B N 1
ATOM 2843 C CA . ASN B 1 9 ? -9.148 58.844 46.281 1 54.16 9 ASN B CA 1
ATOM 2844 C C . ASN B 1 9 ? -9.469 59.031 44.812 1 54.16 9 ASN B C 1
ATOM 2846 O O . ASN B 1 9 ? -9.367 58.125 44 1 54.16 9 ASN B O 1
ATOM 2850 N N . ALA B 1 10 ? -9.656 60.375 44.375 1 58.06 10 ALA B N 1
ATOM 2851 C CA . ALA B 1 10 ? -9.992 60.656 43 1 58.06 10 ALA B CA 1
ATOM 2852 C C . ALA B 1 10 ? -8.766 60.5 42.094 1 58.06 10 ALA B C 1
ATOM 2854 O O . ALA B 1 10 ? -8.883 60.031 40.969 1 58.06 10 ALA B O 1
ATOM 2855 N N . LEU B 1 11 ? -7.566 60.844 42.688 1 55.16 11 LEU B N 1
ATOM 2856 C CA . LEU B 1 11 ? -6.359 60.719 41.875 1 55.16 11 LEU B CA 1
ATOM 2857 C C . LEU B 1 11 ? -5.984 59.281 41.656 1 55.16 11 LEU B C 1
ATOM 2859 O O . LEU B 1 11 ? -5.484 58.906 40.594 1 55.16 11 LEU B O 1
ATOM 2863 N N . LEU B 1 12 ? -6.301 58.469 42.688 1 56 12 LEU B N 1
ATOM 2864 C CA . LEU B 1 12 ? -5.961 57.062 42.531 1 56 12 LEU B CA 1
ATOM 2865 C C . LEU B 1 12 ? -6.852 56.406 41.5 1 56 12 LEU B C 1
ATOM 2867 O O . LEU B 1 12 ? -6.387 55.562 40.719 1 56 12 LEU B O 1
ATOM 2871 N N . LEU B 1 13 ? -8.094 57 41.375 1 53.03 13 LEU B N 1
ATOM 2872 C CA . LEU B 1 13 ? -9 56.438 40.375 1 53.03 13 LEU B CA 1
ATOM 2873 C C . LEU B 1 13 ? -8.516 56.75 38.969 1 53.03 13 LEU B C 1
ATOM 2875 O O . LEU B 1 13 ? -8.625 55.906 38.062 1 53.03 13 LEU B O 1
ATOM 2879 N N . VAL B 1 14 ? -7.816 57.906 38.781 1 56.69 14 VAL B N 1
ATOM 2880 C CA . VAL B 1 14 ? -7.391 58.312 37.438 1 56.69 14 VAL B CA 1
ATOM 2881 C C . VAL B 1 14 ? -6.207 57.438 37 1 56.69 14 VAL B C 1
ATOM 2883 O O . VAL B 1 14 ? -6.059 57.156 35.812 1 56.69 14 VAL B O 1
ATOM 2886 N N . LYS B 1 15 ? -5.32 57.031 37.906 1 59.59 15 LYS B N 1
ATOM 2887 C CA . LYS B 1 15 ? -4.141 56.25 37.531 1 59.59 15 LYS B CA 1
ATOM 2888 C C . LYS B 1 15 ? -4.492 54.781 37.312 1 59.59 15 LYS B C 1
ATOM 2890 O O . LYS B 1 15 ? -3.807 54.094 36.562 1 59.59 15 LYS B O 1
ATOM 2895 N N . ILE B 1 16 ? -5.551 54.375 38.125 1 56.78 16 ILE B N 1
ATOM 2896 C CA . ILE B 1 16 ? -5.824 52.938 38 1 56.78 16 ILE B CA 1
ATOM 2897 C C . ILE B 1 16 ? -6.766 52.688 36.812 1 56.78 16 ILE B C 1
ATOM 2899 O O . ILE B 1 16 ? -6.828 51.594 36.281 1 56.78 16 ILE B O 1
ATOM 2903 N N . ILE B 1 17 ? -7.438 53.844 36.312 1 56.56 17 ILE B N 1
ATOM 2904 C CA . ILE B 1 17 ? -8.438 53.625 35.281 1 56.56 17 ILE B CA 1
ATOM 2905 C C . ILE B 1 17 ? -7.754 53.312 33.969 1 56.56 17 ILE B C 1
ATOM 2907 O O . ILE B 1 17 ? -8.156 52.406 33.25 1 56.56 17 ILE B O 1
ATOM 2911 N N . PRO B 1 18 ? -6.578 54 33.719 1 60.72 18 PRO B N 1
ATOM 2912 C CA . PRO B 1 18 ? -6.074 53.719 32.375 1 60.72 18 PRO B CA 1
ATOM 2913 C C . PRO B 1 18 ? -5.531 52.312 32.219 1 60.72 18 PRO B C 1
ATOM 2915 O O . PRO B 1 18 ? -5.82 51.625 31.219 1 60.72 18 PRO B O 1
ATOM 2918 N N . PRO B 1 19 ? -4.832 51.781 33.25 1 61.69 19 PRO B N 1
ATOM 2919 C CA . PRO B 1 19 ? -4.344 50.406 33.031 1 61.69 19 PRO B CA 1
ATOM 2920 C C . PRO B 1 19 ? -5.465 49.375 33 1 61.69 19 PRO B C 1
ATOM 2922 O O . PRO B 1 19 ? -5.406 48.406 32.25 1 61.69 19 PRO B O 1
ATOM 2925 N N . ILE B 1 20 ? -6.547 49.656 33.781 1 59.66 20 ILE B N 1
ATOM 2926 C CA . ILE B 1 20 ? -7.664 48.719 33.75 1 59.66 20 ILE B CA 1
ATOM 2927 C C . ILE B 1 20 ? -8.43 48.844 32.438 1 59.66 20 ILE B C 1
ATOM 2929 O O . ILE B 1 20 ? -8.828 47.812 31.859 1 59.66 20 ILE B O 1
ATOM 2933 N N . ALA B 1 21 ? -8.562 50.125 31.922 1 60.72 21 ALA B N 1
ATOM 2934 C CA . ALA B 1 21 ? -9.227 50.281 30.641 1 60.72 21 ALA B CA 1
ATOM 2935 C C . ALA B 1 21 ? -8.422 49.656 29.5 1 60.72 21 ALA B C 1
ATOM 2937 O O . ALA B 1 21 ? -8.977 49.031 28.609 1 60.72 21 ALA B O 1
ATOM 2938 N N . ILE B 1 22 ? -7.078 49.688 29.594 1 59.28 22 ILE B N 1
ATOM 2939 C CA . ILE B 1 22 ? -6.23 49.094 28.578 1 59.28 22 ILE B CA 1
ATOM 2940 C C . ILE B 1 22 ? -6.285 47.562 28.703 1 59.28 22 ILE B C 1
ATOM 2942 O O . ILE B 1 22 ? -6.379 46.844 27.703 1 59.28 22 ILE B O 1
ATOM 2946 N N . ALA B 1 23 ? -6.391 47.031 29.938 1 61.16 23 ALA B N 1
ATOM 2947 C CA . ALA B 1 23 ? -6.504 45.594 30.141 1 61.16 23 ALA B CA 1
ATOM 2948 C C . ALA B 1 23 ? -7.867 45.094 29.672 1 61.16 23 ALA B C 1
ATOM 2950 O O . ALA B 1 23 ? -7.957 44.031 29.031 1 61.16 23 ALA B O 1
ATOM 2951 N N . LEU B 1 24 ? -8.898 45.906 29.906 1 62 24 LEU B N 1
ATOM 2952 C CA . LEU B 1 24 ? -10.227 45.5 29.453 1 62 24 LEU B CA 1
ATOM 2953 C C . LEU B 1 24 ? -10.328 45.594 27.938 1 62 24 LEU B C 1
ATOM 2955 O O . LEU B 1 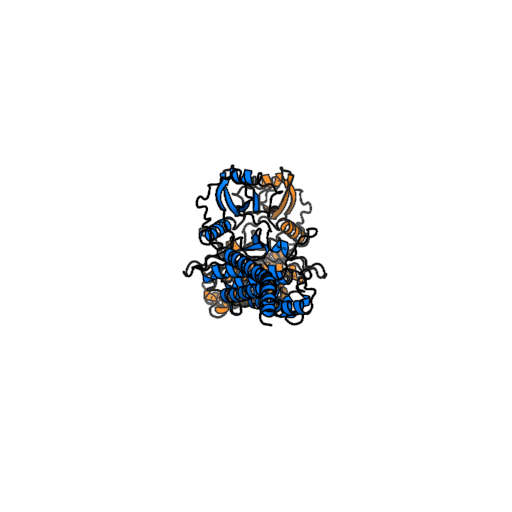24 ? -10.906 44.719 27.297 1 62 24 LEU B O 1
ATOM 2959 N N . LEU B 1 25 ? -9.688 46.625 27.312 1 60.5 25 LEU B N 1
ATOM 2960 C CA . LEU B 1 25 ? -9.695 46.719 25.844 1 60.5 25 LEU B CA 1
ATOM 2961 C C . LEU B 1 25 ? -8.859 45.625 25.219 1 60.5 25 LEU B C 1
ATOM 2963 O O . LEU B 1 25 ? -9.258 45.031 24.203 1 60.5 25 LEU B O 1
ATOM 2967 N N . SER B 1 26 ? -7.762 45.219 25.844 1 59.09 26 SER B N 1
ATOM 2968 C CA . SER B 1 26 ? -6.961 44.094 25.359 1 59.09 26 SER B CA 1
ATOM 2969 C C . SER B 1 26 ? -7.684 42.781 25.547 1 59.09 26 SER B C 1
ATOM 2971 O O . SER B 1 26 ? -7.625 41.906 24.688 1 59.09 26 SER B O 1
ATOM 2973 N N . PHE B 1 27 ? -8.438 42.688 26.609 1 62.44 27 PHE B N 1
ATOM 2974 C CA . PHE B 1 27 ? -9.242 41.5 26.828 1 62.44 27 PHE B CA 1
ATOM 2975 C C . PHE B 1 27 ? -10.406 41.438 25.844 1 62.44 27 PHE B C 1
ATOM 2977 O O . PHE B 1 27 ? -10.688 40.375 25.266 1 62.44 27 PHE B O 1
ATOM 2984 N N . ILE B 1 28 ? -11.055 42.562 25.594 1 59.34 28 ILE B N 1
ATOM 2985 C CA . ILE B 1 28 ? -12.109 42.594 24.594 1 59.34 28 ILE B CA 1
ATOM 2986 C C . ILE B 1 28 ? -11.523 42.312 23.203 1 59.34 28 ILE B C 1
ATOM 2988 O O . ILE B 1 28 ? -12.078 41.531 22.438 1 59.34 28 ILE B O 1
ATOM 2992 N N . CYS B 1 29 ? -10.312 42.844 22.891 1 54.69 29 CYS B N 1
ATOM 2993 C CA . CYS B 1 29 ? -9.68 42.562 21.625 1 54.69 29 CYS B CA 1
ATOM 2994 C C . CYS B 1 29 ? -9.273 41.094 21.547 1 54.69 29 CYS B C 1
ATOM 2996 O O . CYS B 1 29 ? -9.43 40.438 20.516 1 54.69 29 CYS B O 1
ATOM 2998 N N . PHE B 1 30 ? -8.812 40.531 22.641 1 52.56 30 PHE B N 1
ATOM 2999 C CA . PHE B 1 30 ? -8.469 39.094 22.703 1 52.56 30 PHE B CA 1
ATOM 3000 C C . PHE B 1 30 ? -9.727 38.25 22.625 1 52.56 30 PHE B C 1
ATOM 3002 O O . PHE B 1 30 ? -9.758 37.25 21.875 1 52.56 30 PHE B O 1
ATOM 3009 N N . VAL B 1 31 ? -10.773 38.562 23.359 1 54.12 31 VAL B N 1
ATOM 3010 C CA . VAL B 1 31 ? -12.023 37.812 23.234 1 54.12 31 VAL B CA 1
ATOM 3011 C C . VAL B 1 31 ? -12.617 38.031 21.844 1 54.12 31 VAL B C 1
ATOM 3013 O O . VAL B 1 31 ? -13.086 37.094 21.219 1 54.12 31 VAL B O 1
ATOM 3016 N N . VAL B 1 32 ? -12.594 39.25 21.312 1 50.72 32 VAL B N 1
ATOM 3017 C CA . VAL B 1 32 ? -13.078 39.469 19.953 1 50.72 32 VAL B CA 1
ATOM 3018 C C . VAL B 1 32 ? -12.211 38.688 18.969 1 50.72 32 VAL B C 1
ATOM 3020 O O . VAL B 1 32 ? -12.727 38.094 18.031 1 50.72 32 VAL B O 1
ATOM 3023 N N . THR B 1 33 ? -10.859 38.688 19.156 1 47.34 33 THR B N 1
ATOM 3024 C CA . THR B 1 33 ? -10.023 37.844 18.297 1 47.34 33 THR B CA 1
ATOM 3025 C C . THR B 1 33 ? -10.297 36.375 18.531 1 47.34 33 THR B C 1
ATOM 3027 O O . THR B 1 33 ? -10.273 35.562 17.578 1 47.34 33 THR B O 1
ATOM 3030 N N . LEU B 1 34 ? -10.477 35.938 19.766 1 45.34 34 LEU B N 1
ATOM 3031 C CA . LEU B 1 34 ? -10.883 34.562 20.031 1 45.34 34 LEU B CA 1
ATOM 3032 C C . LEU B 1 34 ? -12.289 34.281 19.5 1 45.34 34 LEU B C 1
ATOM 3034 O O . LEU B 1 34 ? -12.555 33.219 18.953 1 45.34 34 LEU B O 1
ATOM 3038 N N . LEU B 1 35 ? -13.281 35.156 19.812 1 44 35 LEU B N 1
ATOM 3039 C CA . LEU B 1 35 ? -14.617 35 19.25 1 44 35 LEU B CA 1
ATOM 3040 C C . LEU B 1 35 ? -14.586 35.156 17.734 1 44 35 LEU B C 1
ATOM 3042 O O . LEU B 1 35 ? -15.328 34.5 17 1 44 35 LEU B O 1
ATOM 3046 N N . LYS B 1 36 ? -13.875 36.094 17.141 1 40.25 36 LYS B N 1
ATOM 3047 C CA . LYS B 1 36 ? -13.719 36.156 15.688 1 40.25 36 LYS B CA 1
ATOM 3048 C C . LYS B 1 36 ? -13.031 34.906 15.148 1 40.25 36 LYS B C 1
ATOM 3050 O O . LYS B 1 36 ? -13.305 34.469 14.023 1 40.25 36 LYS B O 1
ATOM 3055 N N . ARG B 1 37 ? -12.109 34.25 15.812 1 38.72 37 ARG B N 1
ATOM 3056 C CA . ARG B 1 37 ? -11.609 32.906 15.43 1 38.72 37 ARG B CA 1
ATOM 3057 C C . ARG B 1 37 ? -12.695 31.859 15.57 1 38.72 37 ARG B C 1
ATOM 3059 O O . ARG B 1 37 ? -12.719 30.875 14.82 1 38.72 37 ARG B O 1
ATOM 3066 N N . ARG B 1 38 ? -13.555 31.828 16.594 1 38.09 38 ARG B N 1
ATOM 3067 C CA . ARG B 1 38 ? -14.672 30.891 16.719 1 38.09 38 ARG B CA 1
ATOM 3068 C C . ARG B 1 38 ? -15.75 31.188 15.688 1 38.09 38 ARG B C 1
ATOM 3070 O O . ARG B 1 38 ? -16.406 30.266 15.195 1 38.09 38 ARG B O 1
ATOM 3077 N N . GLN B 1 39 ? -16.344 32.375 15.609 1 33.97 39 GLN B N 1
ATOM 3078 C CA . GLN B 1 39 ? -17.406 32.719 14.664 1 33.97 39 GLN B CA 1
ATOM 3079 C C . GLN B 1 39 ? -16.875 32.781 13.234 1 33.97 39 GLN B C 1
ATOM 3081 O O . GLN B 1 39 ? -17.422 33.5 12.398 1 33.97 39 GLN B O 1
ATOM 3086 N N . ALA B 1 40 ? -15.633 32.594 12.969 1 32.06 40 ALA B N 1
ATOM 3087 C CA . ALA B 1 40 ? -15.477 32.469 11.523 1 32.06 40 ALA B CA 1
ATOM 3088 C C . ALA B 1 40 ? -16.531 31.547 10.938 1 32.06 40 ALA B C 1
ATOM 3090 O O . ALA B 1 40 ? -16.5 30.328 11.18 1 32.06 40 ALA B O 1
ATOM 3091 N N . GLN B 1 41 ? -17.75 31.953 10.969 1 30.86 41 GLN B N 1
ATOM 3092 C CA . GLN B 1 41 ? -18.906 31.438 10.234 1 30.86 41 GLN B CA 1
ATOM 3093 C C . GLN B 1 41 ? -18.469 30.781 8.93 1 30.86 41 GLN B C 1
ATOM 3095 O O . GLN B 1 41 ? -17.641 31.328 8.195 1 30.86 41 GLN B O 1
ATOM 3100 N N . ALA B 1 42 ? -18.75 29.547 8.867 1 33.47 42 ALA B N 1
ATOM 3101 C CA . ALA B 1 42 ? -18.781 28.828 7.59 1 33.47 42 ALA B CA 1
ATOM 3102 C C . ALA B 1 42 ? -19.422 29.688 6.504 1 33.47 42 ALA B C 1
ATOM 3104 O O . ALA B 1 42 ? -20.641 29.875 6.492 1 33.47 42 ALA B O 1
ATOM 3105 N N . ALA B 1 43 ? -18.953 30.828 6.223 1 32.97 43 ALA B N 1
ATOM 3106 C CA . ALA B 1 43 ? -19.609 31.344 5.023 1 32.97 43 ALA B CA 1
ATOM 3107 C C . ALA B 1 43 ? -19.953 30.203 4.059 1 32.97 43 ALA B C 1
ATOM 3109 O O . ALA B 1 43 ? -19.156 29.281 3.869 1 32.97 43 ALA B O 1
ATOM 3110 N N . PRO B 1 44 ? -21.25 29.844 3.979 1 34.12 44 PRO B N 1
ATOM 3111 C CA . PRO B 1 44 ? -21.609 28.938 2.896 1 34.12 44 PRO B CA 1
ATOM 3112 C C . PRO B 1 44 ? -20.844 29.188 1.609 1 34.12 44 PRO B C 1
ATOM 3114 O O . PRO B 1 44 ? -21.203 30.094 0.837 1 34.12 44 PRO B O 1
ATOM 3117 N N . CYS B 1 45 ? -19.594 29.438 1.771 1 31.97 45 CYS B N 1
ATOM 3118 C CA . CYS B 1 45 ? -18.906 29.688 0.507 1 31.97 45 CYS B CA 1
ATOM 3119 C C . CYS B 1 45 ? -19.25 28.609 -0.516 1 31.97 45 CYS B C 1
ATOM 3121 O O . CYS B 1 45 ? -18.406 27.797 -0.885 1 31.97 45 CYS B O 1
ATOM 3123 N N . TYR B 1 46 ? -20.312 27.875 -0.168 1 33.81 46 TYR B N 1
ATOM 3124 C CA . TYR B 1 46 ? -20.672 27.078 -1.34 1 33.81 46 TYR B CA 1
ATOM 3125 C C . TYR B 1 46 ? -20.781 27.969 -2.58 1 33.81 46 TYR B C 1
ATOM 3127 O O . TYR B 1 46 ? -21.75 28.719 -2.729 1 33.81 46 TYR B O 1
ATOM 3135 N N . LYS B 1 47 ? -19.875 28.688 -2.93 1 36.03 47 LYS B N 1
ATOM 3136 C CA . LYS B 1 47 ? -20.094 29.156 -4.297 1 36.03 47 LYS B CA 1
ATOM 3137 C C . LYS B 1 47 ? -20.828 28.094 -5.125 1 36.03 47 LYS B C 1
ATOM 3139 O O . LYS B 1 47 ? -20.297 27.016 -5.371 1 36.03 47 LYS B O 1
ATOM 3144 N N . GLU B 1 48 ? -22.016 27.828 -4.961 1 41 48 GLU B N 1
ATOM 3145 C CA . GLU B 1 48 ? -23 27.016 -5.668 1 41 48 GLU B CA 1
ATOM 3146 C C . GLU B 1 48 ? -22.594 26.797 -7.121 1 41 48 GLU B C 1
ATOM 3148 O O . GLU B 1 48 ? -22.969 25.781 -7.723 1 41 48 GLU B O 1
ATOM 3153 N N . THR B 1 49 ? -22.281 27.906 -7.781 1 42.47 49 THR B N 1
ATOM 3154 C CA . THR B 1 49 ? -22.266 27.703 -9.227 1 42.47 49 THR B CA 1
ATOM 3155 C C . THR B 1 49 ? -20.984 27 -9.656 1 42.47 49 THR B C 1
ATOM 3157 O O . THR B 1 49 ? -19.906 27.594 -9.656 1 42.47 49 THR B O 1
ATOM 3160 N N . LEU B 1 50 ? -20.859 25.797 -9.188 1 53.72 50 LEU B N 1
ATOM 3161 C CA . LEU B 1 50 ? -19.781 25.062 -9.836 1 53.72 50 LEU B CA 1
ATOM 3162 C C . LEU B 1 50 ? -19.609 25.516 -11.281 1 53.72 50 LEU B C 1
ATOM 3164 O O . LEU B 1 50 ? -20.484 25.281 -12.117 1 53.72 50 LEU B O 1
ATOM 3168 N N . LYS B 1 51 ? -18.984 26.688 -11.469 1 62.44 51 LYS B N 1
ATOM 3169 C CA . LYS B 1 51 ? -18.672 27.109 -12.828 1 62.44 51 LYS B CA 1
ATOM 3170 C C . LYS B 1 51 ? -18.203 25.938 -13.68 1 62.44 51 LYS B C 1
ATOM 3172 O O . LYS B 1 51 ? -17.391 25.125 -13.234 1 62.44 51 LYS B O 1
ATOM 3177 N N . LYS B 1 52 ? -18.922 25.672 -14.633 1 78.5 52 LYS B N 1
ATOM 3178 C CA . LYS B 1 52 ? -18.531 24.656 -15.594 1 78.5 52 LYS B CA 1
ATOM 3179 C C . LYS B 1 52 ? -17.188 24.969 -16.219 1 78.5 52 LYS B C 1
ATOM 3181 O O . LYS B 1 52 ? -16.984 26.047 -16.781 1 78.5 52 LYS B O 1
ATOM 3186 N N . ILE B 1 53 ? -16.219 24.281 -15.797 1 87.94 53 ILE B N 1
ATOM 3187 C CA . ILE B 1 53 ? -14.875 24.453 -16.344 1 87.94 53 ILE B CA 1
ATOM 3188 C C . ILE B 1 53 ? -14.602 23.391 -17.406 1 87.94 53 ILE B C 1
ATOM 3190 O O . ILE B 1 53 ? -14.938 22.219 -17.219 1 87.94 53 ILE B O 1
ATOM 3194 N N . SER B 1 54 ? -14.102 23.859 -18.547 1 89 54 SER B N 1
ATOM 3195 C CA . SER B 1 54 ? -13.781 22.953 -19.656 1 89 54 SER B CA 1
ATOM 3196 C C . SER B 1 54 ? -12.344 22.469 -19.578 1 89 54 SER B C 1
ATOM 3198 O O . SER B 1 54 ? -11.539 23 -18.797 1 89 54 SER B O 1
ATOM 3200 N N . TYR B 1 55 ? -12.109 21.438 -20.359 1 93.12 55 TYR B N 1
ATOM 3201 C CA . TYR B 1 55 ? -10.734 20.984 -20.516 1 93.12 55 TYR B CA 1
ATOM 3202 C C . TYR B 1 55 ? -9.836 22.125 -20.984 1 93.12 55 TYR B C 1
ATOM 3204 O O . TYR B 1 55 ? -8.711 22.266 -20.5 1 93.12 55 TYR B O 1
ATOM 3212 N N . GLY B 1 56 ? -10.305 22.844 -21.922 1 92 56 GLY B N 1
ATOM 3213 C CA . GLY B 1 56 ? -9.555 24 -22.422 1 92 56 GLY B CA 1
ATOM 3214 C C . GLY B 1 56 ? -9.219 25 -21.344 1 92 56 GLY B C 1
ATOM 3215 O O . GLY B 1 56 ? -8.117 25.562 -21.328 1 92 56 GLY B O 1
ATOM 3216 N N . ASP B 1 57 ? -10.148 25.328 -20.5 1 92.38 57 ASP B N 1
ATOM 3217 C CA . ASP B 1 57 ? -9.914 26.234 -19.375 1 92.38 57 ASP B CA 1
ATOM 3218 C C . ASP B 1 57 ? -8.781 25.719 -18.5 1 92.38 57 ASP B C 1
ATOM 3220 O O . ASP B 1 57 ? -7.941 26.5 -18.031 1 92.38 57 ASP B O 1
ATOM 3224 N N . ILE B 1 58 ? -8.773 24.406 -18.203 1 93.62 58 ILE B N 1
ATOM 3225 C CA . ILE B 1 58 ? -7.758 23.781 -17.359 1 93.62 58 ILE B CA 1
ATOM 3226 C C . ILE B 1 58 ? -6.391 23.875 -18.031 1 93.62 58 ILE B C 1
ATOM 3228 O O . ILE B 1 58 ? -5.387 24.188 -17.375 1 93.62 58 ILE B O 1
ATOM 3232 N N . LEU B 1 59 ? -6.383 23.641 -19.328 1 92.38 59 LEU B N 1
ATOM 3233 C CA . LEU B 1 59 ? -5.141 23.75 -20.094 1 92.38 59 LEU B CA 1
ATOM 3234 C C . LEU B 1 59 ? -4.531 25.141 -19.969 1 92.38 59 LEU B C 1
ATOM 3236 O O . LEU B 1 59 ? -3.332 25.281 -19.719 1 92.38 59 LEU B O 1
ATOM 3240 N N . LYS B 1 60 ? -5.336 26.078 -20.141 1 91.56 60 LYS B N 1
ATOM 3241 C CA . LYS B 1 60 ? -4.875 27.453 -20.062 1 91.56 60 LYS B CA 1
ATOM 3242 C C . LYS B 1 60 ? -4.434 27.797 -18.641 1 91.56 60 LYS B C 1
ATOM 3244 O O . LYS B 1 60 ? -3.398 28.438 -18.453 1 91.56 60 LYS B O 1
ATOM 3249 N N . ALA B 1 61 ? -5.254 27.375 -17.734 1 92.31 61 ALA B N 1
ATOM 3250 C CA . ALA B 1 61 ? -4.977 27.703 -16.328 1 92.31 61 ALA B CA 1
ATOM 3251 C C . ALA B 1 61 ? -3.639 27.125 -15.891 1 92.31 61 ALA B C 1
ATOM 3253 O O . ALA B 1 61 ? -2.941 27.703 -15.055 1 92.31 61 ALA B O 1
ATOM 3254 N N . THR B 1 62 ? -3.262 25.953 -16.422 1 91.81 62 THR B N 1
ATOM 3255 C CA . THR B 1 62 ? -2.062 25.234 -16 1 91.81 62 THR B CA 1
ATOM 3256 C C . THR B 1 62 ? -0.917 25.484 -16.984 1 91.81 62 THR B C 1
ATOM 3258 O O . THR B 1 62 ? 0.12 24.812 -16.906 1 91.81 62 THR B O 1
ATOM 3261 N N . ASN B 1 63 ? -1.111 26.375 -17.938 1 88.81 63 ASN B N 1
ATOM 3262 C CA . ASN B 1 63 ? -0.139 26.562 -19.016 1 88.81 63 ASN B CA 1
ATOM 3263 C C . ASN B 1 63 ? 0.215 25.234 -19.688 1 88.81 63 ASN B C 1
ATOM 3265 O O . ASN B 1 63 ? 1.392 24.891 -19.797 1 88.81 63 ASN B O 1
ATOM 3269 N N . TRP B 1 64 ? -0.877 24.531 -20.031 1 84.94 64 TRP B N 1
ATOM 3270 C CA . TRP B 1 64 ? -0.783 23.266 -20.766 1 84.94 64 TRP B CA 1
ATOM 3271 C C . TRP B 1 64 ? 0 22.234 -19.969 1 84.94 64 TRP B C 1
ATOM 3273 O O . TRP B 1 64 ? 0.927 21.609 -20.484 1 84.94 64 TRP B O 1
ATOM 3283 N N . PHE B 1 65 ? -0.335 22.156 -18.703 1 85.12 65 PHE B N 1
ATOM 3284 C CA . PHE B 1 65 ? 0.241 21.188 -17.781 1 85.12 65 PHE B CA 1
ATOM 3285 C C . PHE B 1 65 ? 1.759 21.328 -17.734 1 85.12 65 PHE B C 1
ATOM 3287 O O . PHE B 1 65 ? 2.477 20.328 -17.781 1 85.12 65 PHE B O 1
ATOM 3294 N N . SER B 1 66 ? 2.17 22.516 -17.609 1 78.81 66 SER B N 1
ATOM 3295 C CA . SER B 1 66 ? 3.598 22.797 -17.5 1 78.81 66 SER B CA 1
ATOM 3296 C C . SER B 1 66 ? 4.203 22.188 -16.25 1 78.81 66 SER B C 1
ATOM 3298 O O . SER B 1 66 ? 3.582 22.219 -15.18 1 78.81 66 SER B O 1
ATOM 3300 N N . SER B 1 67 ? 5.375 21.641 -16.297 1 74.5 67 SER B N 1
ATOM 3301 C CA . SER B 1 67 ? 6.066 21.016 -15.18 1 74.5 67 SER B CA 1
ATOM 3302 C C . SER B 1 67 ? 6.578 22.062 -14.188 1 74.5 67 SER B C 1
ATOM 3304 O O . SER B 1 67 ? 6.871 21.734 -13.039 1 74.5 67 SER B O 1
ATOM 3306 N N . VAL B 1 68 ? 6.629 23.25 -14.625 1 69.38 68 VAL B N 1
ATOM 3307 C CA . VAL B 1 68 ? 7.145 24.328 -13.789 1 69.38 68 VAL B CA 1
ATOM 3308 C C . VAL B 1 68 ? 6.137 24.656 -12.688 1 69.38 68 VAL B C 1
ATOM 3310 O O . VAL B 1 68 ? 6.523 25 -11.57 1 69.38 68 VAL B O 1
ATOM 3313 N N . HIS B 1 69 ? 4.914 24.469 -12.992 1 78.5 69 HIS B N 1
ATOM 3314 C CA . HIS B 1 69 ? 3.857 24.828 -12.055 1 78.5 69 HIS B CA 1
ATOM 3315 C C . HIS B 1 69 ? 3.135 23.594 -11.531 1 78.5 69 HIS B C 1
ATOM 3317 O O . HIS B 1 69 ? 1.913 23.484 -11.656 1 78.5 69 HIS B O 1
ATOM 3323 N N . THR B 1 70 ? 3.932 22.719 -10.961 1 82.75 70 THR B N 1
ATOM 3324 C CA . THR B 1 70 ? 3.326 21.484 -10.469 1 82.75 70 THR B CA 1
ATOM 3325 C C . THR B 1 70 ? 3.689 21.266 -9 1 82.75 70 THR B C 1
ATOM 3327 O O . THR B 1 70 ? 4.797 21.594 -8.57 1 82.75 70 THR B O 1
ATOM 3330 N N . ILE B 1 71 ? 2.725 20.844 -8.273 1 80.19 71 ILE B N 1
ATOM 3331 C CA . ILE B 1 71 ? 2.941 20.406 -6.898 1 80.19 71 ILE B CA 1
ATOM 3332 C C . ILE B 1 71 ? 3.367 18.953 -6.871 1 80.19 71 ILE B C 1
ATOM 3334 O O . ILE B 1 71 ? 4.246 18.562 -6.094 1 80.19 71 ILE B O 1
ATOM 3338 N N . SER B 1 72 ? 2.773 18.156 -7.703 1 77.69 72 SER B N 1
ATOM 3339 C CA . SER B 1 72 ? 3.062 16.734 -7.871 1 77.69 72 SER B CA 1
ATOM 3340 C C . SER B 1 72 ? 2.76 16.266 -9.289 1 77.69 72 SER B C 1
ATOM 3342 O O . SER B 1 72 ? 2.436 17.078 -10.156 1 77.69 72 SER B O 1
ATOM 3344 N N . SER B 1 73 ? 2.885 14.945 -9.469 1 72.19 73 SER B N 1
ATOM 3345 C CA . SER B 1 73 ? 2.674 14.398 -10.805 1 72.19 73 SER B CA 1
ATOM 3346 C C . SER B 1 73 ? 1.218 14.539 -11.242 1 72.19 73 SER B C 1
ATOM 3348 O O . SER B 1 73 ? 0.909 14.469 -12.43 1 72.19 73 SER B O 1
ATOM 3350 N N . THR B 1 74 ? 0.38 14.836 -10.289 1 84.44 74 THR B N 1
ATOM 3351 C CA . THR B 1 74 ? -1.031 14.852 -10.656 1 84.44 74 THR B CA 1
ATOM 3352 C C . THR B 1 74 ? -1.676 16.172 -10.258 1 84.44 74 THR B C 1
ATOM 3354 O O . THR B 1 74 ? -2.848 16.422 -10.547 1 84.44 74 THR B O 1
ATOM 3357 N N . VAL B 1 75 ? -0.946 17.031 -9.578 1 91.12 75 VAL B N 1
ATOM 3358 C CA . VAL B 1 75 ? -1.54 18.266 -9.086 1 91.12 75 VAL B CA 1
ATOM 3359 C C . VAL B 1 75 ? -0.792 19.469 -9.672 1 91.12 75 VAL B C 1
ATOM 3361 O O . VAL B 1 75 ? 0.425 19.594 -9.508 1 91.12 75 VAL B O 1
ATOM 3364 N N . TYR B 1 76 ? -1.501 20.391 -10.281 1 91.69 76 TYR B N 1
ATOM 3365 C CA . TYR B 1 76 ? -0.962 21.578 -10.938 1 91.69 76 TYR B CA 1
ATOM 3366 C C . TYR B 1 76 ? -1.43 22.844 -10.234 1 91.69 76 TYR B C 1
ATOM 3368 O O . TYR B 1 76 ? -2.553 22.906 -9.727 1 91.69 76 TYR B O 1
ATOM 3376 N N . ILE B 1 77 ? -0.511 23.797 -10.203 1 92.88 77 ILE B N 1
ATOM 3377 C CA . ILE B 1 77 ? -0.901 25.141 -9.781 1 92.88 77 ILE B CA 1
ATOM 3378 C C . ILE B 1 77 ? -1.399 25.938 -10.992 1 92.88 77 ILE B C 1
ATOM 3380 O O . ILE B 1 77 ? -0.779 25.906 -12.055 1 92.88 77 ILE B O 1
ATOM 3384 N N . GLY B 1 78 ? -2.533 26.516 -10.828 1 92.94 78 GLY B N 1
ATOM 3385 C CA . GLY B 1 78 ? -3.09 27.25 -11.945 1 92.94 78 GLY B CA 1
ATOM 3386 C C . GLY B 1 78 ? -3.822 28.516 -11.523 1 92.94 78 GLY B C 1
ATOM 3387 O O . GLY B 1 78 ? -3.979 28.781 -10.328 1 92.94 78 GLY B O 1
ATOM 3388 N N . ARG B 1 79 ? -4.102 29.266 -12.531 1 92.5 79 ARG B N 1
ATOM 3389 C CA . ARG B 1 79 ? -4.934 30.453 -12.398 1 92.5 79 ARG B CA 1
ATOM 3390 C C . ARG B 1 79 ? -5.902 30.578 -13.562 1 92.5 79 ARG B C 1
ATOM 3392 O O . ARG B 1 79 ? -5.484 30.609 -14.727 1 92.5 79 ARG B O 1
ATOM 3399 N N . PHE B 1 80 ?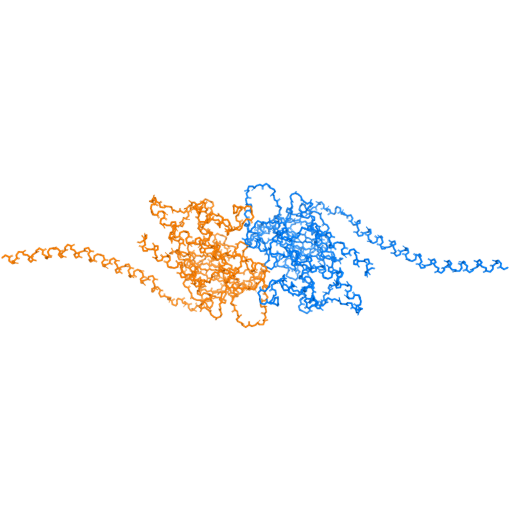 -7.145 30.609 -13.18 1 91.06 80 PHE B N 1
ATOM 3400 C CA . PHE B 1 80 ? -8.133 30.766 -14.242 1 91.06 80 PHE B CA 1
ATOM 3401 C C . PHE B 1 80 ? -8.188 32.219 -14.711 1 91.06 80 PHE B C 1
ATOM 3403 O O . PHE B 1 80 ? -8 33.125 -13.914 1 91.06 80 PHE B O 1
ATOM 3410 N N . GLU B 1 81 ? -8.555 32.406 -15.922 1 86.5 81 GLU B N 1
ATOM 3411 C CA . GLU B 1 81 ? -8.586 33.75 -16.531 1 86.5 81 GLU B CA 1
ATOM 3412 C C . GLU B 1 81 ? -9.617 34.625 -15.852 1 86.5 81 GLU B C 1
ATOM 3414 O O . GLU B 1 81 ? -9.43 35.844 -15.742 1 86.5 81 GLU B O 1
ATOM 3419 N N . PHE B 1 82 ? -10.617 34.031 -15.383 1 83.69 82 PHE B N 1
ATOM 3420 C CA . PHE B 1 82 ? -11.734 34.812 -14.836 1 83.69 82 PHE B CA 1
ATOM 3421 C C . PHE B 1 82 ? -11.594 34.969 -13.328 1 83.69 82 PHE B C 1
ATOM 3423 O O . PHE B 1 82 ? -12.5 35.469 -12.672 1 83.69 82 PHE B O 1
ATOM 3430 N N . ASP B 1 83 ? -10.516 34.469 -12.797 1 79.75 83 ASP B N 1
ATOM 3431 C CA . ASP B 1 83 ? -10.297 34.531 -11.352 1 79.75 83 ASP B CA 1
ATOM 3432 C C . ASP B 1 83 ? -8.852 34.938 -11.039 1 79.75 83 ASP B C 1
ATOM 3434 O O . ASP B 1 83 ? -7.938 34.625 -11.812 1 79.75 83 ASP B O 1
ATOM 3438 N N . THR B 1 84 ? -8.625 35.656 -9.977 1 82.81 84 THR B N 1
ATOM 3439 C CA . THR B 1 84 ? -7.289 36.125 -9.625 1 82.81 84 THR B CA 1
ATOM 3440 C C . THR B 1 84 ? -6.605 35.156 -8.664 1 82.81 84 THR B C 1
ATOM 3442 O O . THR B 1 84 ? -5.383 35.188 -8.516 1 82.81 84 THR B O 1
ATOM 3445 N N . ASP B 1 85 ? -7.348 34.406 -8.07 1 89.81 85 ASP B N 1
ATOM 3446 C CA . ASP B 1 85 ? -6.777 33.531 -7.047 1 89.81 85 ASP B CA 1
ATOM 3447 C C . ASP B 1 85 ? -6.078 32.312 -7.668 1 89.81 85 ASP B C 1
ATOM 3449 O O . ASP B 1 85 ? -6.52 31.812 -8.703 1 89.81 85 ASP B O 1
ATOM 3453 N N . LEU B 1 86 ? -5.004 31.922 -7.051 1 92.94 86 LEU B N 1
ATOM 3454 C CA . LEU B 1 86 ? -4.363 30.656 -7.422 1 92.94 86 LEU B CA 1
ATOM 3455 C C . LEU B 1 86 ? -5.211 29.469 -6.996 1 92.94 86 LEU B C 1
ATOM 3457 O O . LEU B 1 86 ? -5.914 29.531 -5.984 1 92.94 86 LEU B O 1
ATOM 3461 N N . VAL B 1 87 ? -5.109 28.438 -7.859 1 94.75 87 VAL B N 1
ATOM 3462 C CA . VAL B 1 87 ? -5.836 27.219 -7.547 1 94.75 87 VAL B CA 1
ATOM 3463 C C . VAL B 1 87 ? -4.902 26.016 -7.691 1 94.75 87 VAL B C 1
ATOM 3465 O O . VAL B 1 87 ? -3.838 26.109 -8.305 1 94.75 87 VAL B O 1
ATOM 3468 N N . ALA B 1 88 ? -5.207 24.953 -6.992 1 95.62 88 ALA B N 1
ATOM 3469 C CA . ALA B 1 88 ? -4.582 23.641 -7.18 1 95.62 88 ALA B CA 1
ATOM 3470 C C . ALA B 1 88 ? -5.492 22.703 -7.969 1 95.62 88 ALA B C 1
ATOM 3472 O O . ALA B 1 88 ? -6.641 22.469 -7.582 1 95.62 88 ALA B O 1
ATOM 3473 N N . ILE B 1 89 ? -4.977 22.156 -9.062 1 95.31 89 ILE B N 1
ATOM 3474 C CA . ILE B 1 89 ? -5.777 21.312 -9.945 1 95.31 89 ILE B CA 1
ATOM 3475 C C . ILE B 1 89 ? -5.242 19.875 -9.93 1 95.31 89 ILE B C 1
ATOM 3477 O O . ILE B 1 89 ? -4.137 19.625 -10.414 1 95.31 89 ILE B O 1
ATOM 3481 N N . LYS B 1 90 ? -5.988 18.953 -9.383 1 94.62 90 LYS B N 1
ATOM 3482 C CA . LYS B 1 90 ? -5.637 17.547 -9.391 1 94.62 90 LYS B CA 1
ATOM 3483 C C . LYS B 1 90 ? -6.223 16.844 -10.609 1 94.62 90 LYS B C 1
ATOM 3485 O O . LYS B 1 90 ? -7.441 16.781 -10.781 1 94.62 90 LYS B O 1
ATOM 3490 N N . VAL B 1 91 ? -5.332 16.312 -11.414 1 92.56 91 VAL B N 1
ATOM 3491 C CA . VAL B 1 91 ? -5.742 15.602 -12.617 1 92.56 91 VAL B CA 1
ATOM 3492 C C . VAL B 1 91 ? -5.68 14.094 -12.375 1 92.56 91 VAL B C 1
ATOM 3494 O O . VAL B 1 91 ? -4.715 13.594 -11.789 1 92.56 91 VAL B O 1
ATOM 3497 N N . PHE B 1 92 ? -6.758 13.383 -12.789 1 90.06 92 PHE B N 1
ATOM 3498 C CA . PHE B 1 92 ? -6.816 11.938 -12.641 1 90.06 92 PHE B CA 1
ATOM 3499 C C . PHE B 1 92 ? -6.488 11.242 -13.953 1 90.06 92 PHE B C 1
ATOM 3501 O O . PHE B 1 92 ? -7.238 11.359 -14.93 1 90.06 92 PHE B O 1
ATOM 3508 N N . HIS B 1 93 ? -5.375 10.602 -13.93 1 81.94 93 HIS B N 1
ATOM 3509 C CA . HIS B 1 93 ? -4.988 9.844 -15.117 1 81.94 93 HIS B CA 1
ATOM 3510 C C . HIS B 1 93 ? -5.754 8.523 -15.203 1 81.94 93 HIS B C 1
ATOM 3512 O O . HIS B 1 93 ? -5.336 7.523 -14.617 1 81.94 93 HIS B O 1
ATOM 3518 N N . LEU B 1 94 ? -6.699 8.414 -16.016 1 79.81 94 LEU B N 1
ATOM 3519 C CA . LEU B 1 94 ? -7.699 7.355 -16.016 1 79.81 94 LEU B CA 1
ATOM 3520 C C . LEU B 1 94 ? -7.113 6.059 -16.562 1 79.81 94 LEU B C 1
ATOM 3522 O O . LEU B 1 94 ? -7.703 4.988 -16.406 1 79.81 94 LEU B O 1
ATOM 3526 N N . SER B 1 95 ? -5.941 6.18 -17.141 1 67 95 SER B N 1
ATOM 3527 C CA . SER B 1 95 ? -5.27 4.965 -17.594 1 67 95 SER B CA 1
ATOM 3528 C C . SER B 1 95 ? -4.676 4.195 -16.422 1 67 95 SER B C 1
ATOM 3530 O O . SER B 1 95 ? -4.375 3.004 -16.531 1 67 95 SER B O 1
ATOM 3532 N N . GLU B 1 96 ? -4.508 4.844 -15.328 1 68.81 96 GLU B N 1
ATOM 3533 C CA . GLU B 1 96 ? -3.971 4.203 -14.133 1 68.81 96 GLU B CA 1
ATOM 3534 C C . GLU B 1 96 ? -5.055 3.434 -13.383 1 68.81 96 GLU B C 1
ATOM 3536 O O . GLU B 1 96 ? -6.18 3.922 -13.234 1 68.81 96 GLU B O 1
ATOM 3541 N N . GLN B 1 97 ? -4.629 2.279 -12.953 1 66.81 97 GLN B N 1
ATOM 3542 C CA . GLN B 1 97 ? -5.582 1.442 -12.234 1 66.81 97 GLN B CA 1
ATOM 3543 C C . GLN B 1 97 ? -6.086 2.141 -10.969 1 66.81 97 GLN B C 1
ATOM 3545 O O . GLN B 1 97 ? -5.293 2.686 -10.203 1 66.81 97 GLN B O 1
ATOM 3550 N N . GLY B 1 98 ? -7.406 2.193 -10.82 1 76.19 98 GLY B N 1
ATOM 3551 C CA . GLY B 1 98 ? -8.016 2.732 -9.609 1 76.19 98 GLY B CA 1
ATOM 3552 C C . GLY B 1 98 ? -8.242 4.23 -9.68 1 76.19 98 GLY B C 1
ATOM 3553 O O . GLY B 1 98 ? -8.922 4.797 -8.82 1 76.19 98 GLY B O 1
ATOM 3554 N N . SER B 1 99 ? -7.684 4.867 -10.719 1 83.25 99 SER B N 1
ATOM 3555 C CA . SER B 1 99 ? -7.75 6.324 -10.805 1 83.25 99 SER B CA 1
ATOM 3556 C C . SER B 1 99 ? -9.188 6.805 -10.93 1 83.25 99 SER B C 1
ATOM 3558 O O . SER B 1 99 ? -9.586 7.785 -10.297 1 83.25 99 SER B O 1
ATOM 3560 N N . ARG B 1 100 ? -9.977 6.105 -11.727 1 86.19 100 ARG B N 1
ATOM 3561 C CA . ARG B 1 100 ? -11.383 6.469 -11.898 1 86.19 100 ARG B CA 1
ATOM 3562 C C . ARG B 1 100 ? -12.133 6.359 -10.578 1 86.19 100 ARG B C 1
ATOM 3564 O O . ARG B 1 100 ? -12.883 7.27 -10.203 1 86.19 100 ARG B O 1
ATOM 3571 N N . ASN B 1 101 ? -11.898 5.297 -9.891 1 87.12 101 ASN B N 1
ATOM 3572 C CA . ASN B 1 101 ? -12.531 5.102 -8.594 1 87.12 101 ASN B CA 1
ATOM 3573 C C . ASN B 1 101 ? -12.102 6.172 -7.59 1 87.12 101 ASN B C 1
ATOM 3575 O O . ASN B 1 101 ? -12.914 6.645 -6.793 1 87.12 101 ASN B O 1
ATOM 3579 N N . SER B 1 102 ? -10.844 6.496 -7.652 1 90.88 102 SER B N 1
ATOM 3580 C CA . SER B 1 102 ? -10.336 7.539 -6.766 1 90.88 102 SER B CA 1
ATOM 3581 C C . SER B 1 102 ? -11.039 8.867 -7.012 1 90.88 102 SER B C 1
ATOM 3583 O O . SER B 1 102 ? -11.391 9.578 -6.066 1 90.88 102 SER B O 1
ATOM 3585 N N . PHE B 1 103 ? -11.219 9.219 -8.305 1 93.81 103 PHE B N 1
ATOM 3586 C CA . PHE B 1 103 ? -11.914 10.445 -8.656 1 93.81 103 PHE B CA 1
ATOM 3587 C C . PHE B 1 103 ? -13.32 10.453 -8.07 1 93.81 103 PHE B C 1
ATOM 3589 O O . PHE B 1 103 ? -13.734 11.43 -7.434 1 93.81 103 PHE B O 1
ATOM 3596 N N . PHE B 1 104 ? -14.023 9.398 -8.211 1 92.81 104 PHE B N 1
ATOM 3597 C CA . PHE B 1 104 ? -15.414 9.344 -7.77 1 92.81 104 PHE B CA 1
ATOM 3598 C C . PHE B 1 104 ? -15.5 9.336 -6.25 1 92.81 104 PHE B C 1
ATOM 3600 O O . PHE B 1 104 ? -16.422 9.93 -5.672 1 92.81 104 PHE B O 1
ATOM 3607 N N . SER B 1 105 ? -14.594 8.641 -5.609 1 91.62 105 SER B N 1
ATOM 3608 C CA . SER B 1 105 ? -14.547 8.664 -4.152 1 91.62 105 SER B CA 1
ATOM 3609 C C . SER B 1 105 ? -14.336 10.086 -3.633 1 91.62 105 SER B C 1
ATOM 3611 O O . SER B 1 105 ? -15.031 10.523 -2.711 1 91.62 105 SER B O 1
ATOM 3613 N N . GLU B 1 106 ? -13.375 10.734 -4.227 1 94.06 106 GLU B N 1
ATOM 3614 C CA . GLU B 1 106 ? -13.094 12.109 -3.812 1 94.06 106 GLU B CA 1
ATOM 3615 C C . GLU B 1 106 ? -14.305 13.008 -4.031 1 94.06 106 GLU B C 1
ATOM 3617 O O . GLU B 1 106 ? -14.656 13.805 -3.16 1 94.06 106 GLU B O 1
ATOM 3622 N N . CYS B 1 107 ? -14.984 12.844 -5.141 1 94.38 107 CYS B N 1
ATOM 3623 C CA . CYS B 1 107 ? -16.188 13.625 -5.422 1 94.38 107 CYS B CA 1
ATOM 3624 C C . CYS B 1 107 ? -17.266 13.367 -4.379 1 94.38 107 CYS B C 1
ATOM 3626 O O . CYS B 1 107 ? -17.906 14.305 -3.893 1 94.38 107 CYS B O 1
ATOM 3628 N N . GLU B 1 108 ? -17.422 12.125 -4.051 1 93.5 108 GLU B N 1
ATOM 3629 C CA . GLU B 1 108 ? -18.438 11.742 -3.084 1 93.5 108 GLU B CA 1
ATOM 3630 C C . GLU B 1 108 ? -18.172 12.367 -1.718 1 93.5 108 GLU B C 1
ATOM 3632 O O . GLU B 1 108 ? -19.078 12.875 -1.068 1 93.5 108 GLU B O 1
ATOM 3637 N N . VAL B 1 109 ? -16.953 12.336 -1.325 1 94.81 109 VAL B N 1
ATOM 3638 C CA . VAL B 1 109 ? -16.562 12.891 -0.031 1 94.81 109 VAL B CA 1
ATOM 3639 C C . VAL B 1 109 ? -16.797 14.398 -0.026 1 94.81 109 VAL B C 1
ATOM 3641 O O . VAL B 1 109 ? -17.406 14.938 0.906 1 94.81 109 VAL B O 1
ATOM 3644 N N . LEU B 1 110 ? -16.344 15.031 -1.081 1 94.44 110 LEU B N 1
ATOM 3645 C CA . LEU B 1 110 ? -16.438 16.484 -1.164 1 94.44 110 LEU B CA 1
ATOM 3646 C C . LEU B 1 110 ? -17.891 16.938 -1.204 1 94.44 110 LEU B C 1
ATOM 3648 O O . LEU B 1 110 ? -18.234 18 -0.698 1 94.44 110 LEU B O 1
ATOM 3652 N N . LYS B 1 111 ? -18.734 16.078 -1.718 1 92.62 111 LYS B N 1
ATOM 3653 C CA . LYS B 1 111 ? -20.156 16.375 -1.806 1 92.62 111 LYS B CA 1
ATOM 3654 C C . LYS B 1 111 ? -20.828 16.281 -0.435 1 92.62 111 LYS B C 1
ATOM 3656 O O . LYS B 1 111 ? -21.781 17.031 -0.151 1 92.62 111 LYS B O 1
ATOM 3661 N N . HIS B 1 112 ? -20.266 15.5 0.452 1 93.81 112 HIS B N 1
ATOM 3662 C CA . HIS B 1 112 ? -21.016 15.164 1.657 1 93.81 112 HIS B CA 1
ATOM 3663 C C . HIS B 1 112 ? -20.328 15.703 2.904 1 93.81 112 HIS B C 1
ATOM 3665 O O . HIS B 1 112 ? -20.719 15.367 4.027 1 93.81 112 HIS B O 1
ATOM 3671 N N . THR B 1 113 ? -19.328 16.438 2.697 1 95.56 113 THR B N 1
ATOM 3672 C CA . THR B 1 113 ? -18.609 16.906 3.875 1 95.56 113 THR B CA 1
ATOM 3673 C C . THR B 1 113 ? -18.375 18.406 3.805 1 95.56 113 THR B C 1
ATOM 3675 O O . THR B 1 113 ? -18.188 18.953 2.721 1 95.56 113 THR B O 1
ATOM 3678 N N . ARG B 1 114 ? -18.531 19.031 4.961 1 94.25 114 ARG B N 1
ATOM 3679 C CA . ARG B 1 114 ? -18.172 20.422 5.188 1 94.25 114 ARG B CA 1
ATOM 3680 C C . ARG B 1 114 ? -17.562 20.625 6.57 1 94.25 114 ARG B C 1
ATOM 3682 O O . ARG B 1 114 ? -18.25 20.469 7.582 1 94.25 114 ARG B O 1
ATOM 3689 N N . HIS B 1 115 ? -16.328 20.906 6.605 1 96.81 115 HIS B N 1
ATOM 3690 C CA . HIS B 1 115 ? -15.594 21.125 7.844 1 96.81 115 HIS B CA 1
ATOM 3691 C C . HIS B 1 115 ? -14.375 22.016 7.609 1 96.81 115 HIS B C 1
ATOM 3693 O O . HIS B 1 115 ? -13.695 21.891 6.59 1 96.81 115 HIS B O 1
ATOM 3699 N N . ARG B 1 116 ? -14.094 22.844 8.5 1 96.56 116 ARG B N 1
ATOM 3700 C CA . ARG B 1 116 ? -13.039 23.844 8.352 1 96.56 116 ARG B CA 1
ATOM 3701 C C . ARG B 1 116 ? -11.68 23.172 8.156 1 96.56 116 ARG B C 1
ATOM 3703 O O . ARG B 1 116 ? -10.789 23.75 7.527 1 96.56 116 ARG B O 1
ATOM 3710 N N . ASN B 1 117 ? -11.508 22 8.68 1 98.5 117 ASN B N 1
ATOM 3711 C CA . ASN B 1 117 ? -10.211 21.328 8.617 1 98.5 117 ASN B CA 1
ATOM 3712 C C . ASN B 1 117 ? -10.188 20.25 7.543 1 98.5 117 ASN B C 1
ATOM 3714 O O . ASN B 1 117 ? -9.344 19.344 7.574 1 98.5 117 ASN B O 1
ATOM 3718 N N . LEU B 1 118 ? -11.102 20.25 6.609 1 98.19 118 LEU B N 1
ATOM 3719 C CA . LEU B 1 118 ? -11.086 19.453 5.387 1 98.19 118 LEU B CA 1
ATOM 3720 C C . LEU B 1 118 ? -10.953 20.359 4.16 1 98.19 118 LEU B C 1
ATOM 3722 O O . LEU B 1 118 ? -11.547 21.438 4.109 1 98.19 118 LEU B O 1
ATOM 3726 N N . VAL B 1 119 ? -10.18 19.891 3.215 1 97.12 119 VAL B N 1
ATOM 3727 C CA . VAL B 1 119 ? -10.086 20.672 1.984 1 97.12 119 VAL B CA 1
ATOM 3728 C C . VAL B 1 119 ? -11.453 20.734 1.307 1 97.12 119 VAL B C 1
ATOM 3730 O O . VAL B 1 119 ? -12.266 19.812 1.445 1 97.12 119 VAL B O 1
ATOM 3733 N N . GLN B 1 120 ? -11.602 21.781 0.633 1 93.25 120 GLN B N 1
ATOM 3734 C CA . GLN B 1 120 ? -12.836 21.984 -0.115 1 93.25 120 GLN B CA 1
ATOM 3735 C C . GLN B 1 120 ? -12.555 22.172 -1.602 1 93.25 120 GLN B C 1
ATOM 3737 O O . GLN B 1 120 ? -11.586 22.844 -1.973 1 93.25 120 GLN B O 1
ATOM 3742 N N . ALA B 1 121 ? -13.406 21.578 -2.389 1 94.5 121 ALA B N 1
ATOM 3743 C CA . ALA B 1 121 ? -13.273 21.766 -3.832 1 94.5 121 ALA B CA 1
ATOM 3744 C C . ALA B 1 121 ? -13.945 23.062 -4.285 1 94.5 121 ALA B C 1
ATOM 3746 O O . ALA B 1 121 ? -15.008 23.422 -3.777 1 94.5 121 ALA B O 1
ATOM 3747 N N . ILE B 1 122 ? -13.266 23.734 -5.172 1 93.25 122 ILE B N 1
ATOM 3748 C CA . ILE B 1 122 ? -13.883 24.875 -5.836 1 93.25 122 ILE B CA 1
ATOM 3749 C C . ILE B 1 122 ? -14.844 24.391 -6.914 1 93.25 122 ILE B C 1
ATOM 3751 O O . ILE B 1 122 ? -15.984 24.844 -6.988 1 93.25 122 ILE B O 1
ATOM 3755 N N . THR B 1 123 ? -14.383 23.484 -7.738 1 91.88 123 THR B N 1
ATOM 3756 C CA . THR B 1 123 ? -15.195 22.875 -8.789 1 91.88 123 THR B CA 1
ATOM 3757 C C . THR B 1 123 ? -14.594 21.562 -9.25 1 91.88 123 THR B C 1
ATOM 3759 O O . THR B 1 123 ? -13.523 21.156 -8.789 1 91.88 123 THR B O 1
ATOM 3762 N N . LEU B 1 124 ? -15.406 20.812 -10.016 1 93.62 124 LEU B N 1
ATOM 3763 C CA . LEU B 1 124 ? -14.969 19.562 -10.617 1 93.62 124 LEU B CA 1
ATOM 3764 C C . LEU B 1 124 ? -15.086 19.625 -12.141 1 93.62 124 LEU B C 1
ATOM 3766 O O . LEU B 1 124 ? -15.898 20.375 -12.68 1 93.62 124 LEU B O 1
ATOM 3770 N N . CYS B 1 125 ? -14.258 18.906 -12.773 1 92.19 125 CYS B N 1
ATOM 3771 C CA . CYS B 1 125 ? -14.281 18.797 -14.227 1 92.19 125 CYS B CA 1
ATOM 3772 C C . CYS B 1 125 ? -14.391 17.344 -14.664 1 92.19 125 CYS B C 1
ATOM 3774 O O . CYS B 1 125 ? -13.516 16.531 -14.359 1 92.19 125 CYS B O 1
ATOM 3776 N N . SER B 1 126 ? -15.438 16.891 -15.188 1 93.06 126 SER B N 1
ATOM 3777 C CA . SER B 1 126 ? -15.664 15.602 -15.828 1 93.06 126 SER B CA 1
ATOM 3778 C C . SER B 1 126 ? -16.094 15.773 -17.281 1 93.06 126 SER B C 1
ATOM 3780 O O . SER B 1 126 ? -17.266 16 -17.578 1 93.06 126 SER B O 1
ATOM 3782 N N . THR B 1 127 ? -15.156 15.711 -18.188 1 92.19 127 THR B N 1
ATOM 3783 C CA . THR B 1 127 ? -15.375 16.016 -19.594 1 92.19 127 THR B CA 1
ATOM 3784 C C . THR B 1 127 ? -14.492 15.141 -20.484 1 92.19 127 THR B C 1
ATOM 3786 O O . THR B 1 127 ? -14.133 14.023 -20.094 1 92.19 127 THR B O 1
ATOM 3789 N N . VAL B 1 128 ? -14.32 15.555 -21.672 1 91.19 128 VAL B N 1
ATOM 3790 C CA . VAL B 1 128 ? -13.414 14.891 -22.609 1 91.19 128 VAL B CA 1
ATOM 3791 C C . VAL B 1 128 ? -12.336 15.859 -23.078 1 91.19 128 VAL B C 1
ATOM 3793 O O . VAL B 1 128 ? -12.562 17.078 -23.109 1 91.19 128 VAL B O 1
ATOM 3796 N N . ASP B 1 129 ? -11.227 15.32 -23.375 1 90 129 ASP B N 1
ATOM 3797 C CA . ASP B 1 129 ? -10.156 16.172 -23.891 1 90 129 ASP B CA 1
ATOM 3798 C C . ASP B 1 129 ? -10.32 16.391 -25.391 1 90 129 ASP B C 1
ATOM 3800 O O . ASP B 1 129 ? -11.367 16.078 -25.969 1 90 129 ASP B O 1
ATOM 3804 N N . PHE B 1 130 ? -9.398 17.062 -25.984 1 86 130 PHE B N 1
ATOM 3805 C CA . PHE B 1 130 ? -9.508 17.453 -27.391 1 86 130 PHE B CA 1
ATOM 3806 C C . PHE B 1 130 ? -9.461 16.219 -28.297 1 86 130 PHE B C 1
ATOM 3808 O O . PHE B 1 130 ? -9.875 16.297 -29.453 1 86 130 PHE B O 1
ATOM 3815 N N . GLU B 1 131 ? -8.945 15.094 -27.797 1 84.56 131 GLU B N 1
ATOM 3816 C CA . GLU B 1 131 ? -8.867 13.859 -28.578 1 84.56 131 GLU B CA 1
ATOM 3817 C C . GLU B 1 131 ? -10.102 12.984 -28.359 1 84.56 131 GLU B C 1
ATOM 3819 O O . GLU B 1 131 ? -10.227 11.914 -28.953 1 84.56 131 GLU B O 1
ATOM 3824 N N . GLY B 1 132 ? -10.961 13.375 -27.469 1 86.88 132 GLY B N 1
ATOM 3825 C CA . GLY B 1 132 ? -12.195 12.656 -27.203 1 86.88 132 GLY B CA 1
ATOM 3826 C C . GLY B 1 132 ? -12.094 11.695 -26.031 1 86.88 132 GLY B C 1
ATOM 3827 O O . GLY B 1 132 ? -13.055 10.977 -25.719 1 86.88 132 GLY B O 1
ATOM 3828 N N . ASP B 1 133 ? -10.984 11.695 -25.422 1 86 133 ASP B N 1
ATOM 3829 C CA . ASP B 1 133 ? -10.805 10.82 -24.266 1 86 133 ASP B CA 1
ATOM 3830 C C . ASP B 1 133 ? -11.375 11.461 -23 1 86 133 ASP B C 1
ATOM 3832 O O . ASP B 1 133 ? -11.344 12.68 -22.844 1 86 133 ASP B O 1
ATOM 3836 N N . GLU B 1 134 ? -11.844 10.586 -22.125 1 90.94 134 GLU B N 1
ATOM 3837 C CA . GLU B 1 134 ? -12.398 11.086 -20.875 1 90.94 134 GLU B CA 1
ATOM 3838 C C . GLU B 1 134 ? -11.344 11.82 -20.047 1 90.94 134 GLU B C 1
ATOM 3840 O O . GLU B 1 134 ? -10.195 11.383 -19.984 1 90.94 134 GLU B O 1
ATOM 3845 N N . PHE B 1 135 ? -11.695 12.969 -19.516 1 90.69 135 PHE B N 1
ATOM 3846 C CA . PHE B 1 135 ? -10.828 13.797 -18.688 1 90.69 135 PHE B CA 1
ATOM 3847 C C . PHE B 1 135 ? -11.508 14.141 -17.359 1 90.69 135 PHE B C 1
ATOM 3849 O O . PHE B 1 135 ? -12.648 14.617 -17.359 1 90.69 135 PHE B O 1
ATOM 3856 N N . LYS B 1 136 ? -10.797 13.898 -16.234 1 94.88 136 LYS B N 1
ATOM 3857 C CA . LYS B 1 136 ? -11.336 14.156 -14.898 1 94.88 136 LYS B CA 1
ATOM 3858 C C . LYS B 1 136 ? -10.352 14.953 -14.047 1 94.88 136 LYS B C 1
ATOM 3860 O O . LYS B 1 136 ? -9.164 14.625 -14 1 94.88 136 LYS B O 1
ATOM 3865 N N . ALA B 1 137 ? -10.836 16 -13.445 1 95.25 137 ALA B N 1
ATOM 3866 C CA . ALA B 1 137 ? -10.016 16.844 -12.578 1 95.25 137 ALA B CA 1
ATOM 3867 C C . ALA B 1 137 ? -10.852 17.469 -11.469 1 95.25 137 ALA B C 1
ATOM 3869 O O . ALA B 1 137 ? -12.062 17.609 -11.602 1 95.25 137 ALA B O 1
ATOM 3870 N N . ILE B 1 138 ? -10.234 17.734 -10.391 1 96.19 138 ILE B N 1
ATOM 3871 C CA . ILE B 1 138 ? -10.836 18.484 -9.289 1 96.19 138 ILE B CA 1
ATOM 3872 C C . ILE B 1 138 ? -10.016 19.734 -9.008 1 96.19 138 ILE B C 1
ATOM 3874 O O . ILE B 1 138 ? -8.781 19.688 -8.953 1 96.19 138 ILE B O 1
ATOM 3878 N N . VAL B 1 139 ? -10.648 20.875 -8.891 1 95.06 139 VAL B N 1
ATOM 3879 C CA . VAL B 1 139 ? -9.992 22.156 -8.617 1 95.06 139 VAL B CA 1
ATOM 3880 C C . VAL B 1 139 ? -10.164 22.5 -7.141 1 95.06 139 VAL B C 1
ATOM 3882 O O . VAL B 1 139 ? -11.289 22.609 -6.641 1 95.06 139 VAL B O 1
ATOM 3885 N N . TYR B 1 140 ? -9.039 22.719 -6.484 1 95.94 140 TYR B N 1
ATOM 3886 C CA . TYR B 1 140 ? -9.023 23.062 -5.066 1 95.94 140 TYR B CA 1
ATOM 3887 C C . TYR B 1 140 ? -8.469 24.453 -4.844 1 95.94 140 TYR B C 1
ATOM 3889 O O . TYR B 1 140 ? -7.785 25.016 -5.715 1 95.94 140 TYR B O 1
ATOM 3897 N N . GLU B 1 141 ? -8.867 24.969 -3.664 1 93.62 141 GLU B N 1
ATOM 3898 C CA . GLU B 1 141 ? -8.133 26.141 -3.201 1 93.62 141 GLU B CA 1
ATOM 3899 C C . GLU B 1 141 ? -6.645 25.828 -3.043 1 93.62 141 GLU B C 1
ATOM 3901 O O . GLU B 1 141 ? -6.273 24.75 -2.586 1 93.62 141 GLU B O 1
ATOM 3906 N N . PHE B 1 142 ? -5.883 26.797 -3.443 1 94.19 142 PHE B N 1
ATOM 3907 C CA . PHE B 1 142 ? -4.441 26.641 -3.297 1 94.19 142 PHE B CA 1
ATOM 3908 C C . PHE B 1 142 ? -4.023 26.797 -1.839 1 94.19 142 PHE B C 1
ATOM 3910 O O . PHE B 1 142 ? -4.391 27.781 -1.184 1 94.19 142 PHE B O 1
ATOM 3917 N N . MET B 1 143 ? -3.33 25.844 -1.283 1 95.38 143 MET B N 1
ATOM 3918 C CA . MET B 1 143 ? -2.787 25.875 0.072 1 95.38 143 MET B CA 1
ATOM 3919 C C . MET B 1 143 ? -1.368 26.438 0.074 1 95.38 143 MET B C 1
ATOM 3921 O O . MET B 1 143 ? -0.41 25.703 -0.195 1 95.38 143 MET B O 1
ATOM 3925 N N . ALA B 1 144 ? -1.187 27.578 0.516 1 93.38 144 ALA B N 1
ATOM 3926 C CA . ALA B 1 144 ? 0.002 28.391 0.276 1 93.38 144 ALA B CA 1
ATOM 3927 C C . ALA B 1 144 ? 1.212 27.828 1.017 1 93.38 144 ALA B C 1
ATOM 3929 O O . ALA B 1 144 ? 2.35 27.969 0.562 1 93.38 144 ALA B O 1
ATOM 3930 N N . ASN B 1 145 ? 1.001 27.203 2.125 1 94.75 145 ASN B N 1
ATOM 3931 C CA . ASN B 1 145 ? 2.135 26.719 2.912 1 94.75 145 ASN B CA 1
ATOM 3932 C C . ASN B 1 145 ? 2.426 25.25 2.641 1 94.75 145 ASN B C 1
ATOM 3934 O O . ASN B 1 145 ? 3.211 24.625 3.357 1 94.75 145 ASN B O 1
ATOM 3938 N N . GLY B 1 146 ? 1.764 24.641 1.674 1 93.5 146 GLY B N 1
ATOM 3939 C CA . GLY B 1 146 ? 2.076 23.297 1.218 1 93.5 146 GLY B CA 1
ATOM 3940 C C . GLY B 1 146 ? 1.633 22.219 2.188 1 93.5 146 GLY B C 1
ATOM 3941 O O . GLY B 1 146 ? 0.67 22.406 2.936 1 93.5 146 GLY B O 1
ATOM 3942 N N . SER B 1 147 ? 2.25 21.094 2.072 1 94.94 147 SER B N 1
ATOM 3943 C CA . SER B 1 147 ? 1.886 19.953 2.906 1 94.94 147 SER B CA 1
ATOM 3944 C C . SER B 1 147 ? 2.684 19.938 4.203 1 94.94 147 SER B C 1
ATOM 3946 O O . SER B 1 147 ? 3.775 20.516 4.273 1 94.94 147 SER B O 1
ATOM 3948 N N . LEU B 1 148 ? 2.119 19.297 5.18 1 97 148 LEU B N 1
ATOM 3949 C CA . LEU B 1 148 ? 2.818 19.109 6.449 1 97 148 LEU B CA 1
ATOM 3950 C C . LEU B 1 148 ? 4.129 18.359 6.238 1 97 148 LEU B C 1
ATOM 3952 O O . LEU B 1 148 ? 5.113 18.625 6.934 1 97 148 LEU B O 1
ATOM 3956 N N . ASP B 1 149 ? 4.199 17.5 5.285 1 95 149 ASP B N 1
ATOM 3957 C CA . ASP B 1 149 ? 5.398 16.734 4.965 1 95 149 ASP B CA 1
ATOM 3958 C C . ASP B 1 149 ? 6.57 17.656 4.633 1 95 149 ASP B C 1
ATOM 3960 O O . ASP B 1 149 ? 7.699 17.422 5.074 1 95 149 ASP B O 1
ATOM 3964 N N . MET B 1 150 ? 6.336 18.734 3.953 1 91.31 150 MET B N 1
ATOM 3965 C CA . MET B 1 150 ? 7.371 19.672 3.549 1 91.31 150 MET B CA 1
ATOM 3966 C C . MET B 1 150 ? 7.953 20.391 4.762 1 91.31 150 MET B C 1
ATOM 3968 O O . MET B 1 150 ? 9.117 20.797 4.75 1 91.31 150 MET B O 1
ATOM 3972 N N . TRP B 1 151 ? 7.148 20.516 5.762 1 93.31 151 TRP B N 1
ATOM 3973 C CA . TRP B 1 151 ? 7.574 21.219 6.969 1 93.31 151 TRP B CA 1
ATOM 3974 C C . TRP B 1 151 ? 8.359 20.297 7.895 1 93.31 151 TRP B C 1
ATOM 3976 O O . TRP B 1 151 ? 9.328 20.719 8.523 1 93.31 151 TRP B O 1
ATOM 3986 N N . ILE B 1 152 ? 7.949 19.062 7.973 1 93.81 152 ILE B N 1
ATOM 3987 C CA . ILE B 1 152 ? 8.609 18.109 8.852 1 93.81 152 ILE B CA 1
ATOM 3988 C C . ILE B 1 152 ? 9.922 17.641 8.219 1 93.81 152 ILE B C 1
ATOM 3990 O O . ILE B 1 152 ? 10.922 17.453 8.914 1 93.81 152 ILE B O 1
ATOM 3994 N N . HIS B 1 153 ? 9.875 17.453 6.891 1 90.75 153 HIS B N 1
ATOM 3995 C CA . HIS B 1 153 ? 11.016 16.922 6.152 1 90.75 153 HIS B CA 1
ATOM 3996 C C . HIS B 1 153 ? 11.438 17.875 5.039 1 90.75 153 HIS B C 1
ATOM 3998 O O . HIS B 1 153 ? 11.289 17.562 3.855 1 90.75 153 HIS B O 1
ATOM 4004 N N . PRO B 1 154 ? 12.023 18.906 5.465 1 84.88 154 PRO B N 1
ATOM 4005 C CA . PRO B 1 154 ? 12.422 19.859 4.422 1 84.88 154 PRO B CA 1
ATOM 4006 C C . PRO B 1 154 ? 13.477 19.297 3.479 1 84.88 154 PRO B C 1
ATOM 4008 O O . PRO B 1 154 ? 14.305 18.484 3.893 1 84.88 154 PRO B O 1
ATOM 4011 N N . ARG B 1 155 ? 13.32 19.703 2.246 1 75.19 155 ARG B N 1
ATOM 4012 C CA . ARG B 1 155 ? 14.32 19.297 1.263 1 75.19 155 ARG B CA 1
ATOM 4013 C C . ARG B 1 155 ? 15.672 19.953 1.555 1 75.19 155 ARG B C 1
ATOM 4015 O O . ARG B 1 155 ? 15.727 21.062 2.107 1 75.19 155 ARG B O 1
ATOM 4022 N N . VAL B 1 156 ? 16.641 19.188 1.173 1 67 156 VAL B N 1
ATOM 4023 C CA . VAL B 1 156 ? 17.984 19.703 1.354 1 67 156 VAL B CA 1
ATOM 4024 C C . VAL B 1 156 ? 18.141 21.016 0.6 1 67 156 VAL B C 1
ATOM 4026 O O . VAL B 1 156 ? 17.766 21.125 -0.57 1 67 156 VAL B O 1
ATOM 4029 N N . GLY B 1 157 ? 18.578 22 1.188 1 64.94 157 GLY B N 1
ATOM 4030 C CA . GLY B 1 157 ? 18.859 23.281 0.555 1 64.94 157 GLY B CA 1
ATOM 4031 C C . GLY B 1 157 ? 17.734 24.281 0.714 1 64.94 157 GLY B C 1
ATOM 4032 O O . GLY B 1 157 ? 17.906 25.453 0.401 1 64.94 157 GLY B O 1
ATOM 4033 N N . SER B 1 158 ? 16.656 23.766 1.007 1 64.19 158 SER B N 1
ATOM 4034 C CA . SER B 1 158 ? 15.555 24.703 1.188 1 64.19 158 SER B CA 1
ATOM 4035 C C . SER B 1 158 ? 15.586 25.344 2.574 1 64.19 158 SER B C 1
ATOM 4037 O O . SER B 1 158 ? 16.203 24.797 3.494 1 64.19 158 SER B O 1
ATOM 4039 N N . SER B 1 159 ? 15.32 26.656 2.568 1 61.38 159 SER B N 1
ATOM 4040 C CA . SER B 1 159 ? 15.211 27.312 3.871 1 61.38 159 SER B CA 1
ATOM 4041 C C . SER B 1 159 ? 14.258 26.547 4.785 1 61.38 159 SER B C 1
ATOM 4043 O O . SER B 1 159 ? 13.109 26.281 4.418 1 61.38 159 SER B O 1
ATOM 4045 N N . ARG B 1 160 ? 14.883 25.891 5.793 1 63.28 160 ARG B N 1
ATOM 4046 C CA . ARG B 1 160 ? 14.117 25.094 6.734 1 63.28 160 ARG B CA 1
ATOM 4047 C C . ARG B 1 160 ? 13.094 25.938 7.477 1 63.28 160 ARG B C 1
ATOM 4049 O O . ARG B 1 160 ? 13.445 26.953 8.094 1 63.28 160 ARG B O 1
ATOM 4056 N N . ARG B 1 161 ? 11.797 25.734 7.062 1 73.06 161 ARG B N 1
ATOM 4057 C CA . ARG B 1 161 ? 10.742 26.266 7.918 1 73.06 161 ARG B CA 1
ATOM 4058 C C . ARG B 1 161 ? 10.477 25.344 9.102 1 73.06 161 ARG B C 1
ATOM 4060 O O . ARG B 1 161 ? 10.336 24.141 8.93 1 73.06 161 ARG B O 1
ATOM 4067 N N . LEU B 1 162 ? 10.758 25.906 10.328 1 86.06 162 LEU B N 1
ATOM 4068 C CA . LEU B 1 162 ? 10.625 25.078 11.523 1 86.06 162 LEU B CA 1
ATOM 4069 C C . LEU B 1 162 ? 9.258 25.266 12.164 1 86.06 162 LEU B C 1
ATOM 4071 O O . LEU B 1 162 ? 8.703 26.375 12.148 1 86.06 162 LEU B O 1
ATOM 4075 N N . LEU B 1 163 ? 8.695 24.234 12.586 1 94.44 163 LEU B N 1
ATOM 4076 C CA . LEU B 1 163 ? 7.445 24.281 13.344 1 94.44 163 LEU B CA 1
ATOM 4077 C C . LEU B 1 163 ? 7.727 24.406 14.836 1 94.44 163 LEU B C 1
ATOM 4079 O O . LEU B 1 163 ? 8.461 23.594 15.406 1 94.44 163 LEU B O 1
ATOM 4083 N N . SER B 1 164 ? 7.188 25.438 15.453 1 94.19 164 SER B N 1
ATOM 4084 C CA . SER B 1 164 ? 7.234 25.531 16.906 1 94.19 164 SER B CA 1
ATOM 4085 C C . SER B 1 164 ? 6.344 24.469 17.562 1 94.19 164 SER B C 1
ATOM 4087 O O . SER B 1 164 ? 5.508 23.859 16.891 1 94.19 164 SER B O 1
ATOM 4089 N N . LEU B 1 165 ? 6.555 24.266 18.828 1 96.12 165 LEU B N 1
ATOM 4090 C CA . LEU B 1 165 ? 5.691 23.344 19.547 1 96.12 165 LEU B CA 1
ATOM 4091 C C . LEU B 1 165 ? 4.234 23.781 19.484 1 96.12 165 LEU B C 1
ATOM 4093 O O . LEU B 1 165 ? 3.338 22.953 19.297 1 96.12 165 LEU B O 1
ATOM 4097 N N . GLY B 1 166 ? 4.016 25.094 19.656 1 96.06 166 GLY B N 1
ATOM 4098 C CA . GLY B 1 166 ? 2.662 25.609 19.562 1 96.06 166 GLY B CA 1
ATOM 4099 C C . GLY B 1 166 ? 2.01 25.344 18.219 1 96.06 166 GLY B C 1
ATOM 4100 O O . GLY B 1 166 ? 0.843 24.953 18.156 1 96.06 166 GLY B O 1
ATOM 4101 N N . GLN B 1 167 ? 2.723 25.547 17.172 1 96.38 167 GLN B N 1
ATOM 4102 C CA . GLN B 1 167 ? 2.217 25.281 15.828 1 96.38 167 GLN B CA 1
ATOM 4103 C C . GLN B 1 167 ? 1.93 23.781 15.641 1 96.38 167 GLN B C 1
ATOM 4105 O O . GLN B 1 167 ? 0.928 23.406 15.031 1 96.38 167 GLN B O 1
ATOM 4110 N N . ARG B 1 168 ? 2.82 22.953 16.156 1 97.94 168 ARG B N 1
ATOM 4111 C CA . ARG B 1 168 ? 2.621 21.516 16.094 1 97.94 168 ARG B CA 1
ATOM 4112 C C . ARG B 1 168 ? 1.338 21.094 16.797 1 97.94 168 ARG B C 1
ATOM 4114 O O . ARG B 1 168 ? 0.552 20.312 16.266 1 97.94 168 ARG B O 1
ATOM 4121 N N . ILE B 1 169 ? 1.143 21.641 17.969 1 98.38 169 ILE B N 1
ATOM 4122 C CA . ILE B 1 169 ? -0.056 21.344 18.75 1 98.38 169 ILE B CA 1
ATOM 4123 C C . ILE B 1 169 ? -1.295 21.797 17.984 1 98.38 169 ILE B C 1
ATOM 4125 O O . ILE B 1 169 ? -2.273 21.047 17.875 1 98.38 169 ILE B O 1
ATOM 4129 N N . SER B 1 170 ? -1.267 22.938 17.422 1 98.44 170 SER B N 1
ATOM 4130 C CA . SER B 1 170 ? -2.402 23.484 16.688 1 98.44 170 SER B CA 1
ATOM 4131 C C . SER B 1 170 ? -2.725 22.641 15.453 1 98.44 170 SER B C 1
ATOM 4133 O O . SER B 1 170 ? -3.891 22.344 15.188 1 98.44 170 SER B O 1
ATOM 4135 N N . ILE B 1 171 ? -1.74 22.266 14.742 1 98.56 171 ILE B N 1
ATOM 4136 C CA . ILE B 1 171 ? -1.913 21.484 13.531 1 98.56 171 ILE B CA 1
ATOM 4137 C C . ILE B 1 171 ? -2.553 20.141 13.875 1 98.56 171 ILE B C 1
ATOM 4139 O O . ILE B 1 171 ? -3.516 19.719 13.227 1 98.56 171 ILE B O 1
ATOM 4143 N N . VAL B 1 172 ? -2.031 19.484 14.875 1 98.69 172 VAL B N 1
ATOM 4144 C CA . VAL B 1 172 ? -2.551 18.172 15.211 1 98.69 172 VAL B CA 1
ATOM 4145 C C . VAL B 1 172 ? -3.963 18.297 15.781 1 98.69 172 VAL B C 1
ATOM 4147 O O . VAL B 1 172 ? -4.809 17.422 15.562 1 98.69 172 VAL B O 1
ATOM 4150 N N . ALA B 1 173 ? -4.223 19.375 16.5 1 98.88 173 ALA B N 1
ATOM 4151 C CA . ALA B 1 173 ? -5.582 19.625 16.969 1 98.88 173 ALA B CA 1
ATOM 4152 C C . ALA B 1 173 ? -6.555 19.734 15.789 1 98.88 173 ALA B C 1
ATOM 4154 O O . ALA B 1 173 ? -7.652 19.172 15.836 1 98.88 173 ALA B O 1
ATOM 4155 N N . ASP B 1 174 ? -6.168 20.469 14.766 1 98.81 174 ASP B N 1
ATOM 4156 C CA . ASP B 1 174 ? -6.98 20.594 13.555 1 98.81 174 ASP B CA 1
ATOM 4157 C C . ASP B 1 174 ? -7.262 19.234 12.938 1 98.81 174 ASP B C 1
ATOM 4159 O O . ASP B 1 174 ? -8.406 18.922 12.586 1 98.81 174 ASP B O 1
ATOM 4163 N N . VAL B 1 175 ? -6.227 18.406 12.805 1 98.94 175 VAL B N 1
ATOM 4164 C CA . VAL B 1 175 ? -6.367 17.078 12.195 1 98.94 175 VAL B CA 1
ATOM 4165 C C . VAL B 1 175 ? -7.293 16.219 13.047 1 98.94 175 VAL B C 1
ATOM 4167 O O . VAL B 1 175 ? -8.172 15.539 12.516 1 98.94 175 VAL B O 1
ATOM 4170 N N . ALA B 1 176 ? -7.062 16.266 14.352 1 98.94 176 ALA B N 1
ATOM 4171 C CA . ALA B 1 176 ? -7.906 15.5 15.266 1 98.94 176 ALA B CA 1
ATOM 4172 C C . ALA B 1 176 ? -9.367 15.93 15.148 1 98.94 176 ALA B C 1
ATOM 4174 O O . ALA B 1 176 ? -10.266 15.086 15.156 1 98.94 176 ALA B O 1
ATOM 4175 N N . SER B 1 177 ? -9.578 17.188 15.047 1 98.88 177 SER B N 1
ATOM 4176 C CA . SER B 1 177 ? -10.93 17.719 14.914 1 98.88 177 SER B CA 1
ATOM 4177 C C . SER B 1 177 ? -11.602 17.219 13.641 1 98.88 177 SER B C 1
ATOM 4179 O O . SER B 1 177 ? -12.773 16.828 13.664 1 98.88 177 SER B O 1
ATOM 4181 N N . ALA B 1 178 ? -10.922 17.234 12.578 1 98.81 178 ALA B N 1
ATOM 4182 C CA . ALA B 1 178 ? -11.445 16.734 11.312 1 98.81 178 ALA B CA 1
ATOM 4183 C C . ALA B 1 178 ? -11.797 15.258 11.398 1 98.81 178 ALA B C 1
ATOM 4185 O O . ALA B 1 178 ? -12.859 14.836 10.938 1 98.81 178 ALA B O 1
ATOM 4186 N N . LEU B 1 179 ? -10.906 14.484 12.016 1 98.88 179 LEU B N 1
ATOM 4187 C CA . LEU B 1 179 ? -11.148 13.047 12.133 1 98.88 179 LEU B CA 1
ATOM 4188 C C . LEU B 1 179 ? -12.336 12.766 13.039 1 98.88 179 LEU B C 1
ATOM 4190 O O . LEU B 1 179 ? -13.125 11.859 12.773 1 98.88 179 LEU B O 1
ATOM 4194 N N . ASP B 1 180 ? -12.438 13.516 14.109 1 98.81 180 ASP B N 1
ATOM 4195 C CA . ASP B 1 180 ? -13.594 13.344 14.984 1 98.81 180 ASP B CA 1
ATOM 4196 C C . ASP B 1 180 ? -14.891 13.633 14.242 1 98.81 180 ASP B C 1
ATOM 4198 O O . ASP B 1 180 ? -15.859 12.883 14.359 1 98.81 180 ASP B O 1
ATOM 4202 N N . TYR B 1 181 ? -14.93 14.695 13.453 1 98.56 181 TYR B N 1
ATOM 4203 C CA . TYR B 1 181 ? -16.078 15.016 12.609 1 98.56 181 TYR B CA 1
ATOM 4204 C C . TYR B 1 181 ? -16.406 13.852 11.68 1 98.56 181 TYR B C 1
ATOM 4206 O O . TYR B 1 181 ? -17.547 13.375 11.648 1 98.56 181 TYR B O 1
ATOM 4214 N N . MET B 1 182 ? -15.453 13.305 10.977 1 98.44 182 MET B N 1
ATOM 4215 C CA . MET B 1 182 ? -15.641 12.25 9.992 1 98.44 182 MET B CA 1
ATOM 4216 C C . MET B 1 182 ? -16.125 10.969 10.656 1 98.44 182 MET B C 1
ATOM 4218 O O . MET B 1 182 ? -16.984 10.266 10.109 1 98.44 182 MET B O 1
ATOM 4222 N N . HIS B 1 183 ? -15.609 10.68 11.82 1 98.25 183 HIS B N 1
ATOM 4223 C CA . HIS B 1 183 ? -15.859 9.398 12.477 1 98.25 183 HIS B CA 1
ATOM 4224 C C . HIS B 1 183 ? -17.172 9.438 13.266 1 98.25 183 HIS B C 1
ATOM 4226 O O . HIS B 1 183 ? -17.844 8.414 13.391 1 98.25 183 HIS B O 1
ATOM 4232 N N . ASN B 1 184 ? -17.469 10.633 13.797 1 97.88 184 ASN B N 1
ATOM 4233 C CA . ASN B 1 184 ? -18.5 10.625 14.836 1 97.88 184 ASN B CA 1
ATOM 4234 C C . ASN B 1 184 ? -19.641 11.562 14.492 1 97.88 184 ASN B C 1
ATOM 4236 O O . ASN B 1 184 ? -20.703 11.516 15.125 1 97.88 184 ASN B O 1
ATOM 4240 N N . GLN B 1 185 ? -19.484 12.383 13.562 1 97.19 185 GLN B N 1
ATOM 4241 C CA . GLN B 1 185 ? -20.547 13.336 13.266 1 97.19 185 GLN B CA 1
ATOM 4242 C C . GLN B 1 185 ? -21.203 13.031 11.922 1 97.19 185 GLN B C 1
ATOM 4244 O O . GLN B 1 185 ? -22.297 13.516 11.625 1 97.19 185 GLN B O 1
ATOM 4249 N N . LEU B 1 186 ? -20.516 12.336 11.102 1 96.12 186 LEU B N 1
ATOM 4250 C CA . LEU B 1 186 ? -21.109 11.898 9.836 1 96.12 186 LEU B CA 1
ATOM 4251 C C . LEU B 1 186 ? -21.797 10.555 9.992 1 96.12 186 LEU B C 1
ATOM 4253 O O . LEU B 1 186 ? -21.328 9.695 10.75 1 96.12 186 LEU B O 1
ATOM 4257 N N . THR B 1 187 ? -22.891 10.352 9.219 1 93.19 187 THR B N 1
ATOM 4258 C CA . THR B 1 187 ? -23.625 9.094 9.156 1 93.19 187 THR B CA 1
ATOM 4259 C C . THR B 1 187 ? -23.891 8.695 7.703 1 93.19 187 THR B C 1
ATOM 4261 O O . THR B 1 187 ? -24.656 9.352 7.004 1 93.19 187 THR B O 1
ATOM 4264 N N . PRO B 1 188 ? -23.297 7.582 7.254 1 93.5 188 PRO B N 1
ATOM 4265 C CA . PRO B 1 188 ? -22.328 6.742 7.969 1 93.5 188 PRO B CA 1
ATOM 4266 C C . PRO B 1 188 ? -20.984 7.426 8.148 1 93.5 188 PRO B C 1
ATOM 4268 O O . PRO B 1 188 ? -20.688 8.406 7.461 1 93.5 188 PRO B O 1
ATOM 4271 N N . PRO B 1 189 ? -20.172 6.883 9.062 1 96.06 189 PRO B N 1
ATOM 4272 C CA . PRO B 1 189 ? -18.844 7.445 9.242 1 96.06 189 PRO B CA 1
ATOM 4273 C C . PRO B 1 189 ? -17.984 7.363 7.973 1 96.06 189 PRO B C 1
ATOM 4275 O O . PRO B 1 189 ? -18.188 6.465 7.148 1 96.06 189 PRO B O 1
ATOM 4278 N N . LEU B 1 190 ? -17.125 8.32 7.879 1 96.75 190 LEU B N 1
ATOM 4279 C CA . LEU B 1 190 ? -16.172 8.375 6.773 1 96.75 190 LEU B CA 1
ATOM 4280 C C . LEU B 1 190 ? -14.766 8.023 7.242 1 96.75 190 LEU B C 1
ATOM 4282 O O . LEU B 1 190 ? -14.273 8.586 8.219 1 96.75 190 LEU B O 1
ATOM 4286 N N . ILE B 1 191 ? -14.148 7.082 6.602 1 95.94 191 ILE B N 1
ATOM 4287 C CA . ILE B 1 191 ? -12.781 6.684 6.887 1 95.94 191 ILE B CA 1
ATOM 4288 C C . ILE B 1 191 ? -11.852 7.188 5.785 1 95.94 191 ILE B C 1
ATOM 4290 O O . ILE B 1 191 ? -12.125 6.992 4.598 1 95.94 191 ILE B O 1
ATOM 4294 N N . HIS B 1 192 ? -10.781 7.855 6.102 1 96.5 192 HIS B N 1
ATOM 4295 C CA . HIS B 1 192 ? -9.883 8.461 5.121 1 96.5 192 HIS B CA 1
ATOM 4296 C C . HIS B 1 192 ? -9.062 7.398 4.402 1 96.5 192 HIS B C 1
ATOM 4298 O O . HIS B 1 192 ? -8.898 7.453 3.18 1 96.5 192 HIS B O 1
ATOM 4304 N N . CYS B 1 193 ? -8.359 6.477 5.191 1 94.5 193 CYS B N 1
ATOM 4305 C CA . CYS B 1 193 ? -7.656 5.285 4.73 1 94.5 193 CYS B CA 1
ATOM 4306 C C . CYS B 1 193 ? -6.258 5.641 4.234 1 94.5 193 CYS B C 1
ATOM 4308 O O . CYS B 1 193 ? -5.484 4.758 3.859 1 94.5 193 CYS B O 1
ATOM 4310 N N . ASP B 1 194 ? -5.844 6.895 4.309 1 94.25 194 ASP B N 1
ATOM 4311 C CA . ASP B 1 194 ? -4.504 7.254 3.857 1 94.25 194 ASP B CA 1
ATOM 4312 C C . ASP B 1 194 ? -4.02 8.539 4.535 1 94.25 194 ASP B C 1
ATOM 4314 O O . ASP B 1 194 ? -3.51 9.438 3.869 1 94.25 194 ASP B O 1
ATOM 4318 N N . LEU B 1 195 ? -4.199 8.633 5.793 1 97.25 195 LEU B N 1
ATOM 4319 C CA . LEU B 1 195 ? -3.744 9.797 6.547 1 97.25 195 LEU B CA 1
ATOM 4320 C C . LEU B 1 195 ? -2.229 9.781 6.715 1 97.25 195 LEU B C 1
ATOM 4322 O O . LEU B 1 195 ? -1.668 8.797 7.211 1 97.25 195 LEU B O 1
ATOM 4326 N N . LYS B 1 196 ? -1.561 10.805 6.277 1 96.44 196 LYS B N 1
ATOM 4327 C CA . LYS B 1 196 ? -0.119 11.016 6.359 1 96.44 196 LYS B CA 1
ATOM 4328 C C . LYS B 1 196 ? 0.231 12.492 6.168 1 96.44 196 LYS B C 1
ATOM 4330 O O . LYS B 1 196 ? -0.604 13.281 5.723 1 96.44 196 LYS B O 1
ATOM 4335 N N . PRO B 1 197 ? 1.399 12.906 6.535 1 97.06 197 PRO B N 1
ATOM 4336 C CA . PRO B 1 197 ? 1.756 14.328 6.504 1 97.06 197 PRO B CA 1
ATOM 4337 C C . PRO B 1 197 ? 1.609 14.945 5.113 1 97.06 197 PRO B C 1
ATOM 4339 O O . PRO B 1 197 ? 1.265 16.125 4.988 1 97.06 197 PRO B O 1
ATOM 4342 N N . SER B 1 198 ? 1.795 14.164 4.016 1 95.06 198 SER B N 1
ATOM 4343 C CA . SER B 1 198 ? 1.697 14.703 2.664 1 95.06 198 SER B CA 1
ATOM 4344 C C . SER B 1 198 ? 0.251 15.008 2.297 1 95.06 198 SER B C 1
ATOM 4346 O O . SER B 1 198 ? -0.008 15.75 1.344 1 95.06 198 SER B O 1
ATOM 4348 N N . ASN B 1 199 ? -0.699 14.484 3.09 1 96.5 199 ASN B N 1
ATOM 4349 C CA . ASN B 1 199 ? -2.113 14.703 2.812 1 96.5 199 ASN B CA 1
ATOM 4350 C C . ASN B 1 199 ? -2.729 15.695 3.799 1 96.5 199 ASN B C 1
ATOM 4352 O O . ASN B 1 199 ? -3.949 15.844 3.857 1 96.5 199 ASN B O 1
ATOM 4356 N N . VAL B 1 200 ? -1.933 16.266 4.629 1 98.44 200 VAL B N 1
ATOM 4357 C CA . VAL B 1 200 ? -2.311 17.375 5.492 1 98.44 200 VAL B CA 1
ATOM 4358 C C . VAL B 1 200 ? -1.729 18.672 4.945 1 98.44 200 VAL B C 1
ATOM 4360 O O . VAL B 1 200 ? -0.51 18.875 4.953 1 98.44 200 VAL B O 1
ATOM 4363 N N . LEU B 1 201 ? -2.592 19.562 4.551 1 98 201 LEU B N 1
ATOM 4364 C CA . LEU B 1 201 ? -2.191 20.797 3.877 1 98 201 LEU B CA 1
ATOM 4365 C C . LEU B 1 201 ? -2.377 22 4.793 1 98 201 LEU B C 1
ATOM 4367 O O . LEU B 1 201 ? -3.27 22.016 5.641 1 98 201 LEU B O 1
ATOM 4371 N N . LEU B 1 202 ? -1.508 22.938 4.594 1 97.56 202 LEU B N 1
ATOM 4372 C CA . LEU B 1 202 ? -1.525 24.125 5.438 1 97.56 202 LEU B CA 1
ATOM 4373 C C . LEU B 1 202 ? -1.858 25.375 4.617 1 97.56 202 LEU B C 1
ATOM 4375 O O . LEU B 1 202 ? -1.214 25.641 3.6 1 97.56 202 LEU B O 1
ATOM 4379 N N . ASP B 1 203 ? -2.867 26.062 5.07 1 96.19 203 ASP B N 1
ATOM 4380 C CA . ASP B 1 203 ? -3.234 27.297 4.375 1 96.19 203 ASP B CA 1
ATOM 4381 C C . ASP B 1 203 ? -2.359 28.453 4.824 1 96.19 203 ASP B C 1
ATOM 4383 O O . ASP B 1 203 ? -1.338 28.25 5.484 1 96.19 203 ASP B O 1
ATOM 4387 N N . TYR B 1 204 ? -2.717 29.656 4.441 1 93.94 204 TYR B N 1
ATOM 4388 C CA . TYR B 1 204 ? -1.922 30.859 4.699 1 93.94 204 TYR B CA 1
ATOM 4389 C C . TYR B 1 204 ? -1.742 31.078 6.195 1 93.94 204 TYR B C 1
ATOM 4391 O O . TYR B 1 204 ? -0.691 31.547 6.637 1 93.94 204 TYR B O 1
ATOM 4399 N N . ASP B 1 205 ? -2.703 30.734 6.965 1 95.19 205 ASP B N 1
ATOM 4400 C CA . ASP B 1 205 ? -2.689 30.984 8.406 1 95.19 205 ASP B CA 1
ATOM 4401 C C . ASP B 1 205 ? -2.16 29.75 9.156 1 95.19 205 ASP B C 1
ATOM 4403 O O . ASP B 1 205 ? -2.33 29.641 10.367 1 95.19 205 ASP B O 1
ATOM 4407 N N . MET B 1 206 ? -1.704 28.719 8.5 1 95.69 206 MET B N 1
ATOM 4408 C CA . MET B 1 206 ? -1.126 27.5 9.062 1 95.69 206 MET B CA 1
ATOM 4409 C C . MET B 1 206 ? -2.211 26.609 9.656 1 95.69 206 MET B C 1
ATOM 4411 O O . MET B 1 206 ? -1.92 25.734 10.469 1 95.69 206 MET B O 1
ATOM 4415 N N . THR B 1 207 ? -3.432 26.969 9.188 1 97.38 207 THR B N 1
ATOM 4416 C CA . THR B 1 207 ? -4.508 26.047 9.531 1 97.38 207 THR B CA 1
ATOM 4417 C C . THR B 1 207 ? -4.426 24.781 8.688 1 97.38 207 THR B C 1
ATOM 4419 O O . THR B 1 207 ? -4.301 24.844 7.461 1 97.38 207 THR B O 1
ATOM 4422 N N . SER B 1 208 ? -4.461 23.641 9.352 1 98.19 208 SER B N 1
ATOM 4423 C CA . SER B 1 208 ? -4.297 22.391 8.602 1 98.19 208 SER B CA 1
ATOM 4424 C C . SER B 1 208 ? -5.633 21.891 8.07 1 98.19 208 SER B C 1
ATOM 4426 O O . SER B 1 208 ? -6.656 22 8.75 1 98.19 208 SER B O 1
ATOM 4428 N N . ARG B 1 209 ? -5.664 21.391 6.891 1 98.44 209 ARG B N 1
ATOM 4429 C CA . ARG B 1 209 ? -6.805 20.75 6.234 1 98.44 209 ARG B CA 1
ATOM 4430 C C . ARG B 1 209 ? -6.418 19.406 5.648 1 98.44 209 ARG B C 1
ATOM 4432 O O . ARG B 1 209 ? -5.406 19.281 4.957 1 98.44 209 ARG B O 1
ATOM 4439 N N . ILE B 1 210 ? -7.199 18.406 5.988 1 98.62 210 ILE B N 1
ATOM 4440 C CA . ILE B 1 210 ? -6.961 17.078 5.434 1 98.62 210 ILE B CA 1
ATOM 4441 C C . ILE B 1 210 ? -7.422 17.031 3.98 1 98.62 210 ILE B C 1
ATOM 4443 O O . ILE B 1 210 ? -8.516 17.5 3.656 1 98.62 210 ILE B O 1
ATOM 4447 N N . GLY B 1 211 ? -6.57 16.547 3.129 1 97.12 211 GLY B N 1
ATOM 4448 C CA . GLY B 1 211 ? -6.914 16.375 1.726 1 97.12 211 GLY B CA 1
ATOM 4449 C C . GLY B 1 211 ? -6.688 14.969 1.222 1 97.12 211 GLY B C 1
ATOM 4450 O O . GLY B 1 211 ? -6.508 14.047 2.016 1 97.12 211 GLY B O 1
ATOM 4451 N N . ASP B 1 212 ? -6.898 14.766 -0.117 1 94.12 212 ASP B N 1
ATOM 4452 C CA . ASP B 1 212 ? -6.734 13.508 -0.848 1 94.12 212 ASP B CA 1
ATOM 4453 C C . ASP B 1 212 ? -7.676 12.438 -0.317 1 94.12 212 ASP B C 1
ATOM 4455 O O . ASP B 1 212 ? -7.25 11.531 0.402 1 94.12 212 ASP B O 1
ATOM 4459 N N . PHE B 1 213 ? -8.859 12.438 -0.796 1 95.56 213 PHE B N 1
ATOM 4460 C CA . PHE B 1 213 ? -9.891 11.5 -0.356 1 95.56 213 PHE B CA 1
ATOM 4461 C C . PHE B 1 213 ? -10.078 10.383 -1.378 1 95.56 213 PHE B C 1
ATOM 4463 O O . PHE B 1 213 ? -11.148 9.773 -1.45 1 95.56 213 PHE B O 1
ATOM 4470 N N . GLY B 1 214 ? -9.078 10.188 -2.148 1 92.44 214 GLY B N 1
ATOM 4471 C CA . GLY B 1 214 ? -9.164 9.18 -3.195 1 92.44 214 GLY B CA 1
ATOM 4472 C C . GLY B 1 214 ? -9.352 7.773 -2.656 1 92.44 214 GLY B C 1
ATOM 4473 O O . GLY B 1 214 ? -9.914 6.914 -3.34 1 92.44 214 GLY B O 1
ATOM 4474 N N . SER B 1 215 ? -8.953 7.492 -1.464 1 91.12 215 SER B N 1
ATOM 4475 C CA . SER B 1 215 ? -9.039 6.168 -0.856 1 91.12 215 SER B CA 1
ATOM 4476 C C . SER B 1 215 ? -10.141 6.121 0.198 1 91.12 215 SER B C 1
ATOM 4478 O O . SER B 1 215 ? -10.367 5.078 0.819 1 91.12 215 SER B O 1
ATOM 4480 N N . ALA B 1 216 ? -10.812 7.188 0.392 1 93.94 216 ALA B N 1
ATOM 4481 C CA . ALA B 1 216 ? -11.773 7.301 1.484 1 93.94 216 ALA B CA 1
ATOM 4482 C C . ALA B 1 216 ? -13.008 6.449 1.218 1 93.94 216 ALA B C 1
ATOM 4484 O O . ALA B 1 216 ? -13.336 6.156 0.065 1 93.94 216 ALA B O 1
ATOM 4485 N N . LYS B 1 217 ? -13.641 6.07 2.344 1 89.88 217 LYS B N 1
ATOM 4486 C CA . LYS B 1 217 ? -14.828 5.234 2.254 1 89.88 217 LYS B CA 1
ATOM 4487 C C . LYS B 1 217 ? -15.82 5.566 3.365 1 89.88 217 LYS B C 1
ATOM 4489 O O . LYS B 1 217 ? -15.43 5.773 4.516 1 89.88 217 LYS B O 1
ATOM 4494 N N . PHE B 1 218 ? -17.109 5.664 2.951 1 92 218 PHE B N 1
ATOM 4495 C CA . PHE B 1 218 ? -18.156 5.695 3.959 1 92 218 PHE B CA 1
ATOM 4496 C C . PHE B 1 218 ? -18.438 4.297 4.492 1 92 218 PHE B C 1
ATOM 4498 O O . PHE B 1 218 ? -18.562 3.344 3.717 1 92 218 PHE B O 1
ATOM 4505 N N . LEU B 1 219 ? -18.422 4.152 5.844 1 86.81 219 LEU B N 1
ATOM 4506 C CA . LEU B 1 219 ? -18.672 2.854 6.465 1 86.81 219 LEU B CA 1
ATOM 4507 C C . LEU B 1 219 ? -20.156 2.477 6.367 1 86.81 219 LEU B C 1
ATOM 4509 O O . LEU B 1 219 ? -21.016 3.271 6.727 1 86.81 219 LEU B O 1
ATOM 4513 N N . SER B 1 220 ? -20.625 1.918 5.359 1 71.06 220 SER B N 1
ATOM 4514 C CA . SER B 1 220 ? -22.047 1.58 5.23 1 71.06 220 SER B CA 1
ATOM 4515 C C . SER B 1 220 ? -22.438 0.48 6.207 1 71.06 220 SER B C 1
ATOM 4517 O O . SER B 1 220 ? -21.656 -0.43 6.48 1 71.06 220 SER B O 1
ATOM 4519 N N . SER B 1 221 ? -23.406 0.843 7.223 1 53.69 221 SER B N 1
ATOM 4520 C CA . SER B 1 221 ? -24.062 -0.155 8.062 1 53.69 221 SER B CA 1
ATOM 4521 C C . SER B 1 221 ? -24.469 -1.38 7.246 1 53.69 221 SER B C 1
ATOM 4523 O O . SER B 1 221 ? -24.719 -2.449 7.809 1 53.69 221 SER B O 1
ATOM 4525 N N . SER B 1 222 ? -25.156 -1.127 6.102 1 45.25 222 SER B N 1
ATOM 4526 C CA . SER B 1 222 ? -25.828 -2.213 5.391 1 45.25 222 SER B CA 1
ATOM 4527 C C . SER B 1 222 ? -24.828 -3.262 4.922 1 45.25 222 SER B C 1
ATOM 4529 O O . SER B 1 222 ? -23.688 -2.93 4.566 1 45.25 222 SER B O 1
ATOM 4531 N N . SER B 1 223 ? -25.188 -4.59 5.227 1 38.94 223 SER B N 1
ATOM 4532 C CA . SER B 1 223 ? -24.578 -5.914 5.133 1 38.94 223 SER B CA 1
ATOM 4533 C C . SER B 1 223 ? -23.688 -6.023 3.902 1 38.94 223 SER B C 1
ATOM 4535 O O . SER B 1 223 ? -22.719 -6.777 3.902 1 38.94 223 SER B O 1
ATOM 4537 N N . GLY B 1 224 ? -24.328 -6.129 2.648 1 37 224 GLY B N 1
ATOM 4538 C CA . GLY B 1 224 ? -24.156 -7.277 1.772 1 37 224 GLY B CA 1
ATOM 4539 C C . GLY B 1 224 ? -22.844 -7.25 1.007 1 37 224 GLY B C 1
ATOM 4540 O O . GLY B 1 224 ? -22.297 -8.297 0.662 1 37 224 GLY B O 1
ATOM 4541 N N . ARG B 1 225 ? -22.75 -6.301 0.025 1 39.16 225 ARG B N 1
ATOM 4542 C CA . ARG B 1 225 ? -21.688 -6.664 -0.916 1 39.16 225 ARG B CA 1
ATOM 4543 C C . ARG B 1 225 ? -20.328 -6.184 -0.422 1 39.16 225 ARG B C 1
ATOM 4545 O O . ARG B 1 225 ? -20.172 -5.012 -0.065 1 39.16 225 ARG B O 1
ATOM 4552 N N . PRO B 1 226 ? -19.609 -7.098 0.2 1 42.12 226 PRO B N 1
ATOM 4553 C CA . PRO B 1 226 ? -18.219 -6.758 0.488 1 42.12 226 PRO B CA 1
ATOM 4554 C C . PRO B 1 226 ? -17.641 -5.766 -0.516 1 42.12 226 PRO B C 1
ATOM 4556 O O . PRO B 1 226 ? -17.625 -6.031 -1.721 1 42.12 226 PRO B O 1
ATOM 4559 N N . GLU B 1 227 ? -18.031 -4.5 -0.508 1 42.69 227 GLU B N 1
ATOM 4560 C CA . GLU B 1 227 ? -17.266 -3.65 -1.419 1 42.69 227 GLU B CA 1
ATOM 4561 C C . GLU B 1 227 ? -15.812 -4.109 -1.513 1 42.69 227 GLU B C 1
ATOM 4563 O O . GLU B 1 227 ? -15.117 -4.207 -0.498 1 42.69 227 GLU B O 1
ATOM 4568 N N . GLY B 1 228 ? -15.594 -5.043 -2.264 1 43.62 228 GLY B N 1
ATOM 4569 C CA . GLY B 1 228 ? -14.281 -5.598 -2.551 1 43.62 228 GLY B CA 1
ATOM 4570 C C . GLY B 1 228 ? -13.172 -4.562 -2.498 1 43.62 228 GLY B C 1
ATOM 4571 O O . GLY B 1 228 ? -13.391 -3.393 -2.82 1 43.62 228 GLY B O 1
ATOM 4572 N N . PHE B 1 229 ? -12.43 -4.531 -1.415 1 45.94 229 PHE B N 1
ATOM 4573 C CA . PHE B 1 229 ? -11.195 -3.791 -1.203 1 45.94 229 PHE B CA 1
ATOM 4574 C C . PHE B 1 229 ? -10.391 -3.699 -2.496 1 45.94 229 PHE B C 1
ATOM 4576 O O . PHE B 1 229 ? -9.18 -3.455 -2.465 1 45.94 229 PHE B O 1
ATOM 4583 N N . ILE B 1 230 ? -11.047 -4.027 -3.674 1 46.94 230 ILE B N 1
ATOM 4584 C CA . ILE B 1 230 ? -10.281 -3.879 -4.906 1 46.94 230 ILE B CA 1
ATOM 4585 C C . ILE B 1 230 ? -9.969 -2.402 -5.145 1 46.94 230 ILE B C 1
ATOM 4587 O O . ILE B 1 230 ? -10.875 -1.562 -5.145 1 46.94 230 ILE B O 1
ATOM 4591 N N . GLY B 1 231 ? -8.711 -1.972 -4.902 1 53.62 231 GLY B N 1
ATOM 4592 C CA . GLY B 1 231 ? -8.25 -0.643 -5.273 1 53.62 231 GLY B CA 1
ATOM 4593 C C . GLY B 1 231 ? -7.984 0.251 -4.074 1 53.62 231 GLY B C 1
ATOM 4594 O O . GLY B 1 231 ? -8.039 1.478 -4.188 1 53.62 231 GLY B O 1
ATOM 4595 N N . ILE B 1 232 ? -8.172 -0.487 -2.9 1 58.44 232 ILE B N 1
ATOM 4596 C CA . ILE B 1 232 ? -8.023 0.39 -1.744 1 58.44 232 ILE B CA 1
ATOM 4597 C C . ILE B 1 232 ? -6.559 0.797 -1.588 1 58.44 232 ILE B C 1
ATOM 4599 O O . ILE B 1 232 ? -5.656 -0.028 -1.754 1 58.44 232 ILE B O 1
ATOM 4603 N N . GLY B 1 233 ? -6.355 2.061 -1.483 1 72.44 233 GLY B N 1
ATOM 4604 C CA . GLY B 1 233 ? -5.086 2.754 -1.344 1 72.44 233 GLY B CA 1
ATOM 4605 C C . GLY B 1 233 ? -4.523 2.693 0.064 1 72.44 233 GLY B C 1
ATOM 4606 O O . GLY B 1 233 ? -5.141 2.109 0.958 1 72.44 233 GLY B O 1
ATOM 4607 N N . GLY B 1 234 ? -3.373 2.943 0.367 1 85.56 234 GLY B N 1
ATOM 4608 C CA . GLY B 1 234 ? -2.59 3.076 1.586 1 85.56 234 GLY B CA 1
ATOM 4609 C C . GLY B 1 234 ? -1.112 3.301 1.324 1 85.56 234 GLY B C 1
ATOM 4610 O O . GLY B 1 234 ? -0.649 3.16 0.191 1 85.56 234 GLY B O 1
ATOM 4611 N N . THR B 1 235 ? -0.558 3.764 2.33 1 90.12 235 THR B N 1
ATOM 4612 C CA . THR B 1 235 ? 0.876 4.016 2.238 1 90.12 235 THR B CA 1
ATOM 4613 C C . THR B 1 235 ? 1.631 3.25 3.32 1 90.12 235 THR B C 1
ATOM 4615 O O . THR B 1 235 ? 1.319 3.371 4.508 1 90.12 235 THR B O 1
ATOM 4618 N N . ILE B 1 236 ? 2.58 2.443 2.93 1 90 236 ILE B N 1
ATOM 4619 C CA . ILE B 1 236 ? 3.412 1.696 3.865 1 90 236 ILE B CA 1
ATOM 4620 C C . ILE B 1 236 ? 3.99 2.645 4.914 1 90 236 ILE B C 1
ATOM 4622 O O . ILE B 1 236 ? 4.438 3.746 4.582 1 90 236 ILE B O 1
ATOM 4626 N N . GLY B 1 237 ? 4 2.234 6.129 1 91.5 237 GLY B N 1
ATOM 4627 C CA . GLY B 1 237 ? 4.445 3.049 7.25 1 91.5 237 GLY B CA 1
ATOM 4628 C C . GLY B 1 237 ? 3.307 3.732 7.98 1 91.5 237 GLY B C 1
ATOM 4629 O O . GLY B 1 237 ? 3.414 4.023 9.172 1 91.5 237 GLY B O 1
ATOM 4630 N N . TYR B 1 238 ? 2.219 3.912 7.227 1 94.38 238 TYR B N 1
ATOM 4631 C CA . TYR B 1 238 ? 1.123 4.672 7.816 1 94.38 238 TYR B CA 1
ATOM 4632 C C . TYR B 1 238 ? -0.127 3.809 7.949 1 94.38 238 TYR B C 1
ATOM 4634 O O . TYR B 1 238 ? -1.1 4.211 8.594 1 94.38 238 TYR B O 1
ATOM 4642 N N . ILE B 1 239 ? -0.115 2.688 7.316 1 91.88 239 ILE B N 1
ATOM 4643 C CA . ILE B 1 239 ? -1.282 1.814 7.375 1 91.88 239 ILE B CA 1
ATOM 4644 C C . ILE B 1 239 ? -1.23 0.974 8.648 1 91.88 239 ILE B C 1
ATOM 4646 O O . ILE B 1 239 ? -0.156 0.542 9.07 1 91.88 239 ILE B O 1
ATOM 4650 N N . SER B 1 240 ? -2.385 0.688 9.203 1 94.06 240 SER B N 1
ATOM 4651 C CA . SER B 1 240 ? -2.475 -0.161 10.383 1 94.06 240 SER B CA 1
ATOM 4652 C C . SER B 1 240 ? -2.225 -1.624 10.039 1 94.06 240 SER B C 1
ATOM 4654 O O . SER B 1 240 ? -2.426 -2.037 8.891 1 94.06 240 SER B O 1
ATOM 4656 N N . PRO B 1 241 ? -1.741 -2.379 11.047 1 92.5 241 PRO B N 1
ATOM 4657 C CA . PRO B 1 241 ? -1.461 -3.795 10.789 1 92.5 241 PRO B CA 1
ATOM 4658 C C . PRO B 1 241 ? -2.662 -4.539 10.211 1 92.5 241 PRO B C 1
ATOM 4660 O O . PRO B 1 241 ? -2.533 -5.242 9.203 1 92.5 241 PRO B O 1
ATOM 4663 N N . GLU B 1 242 ? -3.846 -4.422 10.773 1 91.19 242 GLU B N 1
ATOM 4664 C CA . GLU B 1 242 ? -5.027 -5.145 10.312 1 91.19 242 GLU B CA 1
ATOM 4665 C C . GLU B 1 242 ? -5.426 -4.711 8.906 1 91.19 242 GLU B C 1
ATOM 4667 O O . GLU B 1 242 ? -5.895 -5.527 8.109 1 91.19 242 GLU B O 1
ATOM 4672 N N . TYR B 1 243 ? -5.301 -3.463 8.602 1 89.75 243 TYR B N 1
ATOM 4673 C CA . TYR B 1 243 ? -5.621 -2.975 7.266 1 89.75 243 TYR B CA 1
ATOM 4674 C C . TYR B 1 243 ? -4.664 -3.559 6.23 1 89.75 243 TYR B C 1
ATOM 4676 O O . TYR B 1 243 ? -5.094 -3.982 5.152 1 89.75 243 TYR B O 1
ATOM 4684 N N . GLY B 1 244 ? -3.365 -3.578 6.559 1 89.62 244 GLY B N 1
ATOM 4685 C CA . GLY B 1 244 ? -2.385 -4.184 5.672 1 89.62 244 GLY B CA 1
ATOM 4686 C C . GLY B 1 244 ? -2.688 -5.633 5.348 1 89.62 244 GLY B C 1
ATOM 4687 O O . GLY B 1 244 ? -2.482 -6.078 4.219 1 89.62 244 GLY B O 1
ATOM 4688 N N . MET B 1 245 ? -3.227 -6.262 6.305 1 89.31 245 MET B N 1
ATOM 4689 C CA . MET B 1 245 ? -3.525 -7.684 6.168 1 89.31 245 MET B CA 1
ATOM 4690 C C . MET B 1 245 ? -4.824 -7.895 5.402 1 89.31 245 MET B C 1
ATOM 4692 O O . MET B 1 245 ? -5.211 -9.031 5.125 1 89.31 245 MET B O 1
ATOM 4696 N N . GLY B 1 246 ? -5.496 -6.812 5.113 1 86.5 246 GLY B N 1
ATOM 4697 C CA . GLY B 1 246 ? -6.699 -6.895 4.297 1 86.5 246 GLY B CA 1
ATOM 4698 C C . GLY B 1 246 ? -7.973 -6.938 5.117 1 86.5 246 GLY B C 1
ATOM 4699 O O . GLY B 1 246 ? -9.055 -7.211 4.582 1 86.5 246 GLY B O 1
ATOM 4700 N N . CYS B 1 247 ? -7.863 -6.66 6.426 1 85.19 247 CYS B N 1
ATOM 4701 C CA . CYS B 1 247 ? -9.055 -6.637 7.262 1 85.19 247 CYS B CA 1
ATOM 4702 C C . CYS B 1 247 ? -9.969 -5.48 6.875 1 85.19 247 CYS B C 1
ATOM 4704 O O . CYS B 1 247 ? -9.555 -4.562 6.168 1 85.19 247 CYS B O 1
ATOM 4706 N N . LYS B 1 248 ? -11.133 -5.57 7.355 1 83.38 248 LYS B N 1
ATOM 4707 C CA . LYS B 1 248 ? -12.125 -4.555 7.023 1 83.38 248 LYS B CA 1
ATOM 4708 C C . LYS B 1 248 ? -11.695 -3.178 7.52 1 83.38 248 LYS B C 1
ATOM 4710 O O . LYS B 1 248 ? -11.148 -3.049 8.617 1 83.38 248 LYS B O 1
ATOM 4715 N N . VAL B 1 249 ? -12.023 -2.227 6.703 1 88.12 249 VAL B N 1
ATOM 4716 C CA . VAL B 1 249 ? -11.719 -0.835 7.023 1 88.12 249 VAL B CA 1
ATOM 4717 C C . VAL B 1 249 ? -12.523 -0.402 8.25 1 88.12 249 VAL B C 1
ATOM 4719 O O . VAL B 1 249 ? -13.695 -0.74 8.383 1 88.12 249 VAL B O 1
ATOM 4722 N N . SER B 1 250 ? -11.922 0.304 9.172 1 90.56 250 SER B N 1
ATOM 4723 C CA . SER B 1 250 ? -12.562 0.841 10.375 1 90.56 250 SER B CA 1
ATOM 4724 C C . SER B 1 250 ? -11.953 2.184 10.766 1 90.56 250 SER B C 1
ATOM 4726 O O . SER B 1 250 ? -10.938 2.596 10.211 1 90.56 250 SER B O 1
ATOM 4728 N N . THR B 1 251 ? -12.57 2.799 11.695 1 96 251 THR B N 1
ATOM 4729 C CA . THR B 1 251 ? -12.055 4.07 12.188 1 96 251 THR B CA 1
ATOM 4730 C C . THR B 1 251 ? -10.68 3.885 12.828 1 96 251 THR B C 1
ATOM 4732 O O . THR B 1 251 ? -9.859 4.801 12.82 1 96 251 THR B O 1
ATOM 4735 N N . GLY B 1 252 ? -10.469 2.682 13.352 1 96.38 252 GLY B N 1
ATOM 4736 C CA . GLY B 1 252 ? -9.203 2.393 14.008 1 96.38 252 GLY B CA 1
ATOM 4737 C C . GLY B 1 252 ? -8 2.582 13.109 1 96.38 252 GLY B C 1
ATOM 4738 O O . GLY B 1 252 ? -6.91 2.914 13.578 1 96.38 252 GLY B O 1
ATOM 4739 N N . GLY B 1 253 ? -8.195 2.328 11.82 1 95.56 253 GLY B N 1
ATOM 4740 C CA . GLY B 1 253 ? -7.121 2.559 10.867 1 95.56 253 GLY B CA 1
ATOM 4741 C C . GLY B 1 253 ? -6.703 4.016 10.781 1 95.56 253 GLY B C 1
ATOM 4742 O O . GLY B 1 253 ? -5.512 4.32 10.742 1 95.56 253 GLY B O 1
ATOM 4743 N N . ASP B 1 254 ? -7.68 4.934 10.773 1 97.81 254 ASP B N 1
ATOM 4744 C CA . ASP B 1 254 ? -7.402 6.367 10.766 1 97.81 254 ASP B CA 1
ATOM 4745 C C . ASP B 1 254 ? -6.719 6.797 12.062 1 97.81 254 ASP B C 1
ATOM 4747 O O . ASP B 1 254 ? -5.84 7.664 12.047 1 97.81 254 ASP B O 1
ATOM 4751 N N . VAL B 1 255 ? -7.191 6.16 13.148 1 98.75 255 VAL B N 1
ATOM 4752 C CA . VAL B 1 255 ? -6.586 6.473 14.438 1 98.75 255 VAL B CA 1
ATOM 4753 C C . VAL B 1 255 ? -5.105 6.113 14.422 1 98.75 255 VAL B C 1
ATOM 4755 O O . VAL B 1 255 ? -4.266 6.887 14.891 1 98.75 255 VAL B O 1
ATOM 4758 N N . TYR B 1 256 ? -4.828 4.965 13.867 1 98.38 256 TYR B N 1
ATOM 4759 C CA . TYR B 1 256 ? -3.438 4.547 13.734 1 98.38 256 TYR B CA 1
ATOM 4760 C C . TYR B 1 256 ? -2.641 5.555 12.914 1 98.38 256 TYR B C 1
ATOM 4762 O O . TYR B 1 256 ? -1.579 6.016 13.344 1 98.38 256 TYR B O 1
ATOM 4770 N N . GLY B 1 257 ? -3.102 5.891 11.75 1 98.25 257 GLY B N 1
ATOM 4771 C CA . GLY B 1 257 ? -2.439 6.867 10.906 1 98.25 257 GLY B CA 1
ATOM 4772 C C . GLY B 1 257 ? -2.209 8.195 11.594 1 98.25 257 GLY B C 1
ATOM 4773 O O . GLY B 1 257 ? -1.154 8.812 11.43 1 98.25 257 GLY B O 1
ATOM 4774 N N . PHE B 1 258 ? -3.195 8.648 12.367 1 98.81 258 PHE B N 1
ATOM 4775 C CA . PHE B 1 258 ? -3.072 9.875 13.148 1 98.81 258 PHE B CA 1
ATOM 4776 C C . PHE B 1 258 ? -1.922 9.766 14.148 1 98.81 258 PHE B C 1
ATOM 4778 O O . PHE B 1 258 ? -1.14 10.711 14.297 1 98.81 258 PHE B O 1
ATOM 4785 N N . GLY B 1 259 ? -1.918 8.641 14.828 1 98.88 259 GLY B N 1
ATOM 4786 C CA . GLY B 1 259 ? -0.832 8.422 15.773 1 98.88 259 GLY B CA 1
ATOM 4787 C C . GLY B 1 259 ? 0.54 8.492 15.133 1 98.88 259 GLY B C 1
ATOM 4788 O O . GLY B 1 259 ? 1.455 9.117 15.672 1 98.88 259 GLY B O 1
ATOM 4789 N N . VAL B 1 260 ? 0.683 7.867 13.992 1 98.25 260 VAL B N 1
ATOM 4790 C CA . VAL B 1 260 ? 1.951 7.883 13.273 1 98.25 260 VAL B CA 1
ATOM 4791 C C . VAL B 1 260 ? 2.301 9.32 12.875 1 98.25 260 VAL B C 1
ATOM 4793 O O . VAL B 1 260 ? 3.439 9.758 13.055 1 98.25 260 VAL B O 1
ATOM 4796 N N . LEU B 1 261 ? 1.32 10.016 12.359 1 98.62 261 LEU B N 1
ATOM 4797 C CA . LEU B 1 261 ? 1.502 11.414 11.977 1 98.62 261 LEU B CA 1
ATOM 4798 C C . LEU B 1 261 ? 1.976 12.242 13.164 1 98.62 261 LEU B C 1
ATOM 4800 O O . LEU B 1 261 ? 2.906 13.039 13.031 1 98.62 261 LEU B O 1
ATOM 4804 N N . LEU B 1 262 ? 1.346 12.039 14.273 1 98.81 262 LEU B N 1
ATOM 4805 C CA . LEU B 1 262 ? 1.685 12.781 15.484 1 98.81 262 LEU B CA 1
ATOM 4806 C C . LEU B 1 262 ? 3.117 12.492 15.914 1 98.81 262 LEU B C 1
ATOM 4808 O O . LEU B 1 262 ? 3.891 13.414 16.188 1 98.81 262 LEU B O 1
ATOM 4812 N N . LEU B 1 263 ? 3.484 11.258 15.961 1 98.31 263 LEU B N 1
ATOM 4813 C CA . LEU B 1 263 ? 4.84 10.875 16.344 1 98.31 263 LEU B CA 1
ATOM 4814 C C . LEU B 1 263 ? 5.859 11.406 15.344 1 98.31 263 LEU B C 1
ATOM 4816 O O . LEU B 1 263 ? 6.926 11.883 15.727 1 98.31 263 LEU B O 1
ATOM 4820 N N . GLU B 1 264 ? 5.531 11.297 14.102 1 97.19 264 GLU B N 1
ATOM 4821 C CA . GLU B 1 264 ? 6.406 11.82 13.055 1 97.19 264 GLU B CA 1
ATOM 4822 C C . GLU B 1 264 ? 6.609 13.32 13.203 1 97.19 264 GLU B C 1
ATOM 4824 O O . GLU B 1 264 ? 7.727 13.82 13.047 1 97.19 264 GLU B O 1
ATOM 4829 N N . MET B 1 265 ? 5.562 14 13.508 1 97.44 265 MET B N 1
ATOM 4830 C CA . MET B 1 265 ? 5.625 15.453 13.695 1 97.44 265 MET B CA 1
ATOM 4831 C C . MET B 1 265 ? 6.531 15.812 14.859 1 97.44 265 MET B C 1
ATOM 4833 O O . MET B 1 265 ? 7.234 16.828 14.82 1 97.44 265 MET B O 1
ATOM 4837 N N . LEU B 1 266 ? 6.559 15.031 15.867 1 97.88 266 LEU B N 1
ATOM 4838 C CA . LEU B 1 266 ? 7.32 15.336 17.078 1 97.88 266 LEU B CA 1
ATOM 4839 C C . LEU B 1 266 ? 8.766 14.883 16.938 1 97.88 266 LEU B C 1
ATOM 4841 O O . LEU B 1 266 ? 9.664 15.469 17.547 1 97.88 266 LEU B O 1
ATOM 4845 N N . THR B 1 267 ? 9.047 13.875 16.078 1 96.38 267 THR B N 1
ATOM 4846 C CA . THR B 1 267 ? 10.375 13.289 16.016 1 96.38 267 THR B CA 1
ATOM 4847 C C . THR B 1 267 ? 11.086 13.688 14.727 1 96.38 267 THR B C 1
ATOM 4849 O O . THR B 1 267 ? 12.305 13.531 14.609 1 96.38 267 THR B O 1
ATOM 4852 N N . ALA B 1 268 ? 10.297 14.078 13.734 1 94.31 268 ALA B N 1
ATOM 4853 C CA . ALA B 1 268 ? 10.805 14.375 12.398 1 94.31 268 ALA B CA 1
ATOM 4854 C C . ALA B 1 268 ? 11.414 13.133 11.758 1 94.31 268 ALA B C 1
ATOM 4856 O O . ALA B 1 268 ? 12.375 13.227 10.984 1 94.31 268 ALA B O 1
ATOM 4857 N N . ARG B 1 269 ? 10.867 12.016 12.195 1 92.5 269 ARG B N 1
ATOM 4858 C CA . ARG B 1 269 ? 11.281 10.742 11.617 1 92.5 269 ARG B CA 1
ATOM 4859 C C . ARG B 1 269 ? 10.125 10.07 10.875 1 92.5 269 ARG B C 1
ATOM 4861 O O . ARG B 1 269 ? 9.023 9.938 11.414 1 92.5 269 ARG B O 1
ATOM 4868 N N . ARG B 1 270 ? 10.445 9.711 9.633 1 91.88 270 ARG B N 1
ATOM 4869 C CA . ARG B 1 270 ? 9.438 8.961 8.891 1 91.88 270 ARG B CA 1
ATOM 4870 C C . ARG B 1 270 ? 9.297 7.543 9.445 1 91.88 270 ARG B C 1
ATOM 4872 O O . ARG B 1 270 ? 10.273 6.961 9.93 1 91.88 270 ARG B O 1
ATOM 4879 N N . PRO B 1 271 ? 8.117 6.953 9.375 1 91.62 271 PRO B N 1
ATOM 4880 C CA . PRO B 1 271 ? 7.957 5.578 9.859 1 91.62 271 PRO B CA 1
ATOM 4881 C C . PRO B 1 271 ? 8.789 4.574 9.07 1 91.62 271 PRO B C 1
ATOM 4883 O O . PRO B 1 271 ? 9.055 3.469 9.555 1 91.62 271 PRO B O 1
ATOM 4886 N N . THR B 1 272 ? 9.219 4.953 7.918 1 86.12 272 THR B N 1
ATOM 4887 C CA . THR B 1 272 ? 9.977 4.035 7.07 1 86.12 272 THR B CA 1
ATOM 4888 C C . THR B 1 272 ? 11.469 4.328 7.148 1 86.12 272 THR B C 1
ATOM 4890 O O . THR B 1 272 ? 12.266 3.752 6.402 1 86.12 272 THR B O 1
ATOM 4893 N N . ASP B 1 273 ? 11.82 5.289 8.008 1 81.19 273 ASP B N 1
ATOM 4894 C CA . ASP B 1 273 ? 13.227 5.648 8.148 1 81.19 273 ASP B CA 1
ATOM 4895 C C . ASP B 1 273 ? 14.031 4.496 8.75 1 81.19 273 ASP B C 1
ATOM 4897 O O . ASP B 1 273 ? 13.57 3.834 9.68 1 81.19 273 ASP B O 1
ATOM 4901 N N . ALA B 1 274 ? 15.195 4.383 8.219 1 64.56 274 ALA B N 1
ATOM 4902 C CA . ALA B 1 274 ? 16.094 3.314 8.656 1 64.56 274 ALA B CA 1
ATOM 4903 C C . ALA B 1 274 ? 16.516 3.514 10.109 1 64.56 274 ALA B C 1
ATOM 4905 O O . ALA B 1 274 ? 16.844 2.549 10.805 1 64.56 274 ALA B O 1
ATOM 4906 N N . LEU B 1 275 ? 16.609 4.715 10.398 1 57.5 275 LEU B N 1
ATOM 4907 C CA . LEU B 1 275 ? 17.125 5.043 11.727 1 57.5 275 LEU B CA 1
ATOM 4908 C C . LEU B 1 275 ? 16.188 4.508 12.812 1 57.5 275 LEU B C 1
ATOM 4910 O O . LEU B 1 275 ? 16.594 4.359 13.969 1 57.5 275 LEU B O 1
ATOM 4914 N N . CYS B 1 276 ? 14.82 4.453 12.453 1 52.34 276 CYS B N 1
ATOM 4915 C CA . CYS B 1 276 ? 14.008 3.848 13.5 1 52.34 276 CYS B CA 1
ATOM 4916 C C . CYS B 1 276 ? 14.578 2.506 13.938 1 52.34 276 CYS B C 1
ATOM 4918 O O . CYS B 1 276 ? 14.148 1.937 14.938 1 52.34 276 CYS B O 1
ATOM 4920 N N . GLY B 1 277 ? 15.922 2.35 13.695 1 47.81 277 GLY B N 1
ATOM 4921 C CA . GLY B 1 277 ? 16.688 1.163 14.055 1 47.81 277 GLY B CA 1
ATOM 4922 C C . GLY B 1 277 ? 16.266 -0.071 13.273 1 47.81 277 GLY B C 1
ATOM 4923 O O . GLY B 1 277 ? 15.297 -0.038 12.523 1 47.81 277 GLY B O 1
ATOM 4924 N N . ASN B 1 278 ? 17.062 -0.956 13.477 1 50.62 278 ASN B N 1
ATOM 4925 C CA . ASN B 1 278 ? 17.016 -2.283 12.867 1 50.62 278 ASN B CA 1
ATOM 4926 C C . ASN B 1 278 ? 15.641 -2.926 13.047 1 50.62 278 ASN B C 1
ATOM 4928 O O . ASN B 1 278 ? 15.344 -3.488 14.102 1 50.62 278 ASN B O 1
ATOM 4932 N N . ALA B 1 279 ? 14.617 -2.623 12.211 1 61.72 279 ALA B N 1
ATOM 4933 C CA . ALA B 1 279 ? 13.484 -3.537 12.156 1 61.72 279 ALA B CA 1
ATOM 4934 C C . ALA B 1 279 ? 12.281 -2.973 12.914 1 61.72 279 ALA B C 1
ATOM 4936 O O . ALA B 1 279 ? 11.242 -3.627 13.031 1 61.72 279 ALA B O 1
ATOM 4937 N N . LEU B 1 280 ? 12.523 -1.514 13.453 1 73.5 280 LEU B N 1
ATOM 4938 C CA . LEU B 1 280 ? 11.422 -1.134 14.336 1 73.5 280 LEU B CA 1
ATOM 4939 C C . LEU B 1 280 ? 10.453 -0.205 13.617 1 73.5 280 LEU B C 1
ATOM 4941 O O . LEU B 1 280 ? 10.844 0.549 12.727 1 73.5 280 LEU B O 1
ATOM 4945 N N . SER B 1 281 ? 9.273 -0.269 13.984 1 87.06 281 SER B N 1
ATOM 4946 C CA . SER B 1 281 ? 8.289 0.742 13.633 1 87.06 281 SER B CA 1
ATOM 4947 C C . SER B 1 281 ? 8.539 2.049 14.375 1 87.06 281 SER B C 1
ATOM 4949 O O . SER B 1 281 ? 9.273 2.074 15.367 1 87.06 281 SER B O 1
ATOM 4951 N N . LEU B 1 282 ? 8.062 3.105 13.875 1 93.31 282 LEU B N 1
ATOM 4952 C CA . LEU B 1 282 ? 8.172 4.383 14.57 1 93.31 282 LEU B CA 1
ATOM 4953 C C . LEU B 1 282 ? 7.617 4.273 15.984 1 93.31 282 LEU B C 1
ATOM 4955 O O . LEU B 1 282 ? 8.18 4.852 16.922 1 93.31 282 LEU B O 1
ATOM 4959 N N . HIS B 1 283 ? 6.516 3.514 16.156 1 95 283 HIS B N 1
ATOM 4960 C CA . HIS B 1 283 ? 5.953 3.252 17.469 1 95 283 HIS B CA 1
ATOM 4961 C C . HIS B 1 283 ? 7.004 2.676 18.422 1 95 283 HIS B C 1
ATOM 4963 O O . HIS B 1 283 ? 7.195 3.188 19.531 1 95 283 HIS B O 1
ATOM 4969 N N . LYS B 1 284 ? 7.617 1.666 18 1 92.75 284 LYS B N 1
ATOM 4970 C CA . LYS B 1 284 ? 8.578 0.981 18.859 1 92.75 284 LYS B CA 1
ATOM 4971 C C . LYS B 1 284 ? 9.781 1.869 19.156 1 92.75 284 LYS B C 1
ATOM 4973 O O . LYS B 1 284 ? 10.289 1.887 20.281 1 92.75 284 LYS B O 1
ATOM 4978 N N . TYR B 1 285 ? 10.25 2.557 18.141 1 93.25 285 TYR B N 1
ATOM 4979 C CA . TYR B 1 285 ? 11.375 3.469 18.297 1 93.25 285 TYR B CA 1
ATOM 4980 C C . TYR B 1 285 ? 11.102 4.504 19.375 1 93.25 285 TYR B C 1
ATOM 4982 O O . TYR B 1 285 ? 11.945 4.734 20.25 1 93.25 285 TYR B O 1
ATOM 4990 N N . VAL B 1 286 ? 9.953 5.055 19.359 1 96.62 286 VAL B N 1
ATOM 4991 C CA . VAL B 1 286 ? 9.586 6.098 20.312 1 96.62 286 VAL B CA 1
ATOM 4992 C C . VAL B 1 286 ? 9.281 5.473 21.672 1 96.62 286 VAL B C 1
ATOM 4994 O O . VAL B 1 286 ? 9.672 6.008 22.703 1 96.62 286 VAL B O 1
ATOM 4997 N N . ASP B 1 287 ? 8.602 4.379 21.672 1 96.44 287 ASP B N 1
ATOM 4998 C CA . ASP B 1 287 ? 8.195 3.699 22.906 1 96.44 287 ASP B CA 1
ATOM 4999 C C . ASP B 1 287 ? 9.414 3.316 23.734 1 96.44 287 ASP B C 1
ATOM 5001 O O . ASP B 1 287 ? 9.375 3.391 24.969 1 96.44 287 ASP B O 1
ATOM 5005 N N . LEU B 1 288 ? 10.461 2.92 23.078 1 94.31 288 LEU B N 1
ATOM 5006 C CA . LEU B 1 288 ? 11.68 2.523 23.766 1 94.31 288 LEU B CA 1
ATOM 5007 C C . LEU B 1 288 ? 12.289 3.701 24.516 1 94.31 288 LEU B C 1
ATOM 5009 O O . LEU B 1 288 ? 12.938 3.516 25.547 1 94.31 288 LEU B O 1
ATOM 5013 N N . ALA B 1 289 ? 12.094 4.832 24.047 1 96.12 289 ALA B N 1
ATOM 5014 C CA . ALA B 1 289 ? 12.648 6.027 24.672 1 96.12 289 ALA B CA 1
ATOM 5015 C C . ALA B 1 289 ? 11.68 6.629 25.672 1 96.12 289 ALA B C 1
ATOM 5017 O O . ALA B 1 289 ? 12.078 7.414 26.547 1 96.12 289 ALA B O 1
ATOM 5018 N N . PHE B 1 290 ? 10.484 6.332 25.672 1 97.31 290 PHE B N 1
ATOM 5019 C CA . PHE B 1 290 ? 9.414 6.969 26.438 1 97.31 290 PHE B CA 1
ATOM 5020 C C . PHE B 1 290 ? 9.367 6.422 27.859 1 97.31 290 PHE B C 1
ATOM 5022 O O . PHE B 1 290 ? 9.492 5.211 28.062 1 97.31 290 PHE B O 1
ATOM 5029 N N . PRO B 1 291 ? 9.297 7.168 28.906 1 96.19 291 PRO B N 1
ATOM 5030 C CA . PRO B 1 291 ? 9.18 8.625 28.859 1 96.19 291 PRO B CA 1
ATOM 5031 C C . PRO B 1 291 ? 10.492 9.336 29.172 1 96.19 291 PRO B C 1
ATOM 5033 O O . PRO B 1 291 ? 10.672 10.5 28.797 1 96.19 291 PRO B O 1
ATOM 5036 N N . GLU B 1 292 ? 11.391 8.672 29.719 1 95.81 292 GLU B N 1
ATOM 5037 C CA . GLU B 1 292 ? 12.539 9.305 30.359 1 95.81 292 GLU B CA 1
ATOM 5038 C C . GLU B 1 292 ? 13.523 9.844 29.328 1 95.81 292 GLU B C 1
ATOM 5040 O O . GLU B 1 292 ? 14.148 10.883 29.547 1 95.81 292 GLU B O 1
ATOM 5045 N N . ARG B 1 293 ? 13.625 9.156 28.203 1 96.94 293 ARG B N 1
ATOM 5046 C CA . ARG B 1 293 ? 14.633 9.523 27.219 1 96.94 293 ARG B CA 1
ATOM 5047 C C . ARG B 1 293 ? 13.992 10.125 25.969 1 96.94 293 ARG B C 1
ATOM 5049 O O . ARG B 1 293 ? 14.57 10.07 24.875 1 96.94 293 ARG B O 1
ATOM 5056 N N . ILE B 1 294 ? 12.859 10.672 26.156 1 96.44 294 ILE B N 1
ATOM 5057 C CA . ILE B 1 294 ? 12.102 11.141 25 1 96.44 294 ILE B CA 1
ATOM 5058 C C . ILE B 1 294 ? 12.852 12.289 24.328 1 96.44 294 ILE B C 1
ATOM 5060 O O . ILE B 1 294 ? 12.758 12.469 23.109 1 96.44 294 ILE B O 1
ATOM 5064 N N . ALA B 1 295 ? 13.578 13.086 25.031 1 95.12 295 ALA B N 1
ATOM 5065 C CA . ALA B 1 295 ? 14.336 14.211 24.5 1 95.12 295 ALA B CA 1
ATOM 5066 C C . ALA B 1 295 ? 15.297 13.742 23.406 1 95.12 295 ALA B C 1
ATOM 5068 O O . ALA B 1 295 ? 15.594 14.492 22.469 1 95.12 295 ALA B O 1
ATOM 5069 N N . GLU B 1 296 ? 15.695 12.469 23.422 1 95.38 296 GLU B N 1
ATOM 5070 C CA . GLU B 1 296 ? 16.688 11.914 22.5 1 95.38 296 GLU B CA 1
ATOM 5071 C C . GLU B 1 296 ? 16.078 11.648 21.125 1 95.38 296 GLU B C 1
ATOM 5073 O O . GLU B 1 296 ? 16.797 11.523 20.125 1 95.38 296 GLU B O 1
ATOM 5078 N N . VAL B 1 297 ? 14.75 11.578 21.109 1 95.06 297 VAL B N 1
ATOM 5079 C CA . VAL B 1 297 ? 14.156 11.164 19.844 1 95.06 297 VAL B CA 1
ATOM 5080 C C . VAL B 1 297 ? 13.336 12.312 19.25 1 95.06 297 VAL B C 1
ATOM 5082 O O . VAL B 1 297 ? 12.781 12.188 18.172 1 95.06 297 VAL B O 1
ATOM 5085 N N . LEU B 1 298 ? 13.281 13.453 19.953 1 96.56 298 LEU B N 1
ATOM 5086 C CA . LEU B 1 298 ? 12.523 14.594 19.453 1 96.56 298 LEU B CA 1
ATOM 5087 C C . LEU B 1 298 ? 13.242 15.25 18.281 1 96.56 298 LEU B C 1
ATOM 5089 O O . LEU B 1 298 ? 14.453 15.078 18.109 1 96.56 298 LEU B O 1
ATOM 5093 N N . ASP B 1 299 ? 12.461 15.898 17.438 1 95.25 299 ASP B N 1
ATOM 5094 C CA . ASP B 1 299 ? 13.008 16.703 16.359 1 95.25 299 ASP B CA 1
ATOM 5095 C C . ASP B 1 299 ? 14.094 17.641 16.859 1 95.25 299 ASP B C 1
ATOM 5097 O O . ASP B 1 299 ? 13.812 18.562 17.641 1 95.25 299 ASP B O 1
ATOM 5101 N N . PRO B 1 300 ? 15.266 17.469 16.469 1 91.81 300 PRO B N 1
ATOM 5102 C CA . PRO B 1 300 ? 16.344 18.328 16.969 1 91.81 300 PRO B CA 1
ATOM 5103 C C . PRO B 1 300 ? 16.219 19.781 16.531 1 91.81 300 PRO B C 1
ATOM 5105 O O . PRO B 1 300 ? 16.844 20.672 17.109 1 91.81 300 PRO B O 1
ATOM 5108 N N . HIS B 1 301 ? 15.367 20.016 15.609 1 90 301 HIS B N 1
ATOM 5109 C CA . HIS B 1 301 ? 15.25 21.359 15.07 1 90 301 HIS B CA 1
ATOM 5110 C C . HIS B 1 301 ? 14.047 22.094 15.664 1 90 301 HIS B C 1
ATOM 5112 O O . HIS B 1 301 ? 13.805 23.266 15.344 1 90 301 HIS B O 1
ATOM 5118 N N . MET B 1 302 ? 13.336 21.391 16.469 1 91.31 302 MET B N 1
ATOM 5119 C CA . MET B 1 302 ? 12.25 22.078 17.156 1 91.31 302 MET B CA 1
ATOM 5120 C C . MET B 1 302 ? 12.789 23.172 18.062 1 91.31 302 MET B C 1
ATOM 5122 O O . MET B 1 302 ? 13.656 22.922 18.891 1 91.31 302 MET B O 1
ATOM 5126 N N . PRO B 1 303 ? 12.32 24.375 17.859 1 87.94 303 PRO B N 1
ATOM 5127 C CA . PRO B 1 303 ? 12.812 25.469 18.703 1 87.94 303 PRO B CA 1
ATOM 5128 C C . PRO B 1 303 ? 12.656 25.172 20.203 1 87.94 303 PRO B C 1
ATOM 5130 O O . PRO B 1 303 ? 11.609 24.672 20.625 1 87.94 303 PRO B O 1
ATOM 5133 N N . SER B 1 304 ? 13.719 25.359 20.906 1 82.81 304 SER B N 1
ATOM 5134 C CA . SER B 1 304 ? 13.719 25.109 22.344 1 82.81 304 SER B CA 1
ATOM 5135 C C . SER B 1 304 ? 13.68 26.406 23.141 1 82.81 304 SER B C 1
ATOM 5137 O O . SER B 1 304 ? 14.086 27.469 22.641 1 82.81 304 SER B O 1
ATOM 5139 N N . GLU B 1 305 ? 13.125 26.25 24.25 1 81.81 305 GLU B N 1
ATOM 5140 C CA . GLU B 1 305 ? 13.109 27.375 25.188 1 81.81 305 GLU B CA 1
ATOM 5141 C C . GLU B 1 305 ? 14.445 27.516 25.906 1 81.81 305 GLU B C 1
ATOM 5143 O O . GLU B 1 305 ? 15.039 26.516 26.312 1 81.81 305 GLU B O 1
ATOM 5148 N N . GLU B 1 306 ? 14.859 28.719 26.016 1 82.88 306 GLU B N 1
ATOM 5149 C CA . GLU B 1 306 ? 16.125 29 26.688 1 82.88 306 GLU B CA 1
ATOM 5150 C C . GLU B 1 306 ? 16 28.828 28.203 1 82.88 306 GLU B C 1
ATOM 5152 O O . GLU B 1 306 ? 16.922 28.344 28.859 1 82.88 306 GLU B O 1
ATOM 5157 N N . ASP B 1 307 ? 14.82 29.141 28.672 1 88.69 307 ASP B N 1
ATOM 5158 C CA . ASP B 1 307 ? 14.555 29 30.109 1 88.69 307 ASP B CA 1
ATOM 5159 C C . ASP B 1 307 ? 14.328 27.547 30.484 1 88.69 307 ASP B C 1
ATOM 5161 O O . ASP B 1 307 ? 13.398 26.906 29.984 1 88.69 307 ASP B O 1
ATOM 5165 N N . GLU B 1 308 ? 15.094 27.078 31.375 1 89.94 308 GLU B N 1
ATOM 5166 C CA . GLU B 1 308 ? 15.047 25.672 31.781 1 89.94 308 GLU B CA 1
ATOM 5167 C C . GLU B 1 308 ? 13.688 25.312 32.375 1 89.94 308 GLU B C 1
ATOM 5169 O O . GLU B 1 308 ? 13.172 24.219 32.156 1 89.94 308 GLU B O 1
ATOM 5174 N N . ALA B 1 309 ? 13.227 26.219 33.188 1 90.31 309 ALA B N 1
ATOM 5175 C CA . ALA B 1 309 ? 11.922 25.969 33.812 1 90.31 309 ALA B CA 1
ATOM 5176 C C . ALA B 1 309 ? 10.828 25.875 32.75 1 90.31 309 ALA B C 1
ATOM 5178 O O . ALA B 1 309 ? 9.969 25 32.812 1 90.31 309 ALA B O 1
ATOM 5179 N N . ALA B 1 310 ? 10.875 26.734 31.766 1 89.69 310 ALA B N 1
ATOM 5180 C CA . ALA B 1 310 ? 9.906 26.719 30.672 1 89.69 310 ALA B CA 1
ATOM 5181 C C . ALA B 1 310 ? 10.055 25.469 29.812 1 89.69 310 ALA B C 1
ATOM 5183 O O . ALA B 1 310 ? 9.062 24.891 29.375 1 89.69 310 ALA B O 1
ATOM 5184 N N . ALA B 1 311 ? 11.258 25.094 29.672 1 92 311 ALA B N 1
ATOM 5185 C CA . ALA B 1 311 ? 11.539 23.891 28.891 1 92 311 ALA B CA 1
ATOM 5186 C C . ALA B 1 311 ? 11 22.656 29.578 1 92 311 ALA B C 1
ATOM 5188 O O . ALA B 1 311 ? 10.43 21.766 28.938 1 92 311 ALA B O 1
ATOM 5189 N N . SER B 1 312 ? 11.227 22.641 30.812 1 92.56 312 SER B N 1
ATOM 5190 C CA . SER B 1 312 ? 10.75 21.5 31.609 1 92.56 312 SER B CA 1
ATOM 5191 C C . SER B 1 312 ? 9.227 21.438 31.609 1 92.56 312 SER B C 1
ATOM 5193 O O . SER B 1 312 ? 8.641 20.359 31.531 1 92.56 312 SER B O 1
ATOM 5195 N N . LEU B 1 313 ? 8.617 22.578 31.734 1 92.81 313 LEU B N 1
ATOM 5196 C CA . LEU B 1 313 ? 7.164 22.656 31.719 1 92.81 313 LEU B CA 1
ATOM 5197 C C . LEU B 1 313 ? 6.613 22.172 30.375 1 92.81 313 LEU B C 1
ATOM 5199 O O . LEU B 1 313 ? 5.633 21.438 30.328 1 92.81 313 LEU B O 1
ATOM 5203 N N . ARG B 1 314 ? 7.188 22.562 29.312 1 94.69 314 ARG B N 1
ATOM 5204 C CA . ARG B 1 314 ? 6.773 22.156 27.984 1 94.69 314 ARG B CA 1
ATOM 5205 C C . ARG B 1 314 ? 6.918 20.641 27.812 1 94.69 314 ARG B C 1
ATOM 5207 O O . ARG B 1 314 ? 6.047 19.984 27.234 1 94.69 314 ARG B O 1
ATOM 5214 N N . MET B 1 315 ? 8 20.172 28.328 1 95.44 315 MET B N 1
ATOM 5215 C CA . MET B 1 315 ? 8.273 18.734 28.234 1 95.44 315 MET B CA 1
ATOM 5216 C C . MET B 1 315 ? 7.227 17.938 29 1 95.44 315 MET B C 1
ATOM 5218 O O . MET B 1 315 ? 6.602 17.031 28.438 1 95.44 315 MET B O 1
ATOM 5222 N N . GLN B 1 316 ? 6.98 18.312 30.172 1 95.88 316 GLN B N 1
ATOM 5223 C CA . GLN B 1 316 ? 6.145 17.531 31.078 1 95.88 316 GLN B CA 1
ATOM 5224 C C . GLN B 1 316 ? 4.664 17.719 30.75 1 95.88 316 GLN B C 1
ATOM 5226 O O . GLN B 1 316 ? 3.891 16.75 30.812 1 95.88 316 GLN B O 1
ATOM 5231 N N . ASN B 1 317 ? 4.289 18.875 30.297 1 96.38 317 ASN B N 1
ATOM 5232 C CA . ASN B 1 317 ? 2.867 19.172 30.188 1 96.38 317 ASN B CA 1
ATOM 5233 C C . ASN B 1 317 ? 2.363 19 28.766 1 96.38 317 ASN B C 1
ATOM 5235 O O . ASN B 1 317 ? 1.155 18.906 28.531 1 96.38 317 ASN B O 1
ATOM 5239 N N . TYR B 1 318 ? 3.273 18.969 27.859 1 97.31 318 TYR B N 1
ATOM 5240 C CA . TYR B 1 318 ? 2.791 18.969 26.484 1 97.31 318 TYR B CA 1
ATOM 5241 C C . TYR B 1 318 ? 3.465 17.875 25.672 1 97.31 318 TYR B C 1
ATOM 5243 O O . TYR B 1 318 ? 2.791 17.016 25.109 1 97.31 318 TYR B O 1
ATOM 5251 N N . ILE B 1 319 ? 4.754 17.781 25.656 1 97.94 319 ILE B N 1
ATOM 5252 C CA . ILE B 1 319 ? 5.465 16.844 24.797 1 97.94 319 ILE B CA 1
ATOM 5253 C C . ILE B 1 319 ? 5.188 15.406 25.266 1 97.94 319 ILE B C 1
ATOM 5255 O O . ILE B 1 319 ? 4.754 14.57 24.469 1 97.94 319 ILE B O 1
ATOM 5259 N N . ILE B 1 320 ? 5.418 15.133 26.531 1 98.5 320 ILE B N 1
ATOM 5260 C CA . ILE B 1 320 ? 5.242 13.781 27.062 1 98.5 320 ILE B CA 1
ATOM 5261 C C . ILE B 1 320 ? 3.793 13.336 26.875 1 98.5 320 ILE B C 1
ATOM 5263 O O . ILE B 1 320 ? 3.537 12.242 26.359 1 98.5 320 ILE B O 1
ATOM 5267 N N . PRO B 1 321 ? 2.811 14.18 27.188 1 98.69 321 PRO B N 1
ATOM 5268 C CA . PRO B 1 321 ? 1.423 13.773 26.953 1 98.69 321 PRO B CA 1
ATOM 5269 C C . PRO B 1 321 ? 1.12 13.555 25.469 1 98.69 321 PRO B C 1
ATOM 5271 O O . PRO B 1 321 ? 0.386 12.625 25.125 1 98.69 321 PRO B O 1
ATOM 5274 N N . LEU B 1 322 ? 1.619 14.344 24.594 1 98.81 322 LEU B N 1
ATOM 5275 C CA . LEU B 1 322 ? 1.403 14.172 23.172 1 98.81 322 LEU B CA 1
ATOM 5276 C C . LEU B 1 322 ? 1.994 12.852 22.688 1 98.81 322 LEU B C 1
ATOM 5278 O O . LEU B 1 322 ? 1.362 12.133 21.906 1 98.81 322 LEU B O 1
ATOM 5282 N N . VAL B 1 323 ? 3.227 12.586 23.156 1 98.81 323 VAL B N 1
ATOM 5283 C CA . VAL B 1 323 ? 3.863 11.328 22.797 1 98.81 323 VAL B CA 1
ATOM 5284 C C . VAL B 1 323 ? 3.016 10.156 23.297 1 98.81 323 VAL B C 1
ATOM 5286 O O . VAL B 1 323 ? 2.824 9.172 22.578 1 98.81 323 VAL B O 1
ATOM 5289 N N . SER B 1 324 ? 2.529 10.32 24.453 1 98.88 324 SER B N 1
ATOM 5290 C CA . SER B 1 324 ? 1.675 9.289 25.031 1 98.88 324 SER B CA 1
ATOM 5291 C C . SER B 1 324 ? 0.448 9.039 24.156 1 98.88 324 SER B C 1
ATOM 5293 O O . SER B 1 324 ? 0.075 7.891 23.906 1 98.88 324 SER B O 1
ATOM 5295 N N . ILE B 1 325 ? -0.194 10.078 23.719 1 98.88 325 ILE B N 1
ATOM 5296 C CA . ILE B 1 325 ? -1.351 9.961 22.844 1 98.88 325 ILE B CA 1
ATOM 5297 C C . ILE B 1 325 ? -0.945 9.258 21.547 1 98.88 325 ILE B C 1
ATOM 5299 O O . ILE B 1 325 ? -1.645 8.352 21.078 1 98.88 325 ILE B O 1
ATOM 5303 N N . GLY B 1 326 ? 0.168 9.648 20.953 1 98.88 326 GLY B N 1
ATOM 5304 C CA . GLY B 1 326 ? 0.664 9 19.75 1 98.88 326 GLY B CA 1
ATOM 5305 C C . GLY B 1 326 ? 0.877 7.508 19.922 1 98.88 326 GLY B C 1
ATOM 5306 O O . GLY B 1 326 ? 0.488 6.715 19.062 1 98.88 326 GLY B O 1
ATOM 5307 N N . LEU B 1 327 ? 1.457 7.16 21.047 1 98.69 327 LEU B N 1
ATOM 5308 C CA . LEU B 1 327 ? 1.741 5.758 21.328 1 98.69 327 LEU B CA 1
ATOM 5309 C C . LEU B 1 327 ? 0.45 4.973 21.547 1 98.69 327 LEU B C 1
ATOM 5311 O O . LEU B 1 327 ? 0.338 3.824 21.109 1 98.69 327 LEU B O 1
ATOM 5315 N N . MET B 1 328 ? -0.521 5.566 22.172 1 98.81 328 MET B N 1
ATOM 5316 C CA . MET B 1 328 ? -1.804 4.902 22.375 1 98.81 328 MET B CA 1
ATOM 5317 C C . MET B 1 328 ? -2.514 4.676 21.031 1 98.81 328 MET B C 1
ATOM 5319 O O . MET B 1 328 ? -3.141 3.635 20.828 1 98.81 328 MET B O 1
ATOM 5323 N N . CYS B 1 329 ? -2.414 5.57 20.141 1 98.88 329 CYS B N 1
ATOM 5324 C CA . CYS B 1 329 ? -3.117 5.52 18.859 1 98.88 329 CYS B CA 1
ATOM 5325 C C . CYS B 1 329 ? -2.467 4.508 17.922 1 98.88 329 CYS B C 1
ATOM 5327 O O . CYS B 1 329 ? -3.096 4.043 16.969 1 98.88 329 CYS B O 1
ATOM 5329 N N . THR B 1 330 ? -1.193 4.156 18.156 1 98.19 330 THR B N 1
ATOM 5330 C CA . THR B 1 330 ? -0.466 3.324 17.203 1 98.19 330 THR B CA 1
ATOM 5331 C C . THR B 1 330 ? -0.269 1.915 17.75 1 98.19 330 THR B C 1
ATOM 5333 O O . THR B 1 330 ? 0.661 1.211 17.359 1 98.19 330 THR B O 1
ATOM 5336 N N . MET B 1 331 ? -1.093 1.588 18.703 1 97.62 331 MET B N 1
ATOM 5337 C CA . MET B 1 331 ? -1.065 0.217 19.203 1 97.62 331 MET B CA 1
ATOM 5338 C C . MET B 1 331 ? -1.354 -0.777 18.094 1 97.62 331 MET B C 1
ATOM 5340 O O . MET B 1 331 ? -2.143 -0.491 17.188 1 97.62 331 MET B O 1
ATOM 5344 N N . ASP B 1 332 ? -0.784 -1.964 18.188 1 93.25 332 ASP B N 1
ATOM 5345 C CA . ASP B 1 332 ? -0.927 -2.984 17.156 1 93.25 332 ASP B CA 1
ATOM 5346 C C . ASP B 1 332 ? -2.385 -3.412 17 1 93.25 332 ASP B C 1
ATOM 5348 O O . ASP B 1 332 ? -2.898 -3.502 15.883 1 93.25 332 ASP B O 1
ATOM 5352 N N . SER B 1 333 ? -3.01 -3.629 18.094 1 92.88 333 SER B N 1
ATOM 5353 C CA . SER B 1 333 ? -4.402 -4.066 18.062 1 92.88 333 SER B CA 1
ATOM 5354 C C . SER B 1 333 ? -5.355 -2.877 18.031 1 92.88 333 SER B C 1
ATOM 5356 O O . SER B 1 333 ? -5.262 -1.971 18.859 1 92.88 333 SER B O 1
ATOM 5358 N N . PRO B 1 334 ? -6.277 -2.893 17.172 1 93.75 334 PRO B N 1
ATOM 5359 C CA . PRO B 1 334 ? -7.207 -1.765 17.078 1 93.75 334 PRO B CA 1
ATOM 5360 C C . PRO B 1 334 ? -8.047 -1.592 18.344 1 93.75 334 PRO B C 1
ATOM 5362 O O . PRO B 1 334 ? -8.453 -0.476 18.672 1 93.75 334 PRO B O 1
ATOM 5365 N N . GLN B 1 335 ? -8.266 -2.641 19.094 1 95 335 GLN B N 1
ATOM 5366 C CA . GLN B 1 335 ? -9.078 -2.572 20.297 1 95 335 GLN B CA 1
ATOM 5367 C C . GLN B 1 335 ? -8.359 -1.793 21.406 1 95 335 GLN B C 1
ATOM 5369 O O . GLN B 1 335 ? -9 -1.313 22.344 1 95 335 GLN B O 1
ATOM 5374 N N . ASP B 1 336 ? -7.098 -1.653 21.281 1 97.56 336 ASP B N 1
ATOM 5375 C CA . ASP B 1 336 ? -6.305 -0.971 22.297 1 97.56 336 ASP B CA 1
ATOM 5376 C C . ASP B 1 336 ? -6.129 0.507 21.969 1 97.56 336 ASP B C 1
ATOM 5378 O O . ASP B 1 336 ? -5.496 1.252 22.719 1 97.56 336 ASP B O 1
ATOM 5382 N N . ARG B 1 337 ? -6.699 0.938 20.875 1 98.5 337 ARG B N 1
ATOM 5383 C CA . ARG B 1 337 ? -6.582 2.33 20.453 1 98.5 337 ARG B CA 1
ATOM 5384 C C . ARG B 1 337 ? -7.781 3.146 20.922 1 98.5 337 ARG B C 1
ATOM 5386 O O . ARG B 1 337 ? -8.914 2.65 20.938 1 98.5 337 ARG B O 1
ATOM 5393 N N . PRO B 1 338 ? -7.547 4.371 21.297 1 98.75 338 PRO B N 1
ATOM 5394 C CA . PRO B 1 338 ? -8.68 5.227 21.656 1 98.75 338 PRO B CA 1
ATOM 5395 C C . PRO B 1 338 ? -9.492 5.668 20.438 1 98.75 338 PRO B C 1
ATOM 5397 O O . PRO B 1 338 ? -9.039 5.52 19.297 1 98.75 338 PRO B O 1
ATOM 5400 N N . GLY B 1 339 ? -10.711 6.156 20.703 1 98.5 339 GLY B N 1
ATOM 5401 C CA . GLY B 1 339 ? -11.477 6.809 19.656 1 98.5 339 GLY B CA 1
ATOM 5402 C C . GLY B 1 339 ? -11.055 8.25 19.422 1 98.5 339 GLY B C 1
ATOM 5403 O O . GLY B 1 339 ? -10.516 8.898 20.312 1 98.5 339 GLY B O 1
ATOM 5404 N N . MET B 1 340 ? -11.367 8.719 18.25 1 98.69 340 MET B N 1
ATOM 5405 C CA . MET B 1 340 ? -10.906 10.062 17.891 1 98.69 340 MET B CA 1
ATOM 5406 C C . MET B 1 340 ? -11.641 11.117 18.703 1 98.69 340 MET B C 1
ATOM 5408 O O . MET B 1 340 ? -11.141 12.227 18.891 1 98.69 340 MET B O 1
ATOM 5412 N N . HIS B 1 341 ? -12.797 10.773 19.172 1 98.69 341 HIS B N 1
ATOM 5413 C CA . HIS B 1 341 ? -13.5 11.727 20.031 1 98.69 341 HIS B CA 1
ATOM 5414 C C . HIS B 1 341 ? -12.688 12.07 21.266 1 98.69 341 HIS B C 1
ATOM 5416 O O . HIS B 1 341 ? -12.508 13.242 21.594 1 98.69 341 HIS B O 1
ATOM 5422 N N . ASP B 1 342 ? -12.219 11.078 21.906 1 98.75 342 ASP B N 1
ATOM 5423 C CA . ASP B 1 342 ? -11.422 11.258 23.109 1 98.75 342 ASP B CA 1
ATOM 5424 C C . ASP B 1 342 ? -10.078 11.914 22.781 1 98.75 342 ASP B C 1
ATOM 5426 O O . ASP B 1 342 ? -9.625 12.797 23.516 1 98.75 342 ASP B O 1
ATOM 5430 N N . VAL B 1 343 ? -9.453 11.484 21.766 1 98.88 343 VAL B N 1
ATOM 5431 C CA . VAL B 1 343 ? -8.164 12.016 21.359 1 98.88 343 VAL B CA 1
ATOM 5432 C C . VAL B 1 343 ? -8.297 13.508 21.062 1 98.88 343 VAL B C 1
ATOM 5434 O O . VAL B 1 343 ? -7.492 14.32 21.531 1 98.88 343 VAL B O 1
ATOM 5437 N N . CYS B 1 344 ? -9.312 13.836 20.281 1 98.81 344 CYS B N 1
ATOM 5438 C CA . CYS B 1 344 ? -9.562 15.227 19.922 1 98.81 344 CYS B CA 1
ATOM 5439 C C . CYS B 1 344 ? -9.773 16.094 21.156 1 98.81 344 CYS B C 1
ATOM 5441 O O . CYS B 1 344 ? -9.195 17.172 21.266 1 98.81 344 CYS B O 1
ATOM 5443 N N . ALA B 1 345 ? -10.562 15.594 22.062 1 98.75 345 ALA B N 1
ATOM 5444 C CA . ALA B 1 345 ? -10.844 16.344 23.281 1 98.75 345 ALA B CA 1
ATOM 5445 C C . ALA B 1 345 ? -9.562 16.641 24.047 1 98.75 345 ALA B C 1
ATOM 5447 O O . ALA B 1 345 ? -9.359 17.766 24.516 1 98.75 345 ALA B O 1
ATOM 5448 N N . ARG B 1 346 ? -8.711 15.695 24.172 1 98.69 346 ARG B N 1
ATOM 5449 C CA . ARG B 1 346 ? -7.469 15.852 24.922 1 98.69 346 ARG B CA 1
ATOM 5450 C C . ARG B 1 346 ? -6.535 16.844 24.25 1 98.69 346 ARG B C 1
ATOM 5452 O O . ARG B 1 346 ? -5.938 17.688 24.906 1 98.69 346 ARG B O 1
ATOM 5459 N N . ILE B 1 347 ? -6.414 16.75 22.969 1 98.75 347 ILE B N 1
ATOM 5460 C CA . ILE B 1 347 ? -5.465 17.594 22.234 1 98.75 347 ILE B CA 1
ATOM 5461 C C . ILE B 1 347 ? -5.977 19.031 22.188 1 98.75 347 ILE B C 1
ATOM 5463 O O . ILE B 1 347 ? -5.199 19.969 22.328 1 98.75 347 ILE B O 1
ATOM 5467 N N . VAL B 1 348 ? -7.285 19.188 21.953 1 98.31 348 VAL B N 1
ATOM 5468 C CA . VAL B 1 348 ? -7.871 20.531 21.922 1 98.31 348 VAL B CA 1
ATOM 5469 C C . VAL B 1 348 ? -7.695 21.188 23.281 1 98.31 348 VAL B C 1
ATOM 5471 O O . VAL B 1 348 ? -7.395 22.391 23.375 1 98.31 348 VAL B O 1
ATOM 5474 N N . ALA B 1 349 ? -7.883 20.422 24.344 1 98.25 349 ALA B N 1
ATOM 5475 C CA . ALA B 1 349 ? -7.656 20.953 25.688 1 98.25 349 ALA B CA 1
ATOM 5476 C C . ALA B 1 349 ? -6.203 21.391 25.859 1 98.25 349 ALA B C 1
ATOM 5478 O O . ALA B 1 349 ? -5.93 22.406 26.484 1 98.25 349 ALA B O 1
ATOM 5479 N N . MET B 1 350 ? -5.293 20.625 25.391 1 98 350 MET B N 1
ATOM 5480 C CA . MET B 1 350 ? -3.873 20.953 25.453 1 98 350 MET B CA 1
ATOM 5481 C C . MET B 1 350 ? -3.574 22.234 24.672 1 98 350 MET B C 1
ATOM 5483 O O . MET B 1 350 ? -2.771 23.062 25.109 1 98 350 MET B O 1
ATOM 5487 N N . GLU B 1 351 ? -4.164 22.344 23.516 1 97.94 351 GLU B N 1
ATOM 5488 C CA . GLU B 1 351 ? -3.975 23.547 22.703 1 97.94 351 GLU B CA 1
ATOM 5489 C C . GLU B 1 351 ? -4.422 24.797 23.453 1 97.94 351 GLU B C 1
ATOM 5491 O O . GLU B 1 351 ? -3.705 25.797 23.484 1 97.94 351 GLU B O 1
ATOM 5496 N N . GLU B 1 352 ? -5.582 24.719 24.062 1 97.31 352 GLU B N 1
ATOM 5497 C CA . GLU B 1 352 ? -6.113 25.859 24.828 1 97.31 352 GLU B CA 1
ATOM 5498 C C . GLU B 1 352 ? -5.207 26.219 26 1 97.31 352 GLU B C 1
ATOM 5500 O O . GLU B 1 352 ? -4.93 27.391 26.234 1 97.31 352 GLU B O 1
ATOM 5505 N N . ALA B 1 353 ? -4.758 25.219 26.703 1 96.44 353 ALA B N 1
ATOM 5506 C CA . ALA B 1 353 ? -3.869 25.438 27.844 1 96.44 353 ALA B CA 1
ATOM 5507 C C . ALA B 1 353 ? -2.545 26.047 27.391 1 96.44 353 ALA B C 1
ATOM 5509 O O . ALA B 1 353 ? -1.973 26.891 28.094 1 96.44 353 ALA B O 1
ATOM 5510 N N . PHE B 1 354 ? -2.053 25.594 26.312 1 95.88 354 PHE B N 1
ATOM 5511 C CA . PHE B 1 354 ? -0.787 26.094 25.781 1 95.88 354 PHE B CA 1
ATOM 5512 C C . PHE B 1 354 ? -0.888 27.562 25.438 1 95.88 354 PHE B C 1
ATOM 5514 O O . PHE B 1 354 ? 0.021 28.344 25.75 1 95.88 354 PHE B O 1
ATOM 5521 N N . VAL B 1 355 ? -1.985 27.969 24.766 1 92.44 355 VAL B N 1
ATOM 5522 C CA . VAL B 1 355 ? -2.219 29.359 24.375 1 92.44 355 VAL B CA 1
ATOM 5523 C C . VAL B 1 355 ? -2.328 30.234 25.641 1 92.44 355 VAL B C 1
ATOM 5525 O O . VAL B 1 355 ? -1.772 31.328 25.688 1 92.44 355 VAL B O 1
ATOM 5528 N N . GLU B 1 356 ? -2.938 29.719 26.656 1 90.12 356 GLU B N 1
ATOM 5529 C CA . GLU B 1 356 ? -3.113 30.453 27.906 1 90.12 356 GLU B CA 1
ATOM 5530 C C . GLU B 1 356 ? -1.784 30.641 28.625 1 90.12 356 GLU B C 1
ATOM 5532 O O . GLU B 1 356 ? -1.547 31.672 29.266 1 90.12 356 GLU B O 1
ATOM 5537 N N . THR B 1 357 ? -0.941 29.672 28.484 1 85.38 357 THR B N 1
ATOM 5538 C CA . THR B 1 357 ? 0.302 29.656 29.25 1 85.38 357 THR B CA 1
ATOM 5539 C C . THR B 1 357 ? 1.393 30.438 28.516 1 85.38 357 THR B C 1
ATOM 5541 O O . THR B 1 357 ? 2.184 31.141 29.141 1 85.38 357 THR B O 1
ATOM 5544 N N . PHE B 1 358 ? 1.448 30.312 27.219 1 80.88 358 PHE B N 1
ATOM 5545 C CA . PHE B 1 358 ? 2.625 30.812 26.516 1 80.88 358 PHE B CA 1
ATOM 5546 C C . PHE B 1 358 ? 2.246 31.922 25.547 1 80.88 358 PHE B C 1
ATOM 5548 O O . PHE B 1 358 ? 3.117 32.625 25.016 1 80.88 358 PHE B O 1
ATOM 5555 N N . LEU B 1 359 ? 1.044 32 25.188 1 70 359 LEU B N 1
ATOM 5556 C CA . LEU B 1 359 ? 0.636 33.094 24.281 1 70 359 LEU B CA 1
ATOM 5557 C C . LEU B 1 359 ? -0.308 34.062 25 1 70 359 LEU B C 1
ATOM 5559 O O . LEU B 1 359 ? -0.19 35.281 24.828 1 70 359 LEU B O 1
#